Protein AF-0000000077902785 (afdb_homodimer)

Organism: NCBI:txid853

Foldseek 3Di:
DQLVVLLLLQLQLQLLLLLLLLLLQQLLCLQLVARQLLLLLLLLVLLVQLQCCCPVVVDALVVSLVRSLVSLLVVLLVCCVPQPVVCSVPPNVSRHVSSVVNNVVSLVVCCVVVNQDKRFGDANDDWDWDDDDPHTDIPLSVCSNVVSVVLLVVVCCPLPPDPLNVLSNVSSVPVVVSVVVVRDNSVSSSVSSSSSSSSSSVSSSSVCNVVRIRGSCSSNLSSVLSNLLCQQLFRNDSVSSSVSSSVLSSQLSVCVVVPNNVCSSVVSVVSSVVCCVVPRRHDPHDDPPPPD/DQLLVLLLLQLQLQLLLLLLLLLLQQLLCLQLVARQLLLLLLLLVLLVQLQCCCPVVVDALVVSLVRSLVSLLVVLLVCCVPQPVVCSVPPNVSRHVSSVVNNVVSLVVCCVVVNQDKRFGDANDDWDWDDDDPHTDIPLSVCSNVVSVVLLVVVCCPLPPDPLNVLSNVSSVPVVVSVVVVRDNSVSSSVSSSSSSSSSSVSSSSVCNVVRIRGSCSSNLSSVLSNLLCQQLFRNDSVSSSVSSSVLSSQLSVCVVVPNNVCSSVVSVVSSVVCCVVPRRHDPHDDPPPPD

Secondary structure (DSSP, 8-state):
-HHHHHHHH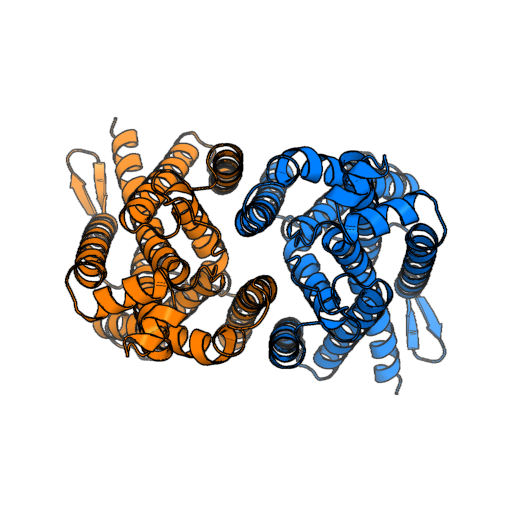HHHHHHHHHHHHHHHHHHHHHHH----TTHHHHHHHHHHHHHIIIIIS---HHHHHHHHHHHHHHHHHHHIIIIIGGGTTS-HHHHHHHHHHHHHHHHHHHHHHH-SSPEEPPPSS---EEEETTEEEEHHHHHHHHHHHHHHHHHHHHHHHSHHHHHHHHHHH-HHHHHHTT--HHHHHHHHHHHHHHHHHHHHHHHHHHS-EE-TTHHHHHHHHHHHHHHHH-TT-HHHHHHHHHHHHHHHHHHHHTT-GGGHHHHHHHHHHHHHHH-TT-SS--------/-HHHHHHHHHHHHHHHHHHHHHHHHHHHHHHH----TTHHHHHHHHHHHHHIIIIIS---HHHHHHHHHHHHHHHHHHHIIIIIGGGTTS-HHHHHHHHHHHHHHHHHHHHHHH-SSPEEPPPSS---EEEETTEEEEHHHHHHHHHHHHHHHHHHHHHHHSHHHHHHHHHHH-HHHHHHTT--HHHHHHHHHHHHHHHHHHHHHHHHHHS-EE-TTHHHHHHHHHHHHHHHH-TT-HHHHHHHHHHHHHHHHHHHHTT-GGGHHHHHHHHHHHHHHH-TT-SS--------

pLDDT: mean 89.16, std 9.9, range [31.78, 98.69]

InterPro domains:
  IPR001851 ABC transporter, permease [PF02653] (8-276)
  IPR052157 Branched-chain amino acid transport system permease [PTHR11795] (1-291)
  IPR052157 Branched-chain amino acid transport system permease [cd06582] (11-284)

Radius of gyration: 24.33 Å; Cα contacts (8 Å, |Δi|>4): 1088; chains: 2; bounding box: 56×64×69 Å

Solvent-accessible surface area (backbone atoms only — not comparable to full-atom values): 27434 Å² total; per-residue (Å²): 108,52,67,56,52,34,40,50,50,51,5,45,28,50,1,23,47,26,10,33,38,7,36,19,52,14,46,39,21,42,46,70,71,44,69,60,59,28,52,14,38,39,18,32,52,12,35,49,41,29,30,44,35,37,70,74,67,61,46,54,48,68,60,18,53,52,50,11,24,50,50,13,18,50,48,32,32,48,46,41,61,67,63,44,54,79,37,67,86,44,60,68,65,57,48,42,52,40,19,47,28,50,21,48,32,50,28,40,48,39,26,66,74,67,34,76,58,72,42,73,33,77,76,70,63,86,88,47,73,42,64,60,82,83,24,71,39,44,49,67,41,52,52,36,39,52,52,33,52,49,48,52,51,51,48,51,44,41,47,72,70,34,72,64,13,48,49,41,53,39,35,39,74,33,52,68,61,26,41,75,72,69,45,59,59,69,60,45,51,42,48,37,31,26,54,19,20,28,34,21,10,52,31,20,53,51,48,33,70,76,43,42,53,33,36,44,62,54,11,56,60,53,32,50,52,10,46,41,11,10,41,51,8,1,57,42,24,65,70,15,3,44,52,14,5,33,51,50,20,36,50,37,35,51,37,33,71,75,70,37,54,81,42,27,65,32,49,55,27,48,49,42,44,52,40,49,75,76,38,71,43,24,76,51,28,67,82,76,68,76,87,125,109,51,65,56,50,33,40,50,50,51,4,43,26,50,1,24,47,26,12,33,36,6,37,17,54,15,48,41,23,42,46,69,72,44,67,61,59,28,52,15,38,39,18,32,51,12,35,48,41,30,28,44,34,37,68,73,66,62,45,54,48,68,58,18,53,53,49,12,24,50,51,13,18,52,48,32,33,48,47,40,60,67,64,45,54,81,38,67,87,45,60,69,64,57,47,44,52,40,20,48,27,50,22,49,29,51,28,40,47,38,26,68,74,68,34,76,59,71,43,74,34,76,75,70,62,85,87,48,76,41,64,60,83,84,23,71,39,44,49,66,40,52,50,38,39,52,52,33,53,50,48,52,51,52,48,49,45,41,47,73,71,35,72,65,14,48,49,40,54,40,35,38,72,34,51,68,60,26,42,74,72,68,45,60,60,68,59,46,51,43,48,39,30,26,53,20,22,29,35,21,10,52,32,20,55,53,48,34,71,77,42,43,54,34,35,43,62,57,11,56,60,53,31,48,52,10,46,42,11,10,41,51,8,0,56,44,23,65,69,14,4,43,52,14,5,33,51,49,20,35,49,35,37,51,37,32,70,74,70,36,54,81,41,28,65,31,50,55,27,48,49,43,43,51,38,50,75,75,38,70,44,25,76,50,28,69,81,76,68,73,87,126

Nearest PDB structures (foldseek):
  4dbl-assembly2_F  TM=6.004E-01  e=5.206E-04  Escherichia coli K-12
  1l7v-assembly1_B  TM=5.397E-01  e=1.555E-03  Escherichia coli
  5b57-assembly1_A  TM=4.405E-01  e=1.271E-02  Burkholderia cenocepacia J2315
  8sc6-assembly1_A  TM=1.820E-01  e=7.447E-01  Homo sapiens
  7p5c-assembly1_B  TM=1.277E-01  e=1.637E+00  Homo sapiens

Sequence (584 aa):
MTVFFSQLINGLSLGSIYALIALGYSMVYGIILLLNFAHGDVIMVGAYMSWFVMNQLGLGPVTAVCATILTCTLLGVVIEKIAYTPLRSAPRISLLITAIGVSFFLEYTAELVMGSGAKVIPSYYDNKTFYLGKAPLGLTSIITLVVTVLSMLVLTFLVQKTKLGKAMRAVSEDMDAARLMGINVNSTISFTFAVGSALAGIGSVLYCCSYPQATPTMGSMLGLKAFVAAVLGGIGSIPGAMVGGIVIGLCECFVSAIGLSAWKDAVTFAILIIVLLFKPTGFLGRKVQEKVMTVFFSQLINGLSLGSIYALIALGYSMVYGIILLLNFAHGDVIMVGAYMSWFVMNQLGLGPVTAVCATILTCTLLGVVIEKIAYTPLRSAPRISLLITAIGVSFFLEYTAELVMGSGAKVIPSYYDNKTFYLGKAPLGLTSIITLVVTVLSMLVLTFLVQKTKLGKAMRAVSEDMDAARLMGINVNSTISFTFAVGSALAGIGSVLYCCSYPQATPTMGSMLGLKAFVAAVLGGIGSIPGAMVGGIVIGLCECFVSAIGLSAWKDAVTFAILIIVLLFKPTGFLGRKVQEKV

Structure (mmCIF, N/CA/C/O backbone):
data_AF-0000000077902785-model_v1
#
loop_
_entity.id
_entity.type
_entity.pdbx_description
1 polymer 'High-affinity branched-chain amino acid transport system permease protein LivH'
#
loop_
_atom_site.group_PDB
_atom_site.id
_atom_site.type_symbol
_atom_site.label_atom_id
_atom_site.label_alt_id
_atom_site.label_comp_id
_atom_site.label_asym_id
_atom_site.label_entity_id
_atom_site.label_seq_id
_atom_site.pdbx_PDB_ins_code
_atom_site.Cartn_x
_atom_site.Cartn_y
_atom_site.Cartn_z
_atom_site.occupancy
_atom_site.B_iso_or_equiv
_atom_site.auth_seq_id
_atom_site.auth_comp_id
_atom_site.auth_asym_id
_atom_site.auth_atom_id
_atom_site.pdbx_PDB_model_num
ATOM 1 N N . MET A 1 1 ? 12.195 -7.285 -37.062 1 59.69 1 MET A N 1
ATOM 2 C CA . MET A 1 1 ? 11.32 -8.422 -36.812 1 59.69 1 MET A CA 1
ATOM 3 C C . MET A 1 1 ? 11.828 -9.25 -35.625 1 59.69 1 MET A C 1
ATOM 5 O O . MET A 1 1 ? 11.062 -9.625 -34.75 1 59.69 1 MET A O 1
ATOM 9 N N . THR A 1 2 ? 13.18 -9.367 -35.594 1 70.56 2 THR A N 1
ATOM 10 C CA . THR A 1 2 ? 13.797 -10.172 -34.562 1 70.56 2 THR A CA 1
ATOM 11 C C . THR A 1 2 ? 13.656 -9.5 -33.188 1 70.56 2 THR A C 1
ATOM 13 O O . THR A 1 2 ? 13.383 -10.164 -32.188 1 70.56 2 THR A O 1
ATOM 16 N N . VAL A 1 3 ? 13.734 -8.242 -33.312 1 77.25 3 VAL A N 1
ATOM 17 C CA . VAL A 1 3 ? 13.641 -7.496 -32.062 1 77.25 3 VAL A CA 1
ATOM 18 C C . VAL A 1 3 ? 12.227 -7.598 -31.484 1 77.25 3 VAL A C 1
ATOM 20 O O . VAL A 1 3 ? 12.047 -7.77 -30.281 1 77.25 3 VAL A O 1
ATOM 23 N N . PHE A 1 4 ? 11.297 -7.582 -32.438 1 82.44 4 PHE A N 1
ATOM 24 C CA . PHE A 1 4 ? 9.898 -7.668 -32.031 1 82.44 4 PHE A CA 1
ATOM 25 C C . PHE A 1 4 ? 9.602 -9.016 -31.391 1 82.44 4 PHE A C 1
ATOM 27 O O . PHE A 1 4 ? 8.969 -9.078 -30.328 1 82.44 4 PHE A O 1
ATOM 34 N N . PHE A 1 5 ? 10.023 -10.086 -31.984 1 81.94 5 PHE A N 1
ATOM 35 C CA . PHE A 1 5 ? 9.75 -11.422 -31.484 1 81.94 5 PHE A CA 1
ATOM 36 C C . PHE A 1 5 ? 10.453 -11.648 -30.141 1 81.94 5 PHE A C 1
ATOM 38 O O . PHE A 1 5 ? 9.914 -12.305 -29.25 1 81.94 5 PHE A O 1
ATOM 45 N N . SER A 1 6 ? 11.641 -11.148 -30.078 1 82 6 SER A N 1
ATOM 46 C CA . SER A 1 6 ? 12.367 -11.258 -28.828 1 82 6 SER A CA 1
ATOM 47 C C . SER A 1 6 ? 11.633 -10.539 -27.703 1 82 6 SER A C 1
ATOM 49 O O . SER A 1 6 ? 11.562 -11.039 -26.578 1 82 6 SER A O 1
ATOM 51 N N . GLN A 1 7 ? 11.07 -9.445 -28.047 1 85.12 7 GLN A N 1
ATOM 52 C CA . GLN A 1 7 ? 10.328 -8.672 -27.062 1 85.12 7 GLN A CA 1
ATOM 53 C C . GLN A 1 7 ? 9.023 -9.367 -26.688 1 85.12 7 GLN A C 1
ATOM 55 O O . GLN A 1 7 ? 8.57 -9.281 -25.547 1 85.12 7 GLN A O 1
ATOM 60 N N . LEU A 1 8 ? 8.461 -9.984 -27.609 1 87.94 8 LEU A N 1
ATOM 61 C CA . LEU A 1 8 ? 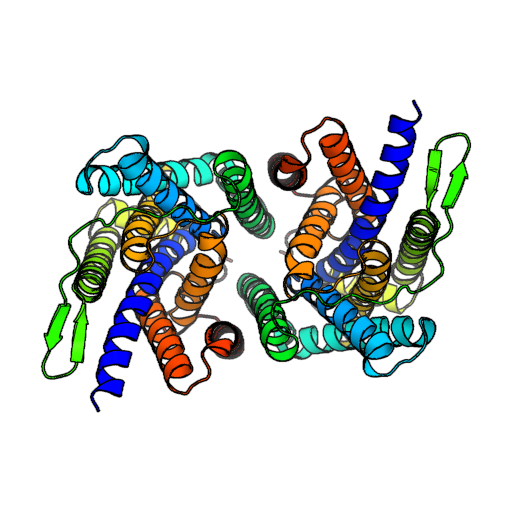7.242 -10.742 -27.359 1 87.94 8 LEU A CA 1
ATOM 62 C C . LEU A 1 8 ? 7.504 -11.891 -26.391 1 87.94 8 LEU A C 1
ATOM 64 O O . LEU A 1 8 ? 6.715 -12.117 -25.469 1 87.94 8 LEU A O 1
ATOM 68 N N . ILE A 1 9 ? 8.578 -12.531 -26.578 1 86.94 9 ILE A N 1
ATOM 69 C CA . ILE A 1 9 ? 8.922 -13.664 -25.734 1 86.94 9 ILE A CA 1
ATOM 70 C C . ILE A 1 9 ? 9.242 -13.172 -24.328 1 86.94 9 ILE A C 1
ATOM 72 O O . ILE A 1 9 ? 8.812 -13.766 -23.328 1 86.94 9 ILE A O 1
ATOM 76 N N . ASN A 1 10 ? 9.961 -12.125 -24.312 1 86.88 10 ASN A N 1
ATOM 77 C CA . ASN A 1 10 ? 10.281 -11.539 -23.016 1 86.88 10 ASN A CA 1
ATOM 78 C C . ASN A 1 10 ? 9.031 -11.062 -22.281 1 86.88 10 ASN A C 1
ATOM 80 O O . ASN A 1 10 ? 8.922 -11.211 -21.062 1 86.88 10 ASN A O 1
ATOM 84 N N . GLY A 1 11 ? 8.188 -10.469 -23.016 1 91.69 11 GLY A N 1
ATOM 85 C CA . GLY A 1 11 ? 6.93 -10.016 -22.453 1 91.69 11 GLY A CA 1
ATOM 86 C C . GLY A 1 11 ? 6.066 -11.156 -21.938 1 91.69 11 GLY A C 1
ATOM 87 O O . GLY A 1 11 ? 5.434 -11.047 -20.891 1 91.69 11 GLY A O 1
ATOM 88 N N . LEU A 1 12 ? 6.098 -12.227 -22.688 1 92.81 12 LEU A N 1
ATOM 89 C CA . LEU A 1 12 ? 5.336 -13.398 -22.281 1 92.81 12 LEU A CA 1
ATOM 90 C C . LEU A 1 12 ? 5.922 -14.023 -21.016 1 92.81 12 LEU A C 1
ATOM 92 O O . LEU A 1 12 ? 5.184 -14.5 -20.156 1 92.81 12 LEU A O 1
ATOM 96 N N . SER A 1 13 ? 7.219 -14.016 -20.969 1 92.44 13 SER A N 1
ATOM 97 C CA . SER A 1 13 ? 7.887 -14.562 -19.797 1 92.44 13 SER A CA 1
ATOM 98 C C . SER A 1 13 ? 7.594 -13.734 -18.562 1 92.44 13 SER A C 1
ATOM 100 O O . SER A 1 13 ? 7.18 -14.266 -17.531 1 92.44 13 SER A O 1
ATOM 102 N N . LEU A 1 14 ? 7.746 -12.469 -18.688 1 91.88 14 LEU A N 1
ATOM 103 C CA . LEU A 1 14 ? 7.449 -11.562 -17.578 1 91.88 14 LEU A CA 1
ATOM 104 C C . LEU A 1 14 ? 5.969 -11.617 -17.219 1 91.88 14 LEU A C 1
ATOM 106 O O . LEU A 1 14 ? 5.617 -11.656 -16.031 1 91.88 14 LEU A O 1
ATOM 110 N N . GLY A 1 15 ? 5.195 -11.602 -18.203 1 96.12 15 GLY A N 1
ATOM 111 C CA . GLY A 1 15 ? 3.758 -11.695 -18 1 96.12 15 GLY A CA 1
ATOM 112 C C . GLY A 1 15 ? 3.338 -12.969 -17.297 1 96.12 15 GLY A C 1
ATOM 113 O O . GLY A 1 15 ? 2.393 -12.969 -16.5 1 96.12 15 GLY A O 1
ATOM 114 N N . SER A 1 16 ? 4.02 -14.023 -17.594 1 96.19 16 SER A N 1
ATOM 115 C CA . SER A 1 16 ? 3.721 -15.297 -16.953 1 96.19 16 SER A CA 1
ATOM 116 C C . SER A 1 16 ? 3.99 -15.234 -15.453 1 96.19 16 SER A C 1
ATOM 118 O O . SER A 1 16 ? 3.236 -15.797 -14.656 1 96.19 16 SER A O 1
ATOM 120 N N . ILE A 1 17 ? 5.02 -14.602 -15.102 1 95.06 17 ILE A N 1
ATOM 121 C CA . ILE A 1 17 ? 5.328 -14.438 -13.688 1 95.06 17 ILE A CA 1
ATOM 122 C C . ILE A 1 17 ? 4.23 -13.617 -13.008 1 95.06 17 ILE A C 1
ATOM 124 O O . ILE A 1 17 ? 3.727 -14 -11.953 1 95.06 17 ILE A O 1
ATOM 128 N N . TYR A 1 18 ? 3.863 -12.547 -13.664 1 96 18 TYR A N 1
ATOM 129 C CA . TYR A 1 18 ? 2.783 -11.727 -13.125 1 96 18 TYR A CA 1
ATOM 130 C C . TYR A 1 18 ? 1.49 -12.523 -13.023 1 96 18 TYR A C 1
ATOM 132 O O . TYR A 1 18 ? 0.751 -12.391 -12.047 1 96 18 TYR A O 1
ATOM 140 N N . ALA A 1 19 ? 1.29 -13.312 -14.023 1 96.81 19 ALA A N 1
ATOM 141 C CA . ALA A 1 19 ? 0.077 -14.125 -14.039 1 96.81 19 ALA A CA 1
ATOM 142 C C . ALA A 1 19 ? 0.053 -15.102 -12.867 1 96.81 19 ALA A C 1
ATOM 144 O O . ALA A 1 19 ? -0.982 -15.281 -12.219 1 96.81 19 ALA A O 1
ATOM 145 N N . LEU A 1 20 ? 1.112 -15.68 -12.68 1 95.94 20 LEU A N 1
ATOM 146 C CA . LEU A 1 20 ? 1.212 -16.656 -11.594 1 95.94 20 LEU A CA 1
ATOM 147 C C . LEU A 1 20 ? 0.93 -16 -10.25 1 95.94 20 LEU A C 1
ATOM 149 O O . LEU A 1 20 ? 0.201 -16.562 -9.422 1 95.94 20 LEU A O 1
ATOM 153 N N . ILE A 1 21 ? 1.487 -14.906 -10.008 1 95.56 21 ILE A N 1
ATOM 154 C CA . ILE A 1 21 ? 1.29 -14.18 -8.758 1 95.56 21 ILE A CA 1
ATOM 155 C C . ILE A 1 21 ? -0.146 -13.664 -8.688 1 95.56 21 ILE A C 1
ATOM 157 O O . ILE A 1 21 ? -0.775 -13.719 -7.625 1 95.56 21 ILE A O 1
ATOM 161 N N . ALA A 1 22 ? -0.589 -13.18 -9.812 1 96.12 22 ALA A N 1
ATOM 162 C CA . ALA A 1 22 ? -1.969 -12.703 -9.891 1 96.12 22 ALA A CA 1
ATOM 163 C C . ALA A 1 22 ? -2.953 -13.828 -9.57 1 96.12 22 ALA A C 1
ATOM 165 O O . ALA A 1 22 ? -4.016 -13.586 -8.992 1 96.12 22 ALA A O 1
ATOM 166 N N . LEU A 1 23 ? -2.643 -15.031 -9.977 1 95.94 23 LEU A N 1
ATOM 167 C CA . LEU A 1 23 ? -3.467 -16.188 -9.648 1 95.94 23 LEU A CA 1
ATOM 168 C C . LEU A 1 23 ? -3.598 -16.344 -8.141 1 95.94 23 LEU A C 1
ATOM 170 O O . LEU A 1 23 ? -4.684 -16.641 -7.633 1 95.94 23 LEU A O 1
ATOM 174 N N . GLY A 1 24 ? -2.494 -16.172 -7.516 1 94.44 24 GLY A N 1
ATOM 175 C CA . GLY A 1 24 ? -2.541 -16.234 -6.062 1 94.44 24 GLY A CA 1
ATOM 176 C C . GLY A 1 24 ? -3.43 -15.172 -5.449 1 94.44 24 GLY A C 1
ATOM 177 O O . GLY A 1 24 ? -4.242 -15.469 -4.57 1 94.44 24 GLY A O 1
ATOM 178 N N . TYR A 1 25 ? -3.281 -13.938 -5.875 1 93.31 25 TYR A N 1
ATOM 179 C CA . TYR A 1 25 ? -4.145 -12.852 -5.43 1 93.31 25 TYR A CA 1
ATOM 180 C C . TYR A 1 25 ? -5.613 -13.195 -5.652 1 93.31 25 TYR A C 1
ATOM 182 O O . TYR A 1 25 ? -6.449 -12.977 -4.773 1 93.31 25 TYR A O 1
ATOM 190 N N . SER A 1 26 ? -5.906 -13.75 -6.832 1 92.31 26 SER A N 1
ATOM 191 C CA . SER A 1 26 ? -7.277 -14.031 -7.238 1 92.31 26 SER A CA 1
ATOM 192 C C . SER A 1 26 ? -7.898 -15.125 -6.375 1 92.31 26 SER A C 1
ATOM 194 O O . SER A 1 26 ? -9.086 -15.07 -6.059 1 92.31 26 SER A O 1
ATOM 196 N N . MET A 1 27 ? -7.105 -16.047 -6.023 1 92.12 27 MET A N 1
ATOM 197 C CA . MET A 1 27 ? -7.613 -17.125 -5.18 1 92.12 27 MET A CA 1
ATOM 198 C C . MET A 1 27 ? -8.031 -16.594 -3.814 1 92.12 27 MET A C 1
ATOM 200 O O . MET A 1 27 ? -9.125 -16.906 -3.33 1 92.12 27 MET A O 1
ATOM 204 N N . VAL A 1 28 ? -7.242 -15.805 -3.229 1 90.12 28 VAL A N 1
ATOM 205 C CA . VAL A 1 28 ? -7.52 -15.297 -1.889 1 90.12 28 VAL A CA 1
ATOM 206 C C . VAL A 1 28 ? -8.664 -14.281 -1.946 1 90.12 28 VAL A C 1
ATOM 208 O O . VAL A 1 28 ? -9.578 -14.32 -1.117 1 90.12 28 VAL A O 1
ATOM 211 N N . TYR A 1 29 ? -8.633 -13.43 -2.877 1 89.94 29 TYR A N 1
ATOM 212 C CA . TYR A 1 29 ? -9.695 -12.453 -3.033 1 89.94 29 TYR A CA 1
ATOM 213 C C . TYR A 1 29 ? -11.023 -13.141 -3.357 1 89.94 29 TYR A C 1
ATOM 215 O O . TYR A 1 29 ? -12.078 -12.727 -2.869 1 89.94 29 TYR A O 1
ATOM 223 N N . GLY A 1 30 ? -11.016 -14.102 -4.16 1 86.88 30 GLY A N 1
ATOM 224 C CA . GLY A 1 30 ? -12.219 -14.797 -4.594 1 86.88 30 GLY A CA 1
ATOM 225 C C . GLY A 1 30 ? -12.992 -15.422 -3.447 1 86.88 30 GLY A C 1
ATOM 226 O O . GLY A 1 30 ? -14.211 -15.555 -3.516 1 86.88 30 GLY A O 1
ATOM 227 N N . ILE A 1 31 ? -12.312 -15.672 -2.416 1 87.25 31 ILE A N 1
ATOM 228 C CA . ILE A 1 31 ? -12.992 -16.406 -1.354 1 87.25 31 ILE A CA 1
ATOM 229 C C . ILE A 1 31 ? -13.414 -15.445 -0.247 1 87.25 31 ILE A C 1
ATOM 231 O O . ILE A 1 31 ? -14.523 -15.547 0.283 1 87.25 31 ILE A O 1
ATOM 235 N N . ILE A 1 32 ? -12.539 -14.453 0.121 1 82.19 32 ILE A N 1
ATOM 236 C CA . ILE A 1 32 ? -12.922 -13.641 1.27 1 82.19 32 ILE A CA 1
ATOM 237 C C . ILE A 1 32 ? -12.961 -12.164 0.864 1 82.19 32 ILE A C 1
ATOM 239 O O . ILE A 1 32 ? -13.141 -11.289 1.71 1 82.19 32 ILE A O 1
ATOM 243 N N . LEU A 1 33 ? -12.703 -11.844 -0.409 1 81.31 33 LEU A N 1
ATOM 244 C CA . LEU A 1 33 ? -12.773 -10.484 -0.937 1 81.31 33 LEU A CA 1
ATOM 245 C C . LEU A 1 33 ? -11.82 -9.562 -0.191 1 81.31 33 LEU A C 1
ATOM 247 O O . LEU A 1 33 ? -12.203 -8.461 0.219 1 81.31 33 LEU A O 1
ATOM 251 N N . LEU A 1 34 ? -10.688 -10.125 0.081 1 79.69 34 LEU A N 1
ATOM 252 C CA . LEU A 1 34 ? -9.625 -9.383 0.755 1 79.69 34 LEU A CA 1
ATOM 253 C C . LEU A 1 34 ? -8.422 -9.219 -0.158 1 79.69 34 LEU A C 1
ATOM 255 O O . LEU A 1 34 ? -8.008 -10.172 -0.829 1 79.69 34 LEU A O 1
ATOM 259 N N . LEU A 1 35 ? -8.008 -7.992 -0.176 1 81.69 35 LEU A N 1
ATOM 260 C CA . LEU A 1 35 ? -6.75 -7.746 -0.876 1 81.69 35 LEU A CA 1
ATOM 261 C C . LEU A 1 35 ? -5.559 -8.031 0.029 1 81.69 35 LEU A C 1
ATOM 263 O O . LEU A 1 35 ? -5.262 -7.254 0.939 1 81.69 35 LEU A O 1
ATOM 267 N N . ASN A 1 36 ? -4.883 -9.07 -0.244 1 87.25 36 ASN A N 1
ATOM 268 C CA . ASN A 1 36 ? -3.727 -9.477 0.553 1 87.25 36 ASN A CA 1
ATOM 269 C C . ASN A 1 36 ? -2.439 -8.844 0.032 1 87.25 36 ASN A C 1
ATOM 271 O O . ASN A 1 36 ? -1.66 -9.492 -0.666 1 87.25 36 ASN A O 1
ATOM 275 N N . PHE A 1 37 ? -2.113 -7.688 0.488 1 85.81 37 PHE A N 1
ATOM 276 C CA . PHE A 1 37 ? -0.941 -6.965 0.01 1 85.81 37 PHE A CA 1
ATOM 277 C C . PHE A 1 37 ? 0.34 -7.633 0.497 1 85.81 37 PHE A C 1
ATOM 279 O O . PHE A 1 37 ? 1.421 -7.375 -0.038 1 85.81 37 PHE A O 1
ATOM 286 N N . ALA A 1 38 ? 0.192 -8.492 1.425 1 91.12 38 ALA A N 1
ATOM 287 C CA . ALA A 1 38 ? 1.357 -9.195 1.949 1 91.12 38 ALA A CA 1
ATOM 288 C C . ALA A 1 38 ? 1.806 -10.305 0.995 1 91.12 38 ALA A C 1
ATOM 290 O O . ALA A 1 38 ? 2.879 -10.883 1.171 1 91.12 38 ALA A O 1
ATOM 291 N N . HIS A 1 39 ? 1.018 -10.547 0.025 1 93.69 39 HIS A N 1
ATOM 292 C CA . HIS A 1 39 ? 1.302 -11.609 -0.938 1 93.69 39 HIS A CA 1
ATOM 293 C C . HIS A 1 39 ? 2.67 -11.414 -1.582 1 93.69 39 HIS A C 1
ATOM 295 O O . HIS A 1 39 ? 3.424 -12.375 -1.752 1 93.69 39 HIS A O 1
ATOM 301 N N . GLY A 1 40 ? 3.012 -10.219 -1.922 1 93.94 40 GLY A N 1
ATOM 302 C CA . GLY A 1 40 ? 4.316 -9.922 -2.49 1 93.94 40 GLY A CA 1
ATOM 303 C C . GLY A 1 40 ? 5.465 -10.211 -1.54 1 93.94 40 GLY A C 1
ATOM 304 O O . GLY A 1 40 ? 6.516 -10.695 -1.959 1 93.94 40 GLY A O 1
ATOM 305 N N . ASP A 1 41 ? 5.227 -9.961 -0.323 1 95.19 41 ASP A N 1
ATOM 306 C CA . ASP A 1 41 ? 6.285 -10.148 0.666 1 95.19 41 ASP A CA 1
ATOM 307 C C . ASP A 1 41 ? 6.477 -11.633 0.984 1 95.19 41 ASP A C 1
ATOM 309 O O . ASP A 1 41 ? 7.547 -12.047 1.438 1 95.19 41 ASP A O 1
ATOM 313 N N . VAL A 1 42 ? 5.434 -12.414 0.734 1 97 42 VAL A N 1
ATOM 314 C CA . VAL A 1 42 ? 5.59 -13.859 0.833 1 97 42 VAL A CA 1
ATOM 315 C C . VAL A 1 42 ? 6.562 -14.352 -0.233 1 97 42 VAL A C 1
ATOM 317 O O . VAL A 1 42 ? 7.379 -15.242 0.025 1 97 42 VAL A O 1
ATOM 320 N N . ILE A 1 43 ? 6.469 -13.742 -1.331 1 97.19 43 ILE A N 1
ATOM 321 C CA . ILE A 1 43 ? 7.395 -14.055 -2.412 1 97.19 43 ILE A CA 1
ATOM 322 C C . ILE A 1 43 ? 8.82 -13.703 -1.993 1 97.19 43 ILE A C 1
ATOM 324 O O . ILE A 1 43 ? 9.758 -14.469 -2.246 1 97.19 43 ILE A O 1
ATOM 328 N N . MET A 1 44 ? 8.961 -12.531 -1.389 1 97.25 44 MET A N 1
ATOM 329 C CA . MET A 1 44 ? 10.258 -12.094 -0.892 1 97.25 44 MET A CA 1
ATOM 330 C C . MET A 1 44 ? 10.844 -13.109 0.082 1 97.25 44 MET A C 1
ATOM 332 O O . MET A 1 44 ? 12.016 -13.461 -0.007 1 97.25 44 MET A O 1
ATOM 336 N N . VAL A 1 45 ? 10.031 -13.617 0.97 1 97.75 45 VAL A N 1
ATOM 337 C CA . VAL A 1 45 ? 10.484 -14.617 1.937 1 97.75 45 VAL A CA 1
ATOM 338 C C . VAL A 1 45 ? 10.914 -15.883 1.208 1 97.75 45 VAL A C 1
ATOM 340 O O . VAL A 1 45 ? 11.891 -16.531 1.594 1 97.75 45 VAL A O 1
ATOM 343 N N . GLY A 1 46 ? 10.172 -16.234 0.188 1 98.12 46 GLY A N 1
ATOM 344 C CA . GLY A 1 46 ? 10.562 -17.375 -0.63 1 98.12 46 GLY A CA 1
ATOM 345 C C . GLY A 1 46 ? 11.938 -17.203 -1.259 1 98.12 46 GLY A C 1
ATOM 346 O O . GLY A 1 46 ? 12.727 -18.156 -1.281 1 98.12 46 GLY A O 1
ATOM 347 N N . ALA A 1 47 ? 12.203 -16.047 -1.74 1 97.75 47 ALA A N 1
ATOM 348 C CA . ALA A 1 47 ? 13.5 -15.773 -2.352 1 97.75 47 ALA A CA 1
ATOM 349 C C . ALA A 1 47 ? 14.633 -15.922 -1.333 1 97.75 47 ALA A C 1
ATOM 351 O O . ALA A 1 47 ? 15.664 -16.516 -1.629 1 97.75 47 ALA A O 1
ATOM 352 N N . TYR A 1 48 ? 14.406 -15.414 -0.166 1 97.75 48 TYR A N 1
ATOM 353 C CA . TYR A 1 48 ? 15.414 -15.523 0.882 1 97.75 48 TYR A CA 1
ATOM 354 C C . TYR A 1 48 ? 15.594 -16.984 1.305 1 97.75 48 TYR A C 1
ATOM 356 O O . TYR A 1 48 ? 16.703 -17.391 1.657 1 97.75 48 TYR A O 1
ATOM 364 N N . MET A 1 49 ? 14.5 -17.703 1.279 1 97.81 49 MET A N 1
ATOM 365 C CA . MET A 1 49 ? 14.609 -19.125 1.61 1 97.81 49 MET A CA 1
ATOM 366 C C . MET A 1 49 ? 15.461 -19.859 0.576 1 97.81 49 MET A C 1
ATOM 368 O O . MET A 1 49 ? 16.297 -20.703 0.931 1 97.81 49 MET A O 1
ATOM 372 N N . SER A 1 50 ? 15.234 -19.547 -0.68 1 97.62 50 SER A N 1
ATOM 373 C CA . SER A 1 50 ? 16.062 -20.125 -1.731 1 97.62 50 SER A CA 1
ATOM 374 C C . SER A 1 50 ? 17.531 -19.781 -1.53 1 97.62 50 SER A C 1
ATOM 376 O O . SER A 1 50 ? 18.406 -20.641 -1.667 1 97.62 50 SER A O 1
ATOM 378 N N . TRP A 1 51 ? 17.766 -18.562 -1.251 1 97.31 51 TRP A N 1
ATOM 379 C CA . TRP A 1 51 ? 19.125 -18.109 -0.993 1 97.31 51 TRP A CA 1
ATOM 380 C C . TRP A 1 51 ? 19.734 -18.859 0.193 1 97.31 51 TRP A C 1
ATOM 382 O O . TRP A 1 51 ? 20.875 -19.312 0.131 1 97.31 51 TRP A O 1
ATOM 392 N N . PHE A 1 52 ? 18.953 -18.984 1.26 1 97 52 PHE A N 1
ATOM 393 C CA . PHE A 1 52 ? 19.422 -19.625 2.482 1 97 52 PHE A CA 1
ATOM 394 C C . PHE A 1 52 ? 19.781 -21.078 2.225 1 97 52 PHE A C 1
ATOM 396 O O . PHE A 1 52 ? 20.844 -21.547 2.643 1 97 52 PHE A O 1
ATOM 403 N N . VAL A 1 53 ? 18.984 -21.797 1.5 1 97.56 53 VAL A N 1
ATOM 404 C CA . VAL A 1 53 ? 19.156 -23.234 1.268 1 97.56 53 VAL A CA 1
ATOM 405 C C . VAL A 1 53 ? 20.344 -23.469 0.34 1 97.56 53 VAL A C 1
ATOM 407 O O . VAL A 1 53 ? 21.172 -24.344 0.594 1 97.56 53 VAL A O 1
ATOM 410 N N . MET A 1 54 ? 20.469 -22.656 -0.674 1 96.94 54 MET A N 1
ATOM 411 C CA . MET A 1 54 ? 21.5 -22.906 -1.669 1 96.94 54 MET A CA 1
ATOM 412 C C . MET A 1 54 ? 22.828 -22.266 -1.25 1 96.94 54 MET A C 1
ATOM 414 O O . MET A 1 54 ? 23.891 -22.859 -1.436 1 96.94 54 MET A O 1
ATOM 418 N N . ASN A 1 55 ? 22.812 -21.125 -0.743 1 94.56 55 ASN A N 1
ATOM 419 C CA . ASN A 1 55 ? 24.047 -20.391 -0.444 1 94.56 55 ASN A CA 1
ATOM 420 C C . ASN A 1 55 ? 24.547 -20.703 0.961 1 94.56 55 ASN A C 1
ATOM 422 O O . ASN A 1 55 ? 25.75 -20.859 1.168 1 94.56 55 ASN A O 1
ATOM 426 N N . GLN A 1 56 ? 23.703 -20.734 1.933 1 93.88 56 GLN A N 1
ATOM 427 C CA . GLN A 1 56 ? 24.141 -20.922 3.311 1 93.88 56 GLN A CA 1
ATOM 428 C C . GLN A 1 56 ? 24.25 -22.406 3.658 1 93.88 56 GLN A C 1
ATOM 430 O O . GLN A 1 56 ? 25.219 -22.828 4.312 1 93.88 56 GLN A O 1
ATOM 435 N N . LEU A 1 57 ? 23.312 -23.203 3.215 1 96.44 57 LEU A N 1
ATOM 436 C CA . LEU A 1 57 ? 23.328 -24.625 3.539 1 96.44 57 LEU A CA 1
ATOM 437 C C . LEU A 1 57 ? 24.031 -25.422 2.455 1 96.44 57 LEU A C 1
ATOM 439 O O . LEU A 1 57 ? 24.422 -26.562 2.676 1 96.44 57 LEU A O 1
ATOM 443 N N . GLY A 1 58 ? 24.141 -24.875 1.312 1 95 58 GLY A N 1
ATOM 444 C CA . GLY A 1 58 ? 24.859 -25.531 0.218 1 95 58 GLY A CA 1
ATOM 445 C C . GLY A 1 58 ? 24.078 -26.688 -0.393 1 95 58 GLY A C 1
ATOM 446 O O . GLY A 1 58 ? 24.688 -27.609 -0.951 1 95 58 GLY A O 1
ATOM 447 N N . LEU A 1 59 ? 22.75 -26.625 -0.259 1 96.25 59 LEU A N 1
ATOM 448 C CA . LEU A 1 59 ? 21.938 -27.703 -0.787 1 96.25 59 LEU A CA 1
ATOM 449 C C . LEU A 1 59 ? 21.562 -27.438 -2.238 1 96.25 59 LEU A C 1
ATOM 451 O O . LEU A 1 59 ? 21.75 -26.328 -2.744 1 96.25 59 LEU A O 1
ATOM 455 N N . GLY A 1 60 ? 21.047 -28.406 -2.922 1 95.31 60 GLY A N 1
ATOM 456 C CA . GLY A 1 60 ? 20.75 -28.344 -4.348 1 95.31 60 GLY A CA 1
ATOM 457 C C . GLY A 1 60 ? 19.516 -27.547 -4.672 1 95.31 60 GLY A C 1
ATOM 458 O O . GLY A 1 60 ? 18.766 -27.156 -3.771 1 95.31 60 GLY A O 1
ATOM 459 N N . PRO A 1 61 ? 19.312 -27.297 -5.953 1 96.19 61 PRO A N 1
ATOM 460 C CA . PRO A 1 61 ? 18.188 -26.484 -6.41 1 96.19 61 PRO A CA 1
ATOM 461 C C . PRO A 1 61 ? 16.828 -27.125 -6.133 1 96.19 61 PRO A C 1
ATOM 463 O O . PRO A 1 61 ? 15.859 -26.438 -5.844 1 96.19 61 PRO A O 1
ATOM 466 N N . VAL A 1 62 ? 16.734 -28.391 -6.207 1 97 62 VAL A N 1
ATOM 467 C CA . VAL A 1 62 ? 15.477 -29.078 -5.977 1 97 62 VAL A CA 1
ATOM 468 C C . VAL A 1 62 ? 15.023 -28.875 -4.531 1 97 62 VAL A C 1
ATOM 470 O O . VAL A 1 62 ? 13.852 -28.609 -4.273 1 97 62 VAL A O 1
ATOM 473 N N . THR A 1 63 ? 15.984 -29 -3.611 1 97.75 63 THR A N 1
ATOM 474 C CA . THR A 1 63 ? 15.68 -28.766 -2.205 1 97.75 63 THR A CA 1
ATOM 475 C C . THR A 1 63 ? 15.258 -27.312 -1.976 1 97.75 63 THR A C 1
ATOM 477 O O . THR A 1 63 ? 14.375 -27.047 -1.164 1 97.75 63 THR A O 1
ATOM 480 N N . ALA A 1 64 ? 15.922 -26.422 -2.697 1 98.06 64 ALA A N 1
ATOM 481 C CA . ALA A 1 64 ? 15.602 -25 -2.566 1 98.06 64 ALA A CA 1
ATOM 482 C C . ALA A 1 64 ? 14.18 -24.719 -3.043 1 98.06 64 ALA A C 1
ATOM 484 O O . ALA A 1 64 ? 13.438 -23.969 -2.396 1 98.06 64 ALA A O 1
ATOM 485 N N . VAL A 1 65 ? 13.82 -25.328 -4.152 1 98.12 65 VAL A N 1
ATOM 486 C CA . VAL A 1 65 ? 12.484 -25.141 -4.711 1 98.12 65 VAL A CA 1
ATOM 487 C C . VAL A 1 65 ? 11.43 -25.656 -3.736 1 98.12 65 VAL A C 1
ATOM 489 O O . VAL A 1 65 ? 10.453 -24.969 -3.436 1 98.12 65 VAL A O 1
ATOM 492 N N . CYS A 1 66 ? 11.602 -26.812 -3.201 1 98.44 66 CYS A N 1
ATOM 493 C CA . CYS A 1 66 ? 10.656 -27.438 -2.273 1 98.44 66 CYS A CA 1
ATOM 494 C C . CYS A 1 66 ? 10.555 -26.625 -0.983 1 98.44 66 CYS A C 1
ATOM 496 O O . CYS A 1 66 ? 9.461 -26.375 -0.484 1 98.44 66 CYS A O 1
ATOM 498 N N . ALA A 1 67 ? 11.703 -26.234 -0.481 1 98.5 67 ALA A N 1
ATOM 499 C CA . ALA A 1 67 ? 11.727 -25.469 0.755 1 98.5 67 ALA A CA 1
ATOM 500 C C . ALA A 1 67 ? 11.031 -24.125 0.57 1 98.5 67 ALA A C 1
ATOM 502 O O . ALA A 1 67 ? 10.328 -23.641 1.468 1 98.5 67 ALA A O 1
ATOM 503 N N . THR A 1 68 ? 11.305 -23.5 -0.587 1 98.56 68 THR A N 1
ATOM 504 C CA . THR A 1 68 ? 10.695 -22.203 -0.886 1 98.56 68 THR A CA 1
ATOM 505 C C . THR A 1 68 ? 9.18 -22.312 -0.933 1 98.56 68 THR A C 1
ATOM 507 O O . THR A 1 68 ? 8.469 -21.531 -0.291 1 98.56 68 THR A O 1
ATOM 510 N N . ILE A 1 69 ? 8.664 -23.297 -1.659 1 98.5 69 ILE A N 1
ATOM 511 C CA . ILE A 1 69 ? 7.223 -23.469 -1.802 1 98.5 69 ILE A CA 1
ATOM 512 C C . ILE A 1 69 ? 6.609 -23.812 -0.446 1 98.5 69 ILE A C 1
ATOM 514 O O . ILE A 1 69 ? 5.57 -23.266 -0.073 1 98.5 69 ILE A O 1
ATOM 518 N N . LEU A 1 70 ? 7.246 -24.641 0.33 1 98.69 70 LEU A N 1
ATOM 519 C CA . LEU A 1 70 ? 6.754 -25.047 1.643 1 98.69 70 LEU A CA 1
ATOM 520 C C . LEU A 1 70 ? 6.73 -23.859 2.602 1 98.69 70 LEU A C 1
ATOM 522 O O . LEU A 1 70 ? 5.754 -23.656 3.332 1 98.69 70 LEU A O 1
ATOM 526 N N . THR A 1 71 ? 7.816 -23.125 2.641 1 98.62 71 THR A N 1
ATOM 527 C CA . THR A 1 71 ? 7.906 -21.984 3.535 1 98.62 71 THR A CA 1
ATOM 528 C C . THR A 1 71 ? 6.848 -20.938 3.189 1 98.62 71 THR A C 1
ATOM 530 O O . THR A 1 71 ? 6.195 -20.391 4.082 1 98.62 71 THR A O 1
ATOM 533 N N . CYS A 1 72 ? 6.719 -20.641 1.903 1 98.44 72 CYS A N 1
ATOM 534 C CA . CYS A 1 72 ? 5.703 -19.672 1.481 1 98.44 72 CYS A CA 1
ATOM 535 C C . CYS A 1 72 ? 4.309 -20.156 1.841 1 98.44 72 CYS A C 1
ATOM 537 O O . CYS A 1 72 ? 3.477 -19.391 2.32 1 98.44 72 CYS A O 1
ATOM 539 N N . THR A 1 73 ? 4.059 -21.469 1.604 1 98.5 73 THR A N 1
ATOM 540 C CA . THR A 1 73 ? 2.764 -22.047 1.923 1 98.5 73 THR A CA 1
ATOM 541 C C . THR A 1 73 ? 2.459 -21.922 3.412 1 98.5 73 THR A C 1
ATOM 543 O O . THR A 1 73 ? 1.373 -21.469 3.791 1 98.5 73 THR A O 1
ATOM 546 N N . LEU A 1 74 ? 3.365 -22.25 4.23 1 98.5 74 LEU A N 1
ATOM 547 C CA . LEU A 1 74 ? 3.188 -22.172 5.68 1 98.5 74 LEU A CA 1
ATOM 548 C C . LEU A 1 74 ? 3.02 -20.734 6.137 1 98.5 74 LEU A C 1
ATOM 550 O O . LEU A 1 74 ? 2.182 -20.438 6.992 1 98.5 74 LEU A O 1
ATOM 554 N N . LEU A 1 75 ? 3.816 -19.891 5.57 1 98 75 LEU A N 1
ATOM 555 C CA . LEU A 1 75 ? 3.732 -18.484 5.938 1 98 75 LEU A CA 1
ATOM 556 C C . LEU A 1 75 ? 2.363 -17.906 5.59 1 98 75 LEU A C 1
ATOM 558 O O . LEU A 1 75 ? 1.799 -17.125 6.359 1 98 75 LEU A O 1
ATOM 562 N N . GLY A 1 76 ? 1.917 -18.266 4.391 1 97.19 76 GLY A N 1
ATOM 563 C CA . GLY A 1 76 ? 0.584 -17.828 4.008 1 97.19 76 GLY A CA 1
ATOM 564 C C . GLY A 1 76 ? -0.489 -18.234 4.992 1 97.19 76 GLY A C 1
ATOM 565 O O . GLY A 1 76 ? -1.347 -17.438 5.363 1 97.19 76 GLY A O 1
ATOM 566 N N . VAL A 1 77 ? -0.457 -19.438 5.461 1 97.44 77 VAL A N 1
ATOM 567 C CA . VAL A 1 77 ? -1.432 -19.969 6.41 1 97.44 77 VAL A CA 1
ATOM 568 C C . VAL A 1 77 ? -1.271 -19.25 7.758 1 97.44 77 VAL A C 1
ATOM 570 O O . VAL A 1 77 ? -2.26 -18.906 8.406 1 97.44 77 VAL A O 1
ATOM 573 N N . VAL A 1 78 ? -0.061 -19.047 8.148 1 97.06 78 VAL A N 1
ATOM 574 C CA . VAL A 1 78 ? 0.212 -18.391 9.422 1 97.06 78 VAL A CA 1
ATOM 575 C C . VAL A 1 78 ? -0.333 -16.953 9.383 1 97.06 78 VAL A C 1
ATOM 577 O O . VAL A 1 78 ? -0.962 -16.5 10.344 1 97.06 78 VAL A O 1
ATOM 580 N N . ILE A 1 79 ? -0.058 -16.266 8.32 1 94.69 79 ILE A N 1
ATOM 581 C CA . ILE A 1 79 ? -0.55 -14.898 8.172 1 94.69 79 ILE A CA 1
ATOM 582 C C . ILE A 1 79 ? -2.074 -14.891 8.266 1 94.69 79 ILE A C 1
ATOM 584 O O . ILE A 1 79 ? -2.656 -14.047 8.953 1 94.69 79 ILE A O 1
ATOM 588 N N . GLU A 1 80 ? -2.668 -15.812 7.551 1 94.88 80 GLU A N 1
ATOM 589 C CA . GLU A 1 80 ? -4.125 -15.883 7.566 1 94.88 80 GLU A CA 1
ATOM 590 C C . GLU A 1 80 ? -4.652 -16.141 8.977 1 94.88 80 GLU A C 1
ATOM 592 O O . GLU A 1 80 ? -5.578 -15.461 9.43 1 94.88 80 GLU A O 1
ATOM 597 N N . LYS A 1 81 ? -4.086 -17.031 9.727 1 94.81 81 LYS A N 1
ATOM 598 C CA . LYS A 1 81 ? -4.578 -17.438 11.031 1 94.81 81 LYS A CA 1
ATOM 599 C C . LYS A 1 81 ? -4.328 -16.359 12.086 1 94.81 81 LYS A C 1
ATOM 601 O O . LYS A 1 81 ? -5.16 -16.141 12.969 1 94.81 81 LYS A O 1
ATOM 606 N N . ILE A 1 82 ? -3.279 -15.727 11.945 1 91.12 82 ILE A N 1
ATOM 607 C CA . ILE A 1 82 ? -2.883 -14.805 13.008 1 91.12 82 ILE A CA 1
ATOM 608 C C . ILE A 1 82 ? -3.414 -13.406 12.695 1 91.12 82 ILE A C 1
ATOM 610 O O . ILE A 1 82 ? -3.877 -12.695 13.594 1 91.12 82 ILE A O 1
ATOM 614 N N . ALA A 1 83 ? -3.314 -13.047 11.445 1 88.44 83 ALA A N 1
ATOM 615 C CA . ALA A 1 83 ? -3.611 -11.656 11.117 1 88.44 83 ALA A CA 1
ATOM 616 C C . ALA A 1 83 ? -5.023 -11.508 10.562 1 88.44 83 ALA A C 1
ATOM 618 O O . ALA A 1 83 ? -5.727 -10.547 10.875 1 88.44 83 ALA A O 1
ATOM 619 N N . TYR A 1 84 ? -5.535 -12.398 9.797 1 87.94 84 TYR A N 1
ATOM 620 C CA . TYR A 1 84 ? -6.77 -12.164 9.055 1 87.94 84 TYR A CA 1
ATOM 621 C C . TYR A 1 84 ? -7.953 -12.836 9.734 1 87.94 84 TYR A C 1
ATOM 623 O O . TYR A 1 84 ? -9.047 -12.266 9.805 1 87.94 84 TYR A O 1
ATOM 631 N N . THR A 1 85 ? -7.77 -13.969 10.273 1 91.31 85 THR A N 1
ATOM 632 C CA . THR A 1 85 ? -8.859 -14.727 10.875 1 91.31 85 THR A CA 1
ATOM 633 C C . THR A 1 85 ? -9.516 -13.938 12 1 91.31 85 THR A C 1
ATOM 635 O O . THR A 1 85 ? -10.742 -13.82 12.062 1 91.31 85 THR A O 1
ATOM 638 N N . PRO A 1 86 ? -8.766 -13.359 12.875 1 89.81 86 PRO A N 1
ATOM 639 C CA . PRO A 1 86 ? -9.391 -12.625 13.977 1 89.81 86 PRO A CA 1
ATOM 640 C C . PRO A 1 86 ? -10.164 -11.391 13.508 1 89.81 86 PRO A C 1
ATOM 642 O O . PRO A 1 86 ? -11.016 -10.867 14.234 1 89.81 86 PRO A O 1
ATOM 645 N N . LEU A 1 87 ? -9.891 -10.953 12.336 1 86.12 87 LEU A N 1
ATOM 646 C CA . LEU A 1 87 ? -10.484 -9.711 11.875 1 86.12 87 LEU A CA 1
ATOM 647 C C . LEU A 1 87 ? -11.562 -9.977 10.828 1 86.12 87 LEU A C 1
ATOM 649 O O . LEU A 1 87 ? -12.023 -9.055 10.148 1 86.12 87 LEU A O 1
ATOM 653 N N . ARG A 1 88 ? -11.984 -11.141 10.719 1 82.56 88 ARG A N 1
ATOM 654 C CA . ARG A 1 88 ? -12.969 -11.5 9.695 1 82.56 88 ARG A CA 1
ATOM 655 C C . ARG A 1 88 ? -14.305 -10.82 9.969 1 82.56 88 ARG A C 1
ATOM 657 O O . ARG A 1 88 ? -15.086 -10.578 9.047 1 82.56 88 ARG A O 1
ATOM 664 N N . SER A 1 89 ? -14.57 -10.5 11.18 1 79.5 89 SER A N 1
ATOM 665 C CA . SER A 1 89 ? -15.82 -9.859 11.547 1 79.5 89 SER A CA 1
ATOM 666 C C . SER A 1 89 ? -15.664 -8.344 11.633 1 79.5 89 SER A C 1
ATOM 668 O O . SER A 1 89 ? -16.641 -7.621 11.844 1 79.5 89 SER A O 1
ATOM 670 N N . ALA A 1 90 ? -14.422 -7.934 11.469 1 77.06 90 ALA A N 1
ATOM 671 C CA . ALA A 1 90 ? -14.156 -6.496 11.477 1 77.06 90 ALA A CA 1
ATOM 672 C C . ALA A 1 90 ? -14.484 -5.867 10.125 1 77.06 90 ALA A C 1
ATOM 674 O O . ALA A 1 90 ? -14.688 -6.578 9.133 1 77.06 90 ALA A O 1
ATOM 675 N N . PRO A 1 91 ? -14.625 -4.582 10.141 1 73.69 91 PRO A N 1
ATOM 676 C CA . PRO A 1 91 ? -14.852 -3.92 8.852 1 73.69 91 PRO A CA 1
ATOM 677 C C . PRO A 1 91 ? -13.758 -4.23 7.832 1 73.69 91 PRO A C 1
ATOM 679 O O . PRO A 1 91 ? -12.602 -4.469 8.211 1 73.69 91 PRO A O 1
ATOM 682 N N . ARG A 1 92 ? -14.078 -4.234 6.633 1 73.69 92 ARG A N 1
ATOM 683 C CA . ARG A 1 92 ? -13.18 -4.594 5.539 1 73.69 92 ARG A CA 1
ATOM 684 C C . ARG A 1 92 ? -11.93 -3.721 5.543 1 73.69 92 ARG A C 1
ATOM 686 O O . ARG A 1 92 ? -10.844 -4.18 5.18 1 73.69 92 ARG A O 1
ATOM 693 N N . ILE A 1 93 ? -12.109 -2.572 5.988 1 70.88 93 ILE A N 1
ATOM 694 C CA . ILE A 1 93 ? -10.984 -1.642 6.027 1 70.88 93 ILE A CA 1
ATOM 695 C C . ILE A 1 93 ? -9.922 -2.154 6.992 1 70.88 93 ILE A C 1
ATOM 697 O O . ILE A 1 93 ? -8.727 -1.982 6.75 1 70.88 93 ILE A O 1
ATOM 701 N N . SER A 1 94 ? -10.344 -2.75 8.078 1 76.12 94 SER A N 1
ATOM 702 C CA . SER A 1 94 ? -9.406 -3.305 9.047 1 76.12 94 SER A CA 1
ATOM 703 C C . SER A 1 94 ? -8.562 -4.41 8.43 1 76.12 94 SER A C 1
ATOM 705 O O . SER A 1 94 ? -7.367 -4.523 8.711 1 76.12 94 SER A O 1
ATOM 707 N N . LEU A 1 95 ? -9.156 -5.145 7.555 1 81.38 95 LEU A N 1
ATOM 708 C CA . LEU A 1 95 ? -8.453 -6.227 6.879 1 81.38 95 LEU A CA 1
ATOM 709 C C . LEU A 1 95 ? -7.41 -5.68 5.914 1 81.38 95 LEU A C 1
ATOM 711 O O . LEU A 1 95 ? -6.301 -6.211 5.824 1 81.38 95 LEU A O 1
ATOM 715 N N . LEU A 1 96 ? -7.773 -4.652 5.277 1 78 96 LEU A N 1
ATOM 716 C CA . LEU A 1 96 ? -6.852 -4.031 4.336 1 78 96 LEU A CA 1
ATOM 717 C C . LEU A 1 96 ? -5.652 -3.428 5.062 1 78 96 LEU A C 1
ATOM 719 O O . LEU A 1 96 ? -4.508 -3.605 4.641 1 78 96 LEU A O 1
ATOM 723 N N . ILE A 1 97 ? -5.941 -2.756 6.09 1 78.19 97 ILE A N 1
ATOM 724 C CA . ILE A 1 97 ? -4.887 -2.123 6.871 1 78.19 97 ILE A CA 1
ATOM 725 C C . ILE A 1 97 ? -3.947 -3.191 7.43 1 78.19 97 ILE A C 1
ATOM 727 O O . ILE A 1 97 ? -2.727 -3.025 7.41 1 78.19 97 ILE A O 1
ATOM 731 N N . THR A 1 98 ? -4.543 -4.254 7.871 1 84.12 98 THR A N 1
ATOM 732 C CA . THR A 1 98 ? -3.734 -5.344 8.406 1 84.12 98 THR A CA 1
ATOM 733 C C . THR A 1 98 ? -2.854 -5.949 7.316 1 84.12 98 THR A C 1
ATOM 735 O O . THR A 1 98 ? -1.7 -6.305 7.566 1 84.12 98 THR A O 1
ATOM 738 N N . ALA A 1 99 ? -3.438 -6.094 6.172 1 87.44 99 ALA A N 1
ATOM 739 C CA . ALA A 1 99 ? -2.662 -6.629 5.055 1 87.44 99 ALA A CA 1
ATOM 740 C C . ALA A 1 99 ? -1.446 -5.754 4.762 1 87.44 99 ALA A C 1
ATOM 742 O O . ALA A 1 99 ? -0.35 -6.266 4.52 1 87.44 99 ALA A O 1
ATOM 743 N N . ILE A 1 100 ? -1.616 -4.539 4.785 1 81.25 100 ILE A N 1
ATOM 744 C CA . ILE A 1 100 ? -0.531 -3.588 4.566 1 81.25 100 ILE A CA 1
ATOM 745 C C . ILE A 1 100 ? 0.469 -3.674 5.719 1 81.25 100 ILE A C 1
ATOM 747 O O . ILE A 1 100 ? 1.682 -3.689 5.496 1 81.25 100 ILE A O 1
ATOM 751 N N . GLY A 1 101 ? -0.063 -3.697 6.941 1 84.25 101 GLY A N 1
ATOM 752 C CA . GLY A 1 101 ? 0.79 -3.844 8.109 1 84.25 101 GLY A CA 1
ATOM 753 C C . GLY A 1 101 ? 1.664 -5.082 8.062 1 84.25 101 GLY A C 1
ATOM 754 O O . GLY A 1 101 ? 2.859 -5.02 8.359 1 84.25 101 GLY A O 1
ATOM 755 N N . VAL A 1 102 ? 1.034 -6.164 7.676 1 90.5 102 VAL A N 1
ATOM 756 C CA . VAL A 1 102 ? 1.771 -7.422 7.578 1 90.5 102 VAL A CA 1
ATOM 757 C C . VAL A 1 102 ? 2.852 -7.305 6.504 1 90.5 102 VAL A C 1
ATOM 759 O O . VAL A 1 102 ? 3.965 -7.801 6.68 1 90.5 102 VAL A O 1
ATOM 762 N N . SER A 1 103 ? 2.539 -6.703 5.43 1 90.38 103 SER A N 1
ATOM 763 C CA . SER A 1 103 ? 3.498 -6.512 4.348 1 90.38 103 SER A CA 1
ATOM 764 C C . SER A 1 103 ? 4.738 -5.77 4.832 1 90.38 103 SER A C 1
ATOM 766 O O . SER A 1 103 ? 5.859 -6.254 4.676 1 90.38 103 SER A O 1
ATOM 768 N N . PHE A 1 104 ? 4.562 -4.727 5.5 1 83.69 104 PHE A N 1
ATOM 769 C CA . PHE A 1 104 ? 5.688 -3.916 5.949 1 83.69 104 PHE A CA 1
ATOM 770 C C . PHE A 1 104 ? 6.426 -4.605 7.09 1 83.69 104 PHE A C 1
ATOM 772 O O . PHE A 1 104 ? 7.648 -4.477 7.211 1 83.69 104 PHE A O 1
ATOM 779 N N . PHE A 1 105 ? 5.684 -5.234 7.91 1 87.69 105 PHE A N 1
ATOM 780 C CA . PHE A 1 105 ? 6.324 -6 8.977 1 87.69 105 PHE A CA 1
ATOM 781 C C . PHE A 1 105 ? 7.289 -7.023 8.398 1 87.69 105 PHE A C 1
ATOM 783 O O . PHE A 1 105 ? 8.422 -7.156 8.875 1 87.69 105 PHE A O 1
ATOM 790 N N . LEU A 1 106 ? 6.848 -7.715 7.402 1 92.12 106 LEU A N 1
ATOM 791 C CA . LEU A 1 106 ? 7.699 -8.719 6.773 1 92.12 106 LEU A CA 1
ATOM 792 C C . LEU A 1 106 ? 8.898 -8.07 6.09 1 92.12 106 LEU A C 1
ATOM 794 O O . LEU A 1 106 ? 10.023 -8.57 6.195 1 92.12 106 LEU A O 1
ATOM 798 N N . GLU A 1 107 ? 8.656 -6.992 5.434 1 89.38 107 GLU A N 1
ATOM 799 C CA . GLU A 1 107 ? 9.727 -6.293 4.727 1 89.38 107 GLU A CA 1
ATOM 800 C C . GLU A 1 107 ? 10.797 -5.805 5.691 1 89.38 107 GLU A C 1
ATOM 802 O O . GLU A 1 107 ? 11.992 -6.027 5.469 1 89.38 107 GLU A O 1
ATOM 807 N N . TYR A 1 108 ? 10.383 -5.203 6.734 1 84 108 TYR A N 1
ATOM 808 C CA . TYR A 1 108 ? 11.344 -4.617 7.656 1 84 108 TYR A CA 1
ATOM 809 C C . TYR A 1 108 ? 12.031 -5.691 8.492 1 84 108 TYR A C 1
ATOM 811 O O . TYR A 1 108 ? 13.203 -5.562 8.836 1 84 108 TYR A O 1
ATOM 819 N N . THR A 1 109 ? 11.336 -6.746 8.805 1 88.38 109 THR A N 1
ATOM 820 C CA . THR A 1 109 ? 11.977 -7.875 9.477 1 88.38 109 THR A CA 1
ATOM 821 C C . THR A 1 109 ? 13.047 -8.5 8.578 1 88.38 109 THR A C 1
ATOM 823 O O . THR A 1 109 ? 14.125 -8.859 9.047 1 88.38 109 THR A O 1
ATOM 826 N N . ALA A 1 110 ? 12.695 -8.625 7.312 1 91.88 110 ALA A N 1
ATOM 827 C CA . ALA A 1 110 ? 13.68 -9.156 6.375 1 91.88 110 ALA A CA 1
ATOM 828 C C . ALA A 1 110 ? 14.898 -8.242 6.281 1 91.88 110 ALA A C 1
ATOM 830 O O . ALA A 1 110 ? 16.031 -8.711 6.203 1 91.88 110 ALA A O 1
ATOM 831 N N . GLU A 1 111 ? 14.656 -7.016 6.25 1 87.38 111 GLU A N 1
ATOM 832 C CA . GLU A 1 111 ? 15.75 -6.055 6.195 1 87.38 111 GLU A CA 1
ATOM 833 C C . GLU A 1 111 ? 16.625 -6.152 7.438 1 87.38 111 GLU A C 1
ATOM 835 O O . GLU A 1 111 ? 17.859 -6.027 7.348 1 87.38 111 GLU A O 1
ATOM 840 N N . LEU A 1 112 ? 16.094 -6.402 8.57 1 84.88 112 LEU A N 1
ATOM 841 C CA . LEU A 1 112 ? 16.812 -6.488 9.836 1 84.88 112 LEU A CA 1
ATOM 842 C C . LEU A 1 112 ? 17.625 -7.77 9.906 1 84.88 112 LEU A C 1
ATOM 844 O O . LEU A 1 112 ? 18.766 -7.762 10.398 1 84.88 112 LEU A O 1
ATOM 848 N N . VAL A 1 113 ? 17.031 -8.781 9.43 1 88.62 113 VAL A N 1
ATOM 849 C CA . VAL A 1 113 ? 17.656 -10.086 9.578 1 88.62 113 VAL A CA 1
ATOM 850 C C . VAL A 1 113 ? 18.672 -10.305 8.453 1 88.62 113 VAL A C 1
ATOM 852 O O . VAL A 1 113 ? 19.766 -10.828 8.68 1 88.62 113 VAL A O 1
ATOM 855 N N . MET A 1 114 ? 18.297 -9.852 7.227 1 90.94 114 MET A N 1
ATOM 856 C CA . MET A 1 114 ? 19.125 -10.172 6.059 1 90.94 114 MET A CA 1
ATOM 857 C C . MET A 1 114 ? 19.938 -8.961 5.621 1 90.94 114 MET A C 1
ATOM 859 O O . MET A 1 114 ? 20.875 -9.094 4.824 1 90.94 114 MET A O 1
ATOM 863 N N . GLY A 1 115 ? 19.609 -7.844 6.121 1 85.5 115 GLY A N 1
ATOM 864 C CA . GLY A 1 115 ? 20.25 -6.621 5.656 1 85.5 115 GLY A CA 1
ATOM 865 C C . GLY A 1 115 ? 19.531 -5.984 4.477 1 85.5 115 GLY A C 1
ATOM 866 O O . GLY A 1 115 ? 18.641 -6.594 3.891 1 85.5 115 GLY A O 1
ATOM 867 N N . SER A 1 116 ? 19.891 -4.797 4.129 1 81.75 116 SER A N 1
ATOM 868 C CA . SER A 1 116 ? 19.25 -4.055 3.047 1 81.75 116 SER A CA 1
ATOM 869 C C . SER A 1 116 ? 19.875 -4.398 1.697 1 81.75 116 SER A C 1
ATOM 871 O O . SER A 1 116 ? 19.281 -4.113 0.648 1 81.75 116 SER A O 1
ATOM 873 N N . GLY A 1 117 ? 21.078 -5 1.72 1 85.56 117 GLY A N 1
ATOM 874 C CA . GLY A 1 117 ? 21.781 -5.309 0.487 1 85.56 117 GLY A CA 1
ATOM 875 C C . GLY A 1 117 ? 21.203 -6.5 -0.252 1 85.56 117 GLY A C 1
ATOM 876 O O . GLY A 1 117 ? 20.594 -7.379 0.36 1 85.56 117 GLY A O 1
ATOM 877 N N . ALA A 1 118 ? 21.391 -6.527 -1.515 1 92.31 118 ALA A N 1
ATOM 878 C CA . ALA A 1 118 ? 20.906 -7.629 -2.35 1 92.31 118 ALA A CA 1
ATOM 879 C C . ALA A 1 118 ? 21.719 -8.898 -2.104 1 92.31 118 ALA A C 1
ATOM 881 O O . ALA A 1 118 ? 22.938 -8.836 -1.939 1 92.31 118 ALA A O 1
ATOM 882 N N . LYS A 1 119 ? 21.031 -10.008 -1.974 1 95.88 119 LYS A N 1
ATOM 883 C CA . LYS A 1 119 ? 21.656 -11.32 -1.885 1 95.88 119 LYS A CA 1
ATOM 884 C C . LYS A 1 119 ? 21.531 -12.086 -3.197 1 95.88 119 LYS A C 1
ATOM 886 O O . LYS A 1 119 ? 20.422 -12.336 -3.666 1 95.88 119 LYS A O 1
ATOM 891 N N . VAL A 1 120 ? 22.641 -12.453 -3.713 1 95.94 120 VAL A N 1
ATOM 892 C CA . VAL A 1 120 ? 22.641 -13.148 -4.996 1 95.94 120 VAL A CA 1
ATOM 893 C C . VAL A 1 120 ? 22.219 -14.602 -4.793 1 95.94 120 VAL A C 1
ATOM 895 O O . VAL A 1 120 ? 22.75 -15.297 -3.928 1 95.94 120 VAL A O 1
ATOM 898 N N . ILE A 1 121 ? 21.312 -14.992 -5.547 1 95.62 121 ILE A N 1
ATOM 899 C CA . ILE A 1 121 ? 20.828 -16.359 -5.496 1 95.62 121 ILE A CA 1
ATOM 900 C C . ILE A 1 121 ? 21.531 -17.203 -6.559 1 95.62 121 ILE A C 1
ATOM 902 O O . ILE A 1 121 ? 21.531 -16.844 -7.738 1 95.62 121 ILE A O 1
ATOM 906 N N . PRO A 1 122 ? 22.078 -18.219 -6.098 1 93.62 122 PRO A N 1
ATOM 907 C CA . PRO A 1 122 ? 22.703 -19.109 -7.082 1 93.62 122 PRO A CA 1
ATOM 908 C C . PRO A 1 122 ? 21.703 -19.625 -8.125 1 93.62 122 PRO A C 1
ATOM 910 O O . PRO A 1 122 ? 20.516 -19.75 -7.844 1 93.62 122 PRO A O 1
ATOM 913 N N . SER A 1 123 ? 22.25 -19.906 -9.266 1 92.62 123 SER A N 1
ATOM 914 C CA . SER A 1 123 ? 21.406 -20.375 -10.352 1 92.62 123 SER A CA 1
ATOM 915 C C . SER A 1 123 ? 20.781 -21.734 -10.016 1 92.62 123 SER A C 1
ATOM 917 O O . SER A 1 123 ? 21.453 -22.609 -9.453 1 92.62 123 SER A O 1
ATOM 919 N N . TYR A 1 124 ? 19.531 -21.875 -10.375 1 92.56 124 TYR A N 1
ATOM 920 C CA . TYR A 1 124 ? 18.828 -23.125 -10.133 1 92.56 124 TYR A CA 1
ATOM 921 C C . TYR A 1 124 ? 19.266 -24.188 -11.133 1 92.56 124 TYR A C 1
ATOM 923 O O . TYR A 1 124 ? 19.172 -25.391 -10.859 1 92.56 124 TYR A O 1
ATOM 931 N N . TYR A 1 125 ? 19.547 -23.703 -12.281 1 89.69 125 TYR A N 1
ATOM 932 C CA . TYR A 1 125 ? 19.984 -24.578 -13.359 1 89.69 125 TYR A CA 1
ATOM 933 C C . TYR A 1 125 ? 20.953 -23.844 -14.281 1 89.69 125 TYR A C 1
ATOM 935 O O . TYR A 1 125 ? 21.156 -22.641 -14.148 1 89.69 125 TYR A O 1
ATOM 943 N N . ASP A 1 126 ? 21.641 -24.609 -15.133 1 83.88 126 ASP A N 1
ATOM 944 C CA . ASP A 1 126 ? 22.531 -24.031 -16.125 1 83.88 126 ASP A CA 1
ATOM 945 C C . ASP A 1 126 ? 21.734 -23.391 -17.266 1 83.88 126 ASP A C 1
ATOM 947 O O . ASP A 1 126 ? 20.938 -24.062 -17.922 1 83.88 126 ASP A O 1
ATOM 951 N N . ASN A 1 127 ? 21.891 -22.062 -17.312 1 78.25 127 ASN A N 1
ATOM 952 C CA . ASN A 1 127 ? 21.109 -21.328 -18.312 1 78.25 127 ASN A CA 1
ATOM 953 C C . ASN A 1 127 ? 21.531 -21.703 -19.734 1 78.25 127 ASN A C 1
ATOM 955 O O . ASN A 1 127 ? 22.719 -21.797 -20.016 1 78.25 127 ASN A O 1
ATOM 959 N N . LYS A 1 128 ? 20.594 -22.203 -20.484 1 79.56 128 LYS A N 1
ATOM 960 C CA . LYS A 1 128 ? 20.781 -22.516 -21.891 1 79.56 128 LYS A CA 1
ATOM 961 C C . LYS A 1 128 ? 19.875 -21.656 -22.781 1 79.56 128 LYS A C 1
ATOM 963 O O . LYS A 1 128 ? 18.781 -21.281 -22.359 1 79.56 128 LYS A O 1
ATOM 968 N N . THR A 1 129 ? 20.422 -21.109 -23.828 1 80 129 THR A N 1
ATOM 969 C CA . THR A 1 129 ? 19.625 -20.328 -24.781 1 80 129 THR A CA 1
ATOM 970 C C . THR A 1 129 ? 19.312 -21.141 -26.016 1 80 129 THR A C 1
ATOM 972 O O . THR A 1 129 ? 20.188 -21.781 -26.609 1 80 129 THR A O 1
ATOM 975 N N . PHE A 1 130 ? 18.078 -21.281 -26.156 1 79.19 130 PHE A N 1
ATOM 976 C CA . PHE A 1 130 ? 17.625 -21.906 -27.391 1 79.19 130 PHE A CA 1
ATOM 977 C C . PHE A 1 130 ? 17.25 -20.859 -28.422 1 79.19 130 PHE A C 1
ATOM 979 O O . PHE A 1 130 ? 17.078 -19.672 -28.094 1 79.19 130 PHE A O 1
ATOM 986 N N . TYR A 1 131 ? 17.375 -21.125 -29.688 1 75.75 131 TYR A N 1
ATOM 987 C CA . TYR A 1 131 ? 17.016 -20.156 -30.719 1 75.75 131 TYR A CA 1
ATOM 988 C C . TYR A 1 131 ? 15.797 -20.641 -31.516 1 75.75 131 TYR A C 1
ATOM 990 O O . TYR A 1 131 ? 15.711 -21.812 -31.891 1 75.75 131 TYR A O 1
ATOM 998 N N . LEU A 1 132 ? 14.797 -19.938 -31.391 1 69.62 132 LEU A N 1
ATOM 999 C CA . LEU A 1 132 ? 13.68 -20.125 -32.312 1 69.62 132 LEU A CA 1
ATOM 1000 C C . LEU A 1 132 ? 13.82 -19.25 -33.531 1 69.62 132 LEU A C 1
ATOM 1002 O O . LEU A 1 132 ? 13.445 -18.062 -33.5 1 69.62 132 LEU A O 1
ATOM 1006 N N . GLY A 1 133 ? 14.25 -19.781 -34.5 1 67.94 133 GLY A N 1
ATOM 1007 C CA . GLY A 1 133 ? 14.672 -18.938 -35.625 1 67.94 133 GLY A CA 1
ATOM 1008 C C . GLY A 1 133 ? 15.789 -17.984 -35.25 1 67.94 133 GLY A C 1
ATOM 1009 O O . GLY A 1 133 ? 16.859 -18.406 -34.812 1 67.94 133 GLY A O 1
ATOM 1010 N N . LYS A 1 134 ? 15.562 -16.719 -35.312 1 68.75 134 LYS A N 1
ATOM 1011 C CA . LYS A 1 134 ? 16.578 -15.711 -35 1 68.75 134 LYS A CA 1
ATOM 1012 C C . LYS A 1 134 ? 16.359 -15.102 -33.625 1 68.75 134 LYS A C 1
ATOM 1014 O O . LYS A 1 134 ? 17.188 -14.344 -33.125 1 68.75 134 LYS A O 1
ATOM 1019 N N . ALA A 1 135 ? 15.234 -15.562 -33 1 75.56 135 ALA A N 1
ATOM 1020 C CA . ALA A 1 135 ? 14.938 -14.969 -31.703 1 75.56 135 ALA A CA 1
ATOM 1021 C C . ALA A 1 135 ? 15.414 -15.859 -30.562 1 75.56 135 ALA A C 1
ATOM 1023 O O . ALA A 1 135 ? 15.086 -17.047 -30.531 1 75.56 135 ALA A O 1
ATOM 1024 N N . PRO A 1 136 ? 16.328 -15.367 -29.75 1 78.62 136 PRO A N 1
ATOM 1025 C CA . PRO A 1 136 ? 16.797 -16.172 -28.609 1 78.62 136 PRO A CA 1
ATOM 1026 C C . PRO A 1 136 ? 15.688 -16.453 -27.594 1 78.62 136 PRO A C 1
ATOM 1028 O O . PRO A 1 136 ? 14.891 -15.562 -27.281 1 78.62 136 PRO A O 1
ATOM 1031 N N . LEU A 1 137 ? 15.469 -17.75 -27.406 1 80.12 137 LEU A N 1
ATOM 1032 C CA . LEU A 1 137 ? 14.516 -18.219 -26.406 1 80.12 137 LEU A CA 1
ATOM 1033 C C . LEU A 1 137 ? 15.242 -18.828 -25.219 1 80.12 137 LEU A C 1
ATOM 1035 O O . LEU A 1 137 ? 15.797 -19.922 -25.312 1 80.12 137 LEU A O 1
ATOM 1039 N N . GLY A 1 138 ? 15.242 -18.109 -24.125 1 85.06 138 GLY A N 1
ATOM 1040 C CA . GLY A 1 138 ? 15.906 -18.609 -22.938 1 85.06 138 GLY A CA 1
ATOM 1041 C C . GLY A 1 138 ? 15.148 -19.734 -22.25 1 85.06 138 GLY A C 1
ATOM 1042 O O . GLY A 1 138 ? 13.922 -19.734 -22.25 1 85.06 138 GLY A O 1
ATOM 1043 N N . LEU A 1 139 ? 15.836 -20.719 -21.781 1 88.19 139 LEU A N 1
ATOM 1044 C CA . LEU A 1 139 ? 15.25 -21.828 -21.047 1 88.19 139 LEU A CA 1
ATOM 1045 C C . LEU A 1 139 ? 14.344 -21.328 -19.922 1 88.19 139 LEU A C 1
ATOM 1047 O O . LEU A 1 139 ? 13.297 -21.922 -19.656 1 88.19 139 LEU A O 1
ATOM 1051 N N . THR A 1 140 ? 14.75 -20.25 -19.297 1 89.88 140 THR A N 1
ATOM 1052 C CA . THR A 1 140 ? 13.977 -19.688 -18.203 1 89.88 140 THR A CA 1
ATOM 1053 C C . THR A 1 140 ? 12.594 -19.25 -18.672 1 89.88 140 THR A C 1
ATOM 1055 O O . THR A 1 140 ? 11.602 -19.438 -17.969 1 89.88 140 THR A O 1
ATOM 1058 N N . SER A 1 141 ? 12.539 -18.641 -19.844 1 91.31 141 SER A N 1
ATOM 1059 C CA . SER A 1 141 ? 11.266 -18.188 -20.391 1 91.31 141 SER A CA 1
ATOM 1060 C C . SER A 1 141 ? 10.336 -19.344 -20.672 1 91.31 141 SER A C 1
ATOM 1062 O O . SER A 1 141 ? 9.133 -19.266 -20.422 1 91.31 141 SER A O 1
ATOM 1064 N N . ILE A 1 142 ? 10.875 -20.391 -21.172 1 90.69 142 ILE A N 1
ATOM 1065 C CA . ILE A 1 142 ? 10.078 -21.578 -21.5 1 90.69 142 ILE A CA 1
ATOM 1066 C C . ILE A 1 142 ? 9.555 -22.219 -20.219 1 90.69 142 ILE A C 1
ATOM 1068 O O . ILE A 1 142 ? 8.367 -22.547 -20.125 1 90.69 142 ILE A O 1
ATOM 1072 N N . ILE A 1 143 ? 10.406 -22.391 -19.266 1 93.81 143 ILE A N 1
ATOM 1073 C CA . ILE A 1 143 ? 10.016 -23.016 -18 1 93.81 143 ILE A CA 1
ATOM 1074 C C . ILE A 1 143 ? 8.93 -22.172 -17.328 1 93.81 143 ILE A C 1
ATOM 1076 O O . ILE A 1 143 ? 7.945 -22.719 -16.828 1 93.81 143 ILE A O 1
ATOM 1080 N N . THR A 1 144 ? 9.156 -20.875 -17.344 1 94.88 144 THR A N 1
ATOM 1081 C CA . THR A 1 144 ? 8.203 -19.984 -16.688 1 94.88 144 THR A CA 1
ATOM 1082 C C . THR A 1 144 ? 6.828 -20.094 -17.344 1 94.88 144 THR A C 1
ATOM 1084 O O . THR A 1 144 ? 5.809 -20.141 -16.656 1 94.88 144 THR A O 1
ATOM 1087 N N . LEU A 1 145 ? 6.805 -20.109 -18.641 1 94.38 145 LEU A N 1
ATOM 1088 C CA . LEU A 1 145 ? 5.543 -20.203 -19.359 1 94.38 145 LEU A CA 1
ATOM 1089 C C . LEU A 1 145 ? 4.859 -21.531 -19.094 1 94.38 145 LEU A C 1
ATOM 1091 O O . LEU A 1 145 ? 3.658 -21.578 -18.812 1 94.38 145 LEU A O 1
ATOM 1095 N N . VAL A 1 146 ? 5.586 -22.609 -19.156 1 96 146 VAL A N 1
ATOM 1096 C CA . VAL A 1 146 ? 5.039 -23.953 -18.984 1 96 146 VAL A CA 1
ATOM 1097 C C . VAL A 1 146 ? 4.52 -24.109 -17.562 1 96 146 VAL A C 1
ATOM 1099 O O . VAL A 1 146 ? 3.406 -24.609 -17.359 1 96 146 VAL A O 1
ATOM 1102 N N . VAL A 1 147 ? 5.316 -23.703 -16.594 1 96.75 147 VAL A N 1
ATOM 1103 C CA . VAL A 1 147 ? 4.93 -23.859 -15.195 1 96.75 147 VAL A CA 1
ATOM 1104 C C . VAL A 1 147 ? 3.693 -23 -14.906 1 96.75 147 VAL A C 1
ATOM 1106 O O . VAL A 1 147 ? 2.809 -23.422 -14.156 1 96.75 147 VAL A O 1
ATOM 1109 N N . THR A 1 148 ? 3.67 -21.812 -15.453 1 96.69 148 THR A N 1
ATOM 1110 C CA . THR A 1 148 ? 2.527 -20.938 -15.227 1 96.69 148 THR A CA 1
ATOM 1111 C C . THR A 1 148 ? 1.254 -21.531 -15.812 1 96.69 148 THR A C 1
ATOM 1113 O O . THR A 1 148 ? 0.211 -21.562 -15.148 1 96.69 148 THR A O 1
ATOM 1116 N N . VAL A 1 149 ? 1.328 -22.047 -17.047 1 96.38 149 VAL A N 1
ATOM 1117 C CA . VAL A 1 149 ? 0.17 -22.656 -17.672 1 96.38 149 VAL A CA 1
ATOM 1118 C C . VAL A 1 149 ? -0.252 -23.891 -16.891 1 96.38 149 VAL A C 1
ATOM 1120 O O . VAL A 1 149 ? -1.444 -24.125 -16.656 1 96.38 149 VAL A O 1
ATOM 1123 N N . LEU A 1 150 ? 0.697 -24.672 -16.5 1 97.38 150 LEU A N 1
ATOM 1124 C CA . LEU A 1 150 ? 0.4 -25.859 -15.703 1 97.38 150 LEU A CA 1
ATOM 1125 C C . LEU A 1 150 ? -0.26 -25.484 -14.383 1 97.38 150 LEU A C 1
ATOM 1127 O O . LEU A 1 150 ? -1.193 -26.156 -13.938 1 97.38 150 LEU A O 1
ATOM 1131 N N . SER A 1 151 ? 0.272 -24.453 -13.734 1 97 151 SER A N 1
ATOM 1132 C CA . SER A 1 151 ? -0.308 -23.984 -12.477 1 97 151 SER A CA 1
ATOM 1133 C C . SER A 1 151 ? -1.754 -23.547 -12.664 1 97 151 SER A C 1
ATOM 1135 O O . SER A 1 151 ? -2.609 -23.828 -11.82 1 97 151 SER A O 1
ATOM 1137 N N . MET A 1 152 ? -1.991 -22.844 -13.742 1 96 152 MET A N 1
ATOM 1138 C CA . MET A 1 152 ? -3.35 -22.406 -14.047 1 96 152 MET A CA 1
ATOM 1139 C C . MET A 1 152 ? -4.281 -23.594 -14.234 1 96 152 MET A C 1
ATOM 1141 O O . MET A 1 152 ? -5.398 -23.609 -13.719 1 96 152 MET A O 1
ATOM 1145 N N . LEU A 1 153 ? -3.816 -24.594 -14.969 1 96.75 153 LEU A N 1
ATOM 1146 C CA . LEU A 1 153 ? -4.621 -25.781 -15.234 1 96.75 153 LEU A CA 1
ATOM 1147 C C . LEU A 1 153 ? -4.883 -26.562 -13.945 1 96.75 153 LEU A C 1
ATOM 1149 O O . LEU A 1 153 ? -6.004 -27 -13.703 1 96.75 153 LEU A O 1
ATOM 1153 N N . VAL A 1 154 ? -3.875 -26.688 -13.148 1 96.75 154 VAL A N 1
ATOM 1154 C CA . VAL A 1 154 ? -4.016 -27.406 -11.883 1 96.75 154 VAL A CA 1
ATOM 1155 C C . VAL A 1 154 ? -4.984 -26.656 -10.969 1 96.75 154 VAL A C 1
ATOM 1157 O O . VAL A 1 154 ? -5.832 -27.266 -10.32 1 96.75 154 VAL A O 1
ATOM 1160 N N . LEU A 1 155 ? -4.859 -25.375 -10.922 1 96.38 155 LEU A N 1
ATOM 1161 C CA . LEU A 1 155 ? -5.738 -24.578 -10.078 1 96.38 155 LEU A CA 1
ATOM 1162 C C . LEU A 1 155 ? -7.184 -24.656 -10.562 1 96.38 155 LEU A C 1
ATOM 1164 O O . LEU A 1 155 ? -8.102 -24.781 -9.75 1 96.38 155 LEU A O 1
ATOM 1168 N N . THR A 1 156 ? -7.344 -24.547 -11.875 1 95.44 156 THR A N 1
ATOM 1169 C CA . THR A 1 156 ? -8.688 -24.641 -12.438 1 95.44 156 THR A CA 1
ATOM 1170 C C . THR A 1 156 ? -9.312 -26 -12.125 1 95.44 156 THR A C 1
ATOM 1172 O O . THR A 1 156 ? -10.492 -26.078 -11.781 1 95.44 156 THR A O 1
ATOM 1175 N N . PHE A 1 157 ? -8.523 -27 -12.25 1 96.69 157 PHE A N 1
ATOM 1176 C CA . PHE A 1 157 ? -8.992 -28.344 -11.922 1 96.69 157 PHE A CA 1
ATOM 1177 C C . PHE A 1 157 ? -9.352 -28.453 -10.445 1 96.69 157 PHE A C 1
ATOM 1179 O O . PHE A 1 157 ? -10.398 -29 -10.086 1 96.69 157 PHE A O 1
ATOM 1186 N N . LEU A 1 158 ? -8.531 -27.891 -9.586 1 96.31 158 LEU A N 1
ATOM 1187 C CA . LEU A 1 158 ? -8.742 -27.922 -8.148 1 96.31 158 LEU A CA 1
ATOM 1188 C C . LEU A 1 158 ? -10.047 -27.219 -7.77 1 96.31 158 LEU A C 1
ATOM 1190 O O . LEU A 1 158 ? -10.859 -27.766 -7.023 1 96.31 158 LEU A O 1
ATOM 1194 N N . VAL A 1 159 ? -10.305 -26.078 -8.312 1 94.75 159 VAL A N 1
ATOM 1195 C CA . VAL A 1 159 ? -11.43 -25.219 -7.926 1 94.75 159 VAL A CA 1
ATOM 1196 C C . VAL A 1 159 ? -12.719 -25.75 -8.547 1 94.75 159 VAL A C 1
ATOM 1198 O O . VAL A 1 159 ? -13.781 -25.703 -7.922 1 94.75 159 VAL A O 1
ATOM 1201 N N . GLN A 1 160 ? -12.617 -26.422 -9.75 1 94.75 160 GLN A N 1
ATOM 1202 C CA . GLN A 1 160 ? -13.836 -26.75 -10.484 1 94.75 160 GLN A CA 1
ATOM 1203 C C . GLN A 1 160 ? -14.18 -28.234 -10.32 1 94.75 160 GLN A C 1
ATOM 1205 O O . GLN A 1 160 ? -15.352 -28.609 -10.422 1 94.75 160 GLN A O 1
ATOM 1210 N N . LYS A 1 161 ? -13.211 -29.016 -10.008 1 96.56 161 LYS A N 1
ATOM 1211 C CA . LYS A 1 161 ? -13.5 -30.438 -10.148 1 96.56 161 LYS A CA 1
ATOM 1212 C C . LYS A 1 161 ? -13.273 -31.188 -8.836 1 96.56 161 LYS A C 1
ATOM 1214 O O . LYS A 1 161 ? -13.602 -32.375 -8.727 1 96.56 161 LYS A O 1
ATOM 1219 N N . THR A 1 162 ? -12.805 -30.609 -7.84 1 96.5 162 THR A N 1
ATOM 1220 C CA . THR A 1 162 ? -12.523 -31.328 -6.598 1 96.5 162 THR A CA 1
ATOM 1221 C C . THR A 1 162 ? -13.523 -30.938 -5.512 1 96.5 162 THR A C 1
ATOM 1223 O O . THR A 1 162 ? -14.242 -29.938 -5.652 1 96.5 162 THR A O 1
ATOM 1226 N N . LYS A 1 163 ? -13.602 -31.734 -4.457 1 95.44 163 LYS A N 1
ATOM 1227 C CA . LYS A 1 163 ? -14.469 -31.469 -3.312 1 95.44 163 LYS A CA 1
ATOM 1228 C C . LYS A 1 163 ? -14.039 -30.188 -2.594 1 95.44 163 LYS A C 1
ATOM 1230 O O . LYS A 1 163 ? -14.891 -29.406 -2.152 1 95.44 163 LYS A O 1
ATOM 1235 N N . LEU A 1 164 ? -12.766 -30.031 -2.535 1 95.19 164 LEU A N 1
ATOM 1236 C CA . LEU A 1 164 ? -12.258 -28.812 -1.913 1 95.19 164 LEU A CA 1
ATOM 1237 C C . LEU A 1 164 ? -12.648 -27.594 -2.725 1 95.19 164 LEU A C 1
ATOM 1239 O O . LEU A 1 164 ? -12.961 -26.531 -2.158 1 95.19 164 LEU A O 1
ATOM 1243 N N . GLY A 1 165 ? -12.562 -27.766 -3.982 1 95.44 165 GLY A N 1
ATOM 1244 C CA . GLY A 1 165 ? -12.984 -26.688 -4.855 1 95.44 165 GLY A CA 1
ATOM 1245 C C . GLY A 1 165 ? -14.453 -26.328 -4.695 1 95.44 165 GLY A C 1
ATOM 1246 O O . GLY A 1 165 ? -14.812 -25.156 -4.707 1 95.44 165 GLY A O 1
ATOM 1247 N N . LYS A 1 166 ? -15.234 -27.328 -4.52 1 95.88 166 LYS A N 1
ATOM 1248 C CA . LYS A 1 166 ? -16.656 -27.094 -4.281 1 95.88 166 LYS A CA 1
ATOM 1249 C C . LYS A 1 166 ? -16.875 -26.328 -2.979 1 95.88 166 LYS A C 1
ATOM 1251 O O . LYS A 1 166 ? -17.719 -25.438 -2.916 1 95.88 166 LYS A O 1
ATOM 1256 N N . ALA A 1 167 ? -16.141 -26.703 -2.074 1 96.44 167 ALA A N 1
ATOM 1257 C CA . ALA A 1 167 ? -16.219 -26 -0.795 1 96.44 167 ALA A CA 1
ATOM 1258 C C . ALA A 1 167 ? -15.789 -24.547 -0.936 1 96.44 167 ALA A C 1
ATOM 1260 O O . ALA A 1 167 ? -16.406 -23.656 -0.361 1 96.44 167 ALA A O 1
ATOM 1261 N N . MET A 1 168 ? -14.727 -24.359 -1.702 1 95.31 168 MET A N 1
ATOM 1262 C CA . MET A 1 168 ? -14.219 -23.016 -1.926 1 95.31 168 MET A CA 1
ATOM 1263 C C . MET A 1 168 ? -15.273 -22.141 -2.615 1 95.31 168 MET A C 1
ATOM 1265 O O . MET A 1 168 ? -15.5 -21 -2.211 1 95.31 168 MET A O 1
ATOM 1269 N N . ARG A 1 169 ? -15.898 -22.703 -3.582 1 94.56 169 ARG A N 1
ATOM 1270 C CA . ARG A 1 169 ? -16.906 -21.953 -4.324 1 94.56 169 ARG A CA 1
ATOM 1271 C C . ARG A 1 169 ? -18.125 -21.672 -3.453 1 94.56 169 ARG A C 1
ATOM 1273 O O . ARG A 1 169 ? -18.719 -20.594 -3.514 1 94.56 169 ARG A O 1
ATOM 1280 N N . ALA A 1 170 ? -18.531 -22.578 -2.627 1 94.94 170 ALA A N 1
ATOM 1281 C CA . ALA A 1 170 ? -19.656 -22.391 -1.722 1 94.94 170 ALA A CA 1
ATOM 1282 C C . ALA A 1 170 ? -19.391 -21.297 -0.709 1 94.94 170 ALA A C 1
ATOM 1284 O O . ALA A 1 170 ? -20.25 -20.438 -0.46 1 94.94 170 ALA A O 1
ATOM 1285 N N . VAL A 1 171 ? -18.172 -21.328 -0.189 1 94.38 171 VAL A N 1
ATOM 1286 C CA . VAL A 1 171 ? -17.797 -20.328 0.811 1 94.38 171 VAL A CA 1
ATOM 1287 C C . VAL A 1 171 ? -17.75 -18.953 0.167 1 94.38 171 VAL A C 1
ATOM 1289 O O . VAL A 1 171 ? -18.141 -17.953 0.782 1 94.38 171 VAL A O 1
ATOM 1292 N N . SER A 1 172 ? -17.281 -18.891 -1.065 1 91.56 172 SER A N 1
ATOM 1293 C CA . SER A 1 172 ? -17.156 -17.625 -1.771 1 91.56 172 SER A CA 1
ATOM 1294 C C . SER A 1 172 ? -18.516 -17.016 -2.068 1 91.56 172 SER A C 1
ATOM 1296 O O . SER A 1 172 ? -18.656 -15.789 -2.162 1 91.56 172 SER A O 1
ATOM 1298 N N . GLU A 1 173 ? -19.484 -17.844 -2.223 1 91.12 173 GLU A N 1
ATOM 1299 C CA . GLU A 1 173 ? -20.828 -17.359 -2.508 1 91.12 173 GLU A CA 1
ATOM 1300 C C . GLU A 1 173 ? -21.531 -16.875 -1.239 1 91.12 173 GLU A C 1
ATOM 1302 O O . GLU A 1 173 ? -22.094 -15.781 -1.216 1 91.12 173 GLU A O 1
ATOM 1307 N N . ASP A 1 174 ? -21.5 -17.75 -0.215 1 92.75 174 ASP A N 1
ATOM 1308 C CA . ASP A 1 174 ? -22.125 -17.422 1.06 1 92.75 174 ASP A CA 1
ATOM 1309 C C . ASP A 1 174 ? -21.516 -18.219 2.201 1 92.75 174 ASP A C 1
ATOM 1311 O O . ASP A 1 174 ? -21.812 -19.406 2.371 1 92.75 174 ASP A O 1
ATOM 1315 N N . MET A 1 175 ? -20.828 -17.484 2.961 1 92.06 175 MET A N 1
ATOM 1316 C CA . MET A 1 175 ? -20.078 -18.141 4.031 1 92.06 175 MET A CA 1
ATOM 1317 C C . MET A 1 175 ? -21.031 -18.781 5.035 1 92.06 175 MET A C 1
ATOM 1319 O O . MET A 1 175 ? -20.812 -19.906 5.48 1 92.06 175 MET A O 1
ATOM 1323 N N . ASP A 1 176 ? -22.047 -18.047 5.402 1 92.5 176 ASP A N 1
ATOM 1324 C CA . ASP A 1 176 ? -23 -18.547 6.398 1 92.5 176 ASP A CA 1
ATOM 1325 C C . ASP A 1 176 ? -23.766 -19.75 5.871 1 92.5 176 ASP A C 1
ATOM 1327 O O . ASP A 1 176 ? -23.969 -20.734 6.59 1 92.5 176 ASP A O 1
ATOM 1331 N N . ALA A 1 177 ? -24.188 -19.625 4.645 1 94.75 177 ALA A N 1
ATOM 1332 C CA . ALA A 1 177 ? -24.891 -20.75 4.035 1 94.75 177 ALA A CA 1
ATOM 1333 C C . ALA A 1 177 ? -23.984 -21.969 3.943 1 94.75 177 ALA A C 1
ATOM 1335 O O . ALA A 1 177 ? -24.422 -23.109 4.168 1 94.75 177 ALA A O 1
ATOM 1336 N N . ALA A 1 178 ? -22.766 -21.703 3.58 1 95.62 178 ALA A N 1
ATOM 1337 C CA . ALA A 1 178 ? -21.812 -22.812 3.494 1 95.62 178 ALA A CA 1
ATOM 1338 C C . ALA A 1 178 ? -21.641 -23.5 4.848 1 95.62 178 ALA A C 1
ATOM 1340 O O . ALA A 1 178 ? -21.578 -24.719 4.922 1 95.62 178 ALA A O 1
ATOM 1341 N N . ARG A 1 179 ? -21.625 -22.672 5.863 1 94.75 179 ARG A N 1
ATOM 1342 C CA . ARG A 1 179 ? -21.5 -23.203 7.211 1 94.75 179 ARG A CA 1
ATOM 1343 C C . ARG A 1 179 ? -22.688 -24.109 7.555 1 94.75 179 ARG A C 1
ATOM 1345 O O . ARG A 1 179 ? -22.516 -25.172 8.172 1 94.75 179 ARG A O 1
ATOM 1352 N N . LEU A 1 180 ? -23.828 -23.688 7.184 1 94.88 180 LEU A N 1
ATOM 1353 C CA . LEU A 1 180 ? -25.047 -24.438 7.453 1 94.88 180 LEU A CA 1
ATOM 1354 C C . LEU A 1 180 ? -25.062 -25.75 6.691 1 94.88 180 LEU A C 1
ATOM 1356 O O . LEU A 1 180 ? -25.688 -26.719 7.121 1 94.88 180 LEU A O 1
ATOM 1360 N N . MET A 1 181 ? -24.328 -25.812 5.613 1 95.81 181 MET A N 1
ATOM 1361 C CA . MET A 1 181 ? -24.266 -27.016 4.797 1 95.81 181 MET A CA 1
ATOM 1362 C C . MET A 1 181 ? -23.172 -27.953 5.297 1 95.81 181 MET A C 1
ATOM 1364 O O . MET A 1 181 ? -22.891 -28.984 4.672 1 95.81 181 MET A O 1
ATOM 1368 N N . GLY A 1 182 ? -22.5 -27.562 6.398 1 95 182 GLY A N 1
ATOM 1369 C CA . GLY A 1 182 ? -21.516 -28.453 7.023 1 95 182 GLY A CA 1
ATOM 1370 C C . GLY A 1 182 ? -20.109 -28.203 6.547 1 95 182 GLY A C 1
ATOM 1371 O O . GLY A 1 182 ? -19.188 -28.969 6.875 1 95 182 GLY A O 1
ATOM 1372 N N . ILE A 1 183 ? -19.969 -27.25 5.777 1 96.5 183 ILE A N 1
ATOM 1373 C CA . ILE A 1 183 ? -18.625 -26.938 5.289 1 96.5 183 ILE A CA 1
ATOM 1374 C C . ILE A 1 183 ? -17.844 -26.203 6.375 1 96.5 183 ILE A C 1
ATOM 1376 O O . ILE A 1 183 ? -18.359 -25.297 7.02 1 96.5 183 ILE A O 1
ATOM 1380 N N . ASN A 1 184 ? -16.609 -26.656 6.613 1 97 184 ASN A N 1
ATOM 1381 C CA . ASN A 1 184 ? -15.734 -25.938 7.527 1 97 184 ASN A CA 1
ATOM 1382 C C . ASN A 1 184 ? -15.125 -24.703 6.859 1 97 184 ASN A C 1
ATOM 1384 O O . ASN A 1 184 ? -14.078 -24.797 6.215 1 97 184 ASN A O 1
ATOM 1388 N N . VAL A 1 185 ? -15.672 -23.641 7.125 1 95.25 185 VAL A N 1
ATOM 1389 C CA . VAL A 1 185 ? -15.312 -22.391 6.457 1 95.25 185 VAL A CA 1
ATOM 1390 C C . VAL A 1 185 ? -13.867 -22.016 6.801 1 95.25 185 VAL A C 1
ATOM 1392 O O . VAL A 1 185 ? -13.094 -21.641 5.926 1 95.25 185 VAL A O 1
ATOM 1395 N N . ASN A 1 186 ? -13.453 -22.188 8.039 1 95.19 186 ASN A N 1
ATOM 1396 C CA . ASN A 1 186 ? -12.102 -21.844 8.469 1 95.19 186 ASN A CA 1
ATOM 1397 C C . ASN A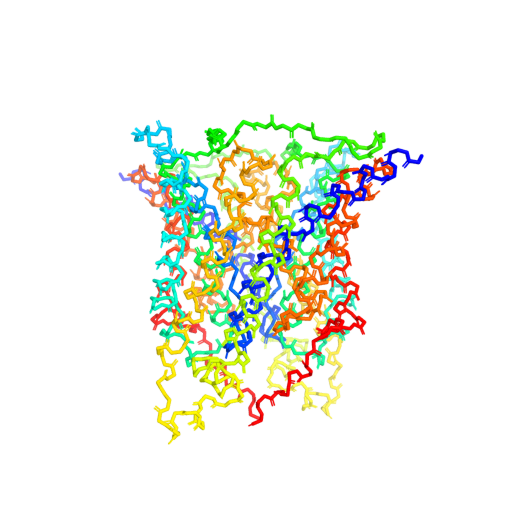 1 186 ? -11.047 -22.672 7.75 1 95.19 186 ASN A C 1
ATOM 1399 O O . ASN A 1 186 ? -10.047 -22.125 7.273 1 95.19 186 ASN A O 1
ATOM 1403 N N . SER A 1 187 ? -11.297 -23.891 7.648 1 96.31 187 SER A N 1
ATOM 1404 C CA . SER A 1 187 ? -10.336 -24.766 6.98 1 96.31 187 SER A CA 1
ATOM 1405 C C . SER A 1 187 ? -10.289 -24.484 5.48 1 96.31 187 SER A C 1
ATOM 1407 O O . SER A 1 187 ? -9.227 -24.594 4.859 1 96.31 187 SER A O 1
ATOM 1409 N N . THR A 1 188 ? -11.43 -24.219 4.926 1 96.81 188 THR A N 1
ATOM 1410 C CA . THR A 1 188 ? -11.484 -23.922 3.5 1 96.81 188 THR A CA 1
ATOM 1411 C C . THR A 1 188 ? -10.719 -22.641 3.186 1 96.81 188 THR A C 1
ATOM 1413 O O . THR A 1 188 ? -9.977 -22.578 2.203 1 96.81 188 THR A O 1
ATOM 1416 N N . ILE A 1 189 ? -10.898 -21.672 3.994 1 95.56 189 ILE A N 1
ATOM 1417 C CA . ILE A 1 189 ? -10.188 -20.422 3.812 1 95.56 189 ILE A CA 1
ATOM 1418 C C . ILE A 1 189 ? -8.688 -20.641 3.992 1 95.56 189 ILE A C 1
ATOM 1420 O O . ILE A 1 189 ? -7.883 -20.156 3.188 1 95.56 189 ILE A O 1
ATOM 1424 N N . SER A 1 190 ? -8.359 -21.359 5.02 1 96.81 190 SER A N 1
ATOM 1425 C CA . SER A 1 190 ? -6.949 -21.656 5.27 1 96.81 190 SER A CA 1
ATOM 1426 C C . SER A 1 190 ? -6.32 -22.391 4.09 1 96.81 190 SER A C 1
ATOM 1428 O O . SER A 1 190 ? -5.168 -22.125 3.73 1 96.81 190 SER A O 1
ATOM 1430 N N . PHE A 1 191 ? -7.031 -23.281 3.557 1 97 191 PHE A N 1
ATOM 1431 C CA . PHE A 1 191 ? -6.547 -24.031 2.4 1 97 191 PHE A CA 1
ATOM 1432 C C . PHE A 1 191 ? -6.344 -23.109 1.208 1 97 191 PHE A C 1
ATOM 1434 O O . PHE A 1 191 ? -5.371 -23.25 0.46 1 97 191 PHE A O 1
ATOM 1441 N N . THR A 1 192 ? -7.258 -22.219 1.02 1 96.5 192 THR A N 1
ATOM 1442 C CA . THR A 1 192 ? -7.145 -21.266 -0.077 1 96.5 192 THR A CA 1
ATOM 1443 C C . THR A 1 192 ? -5.887 -20.406 0.072 1 96.5 192 THR A C 1
ATOM 1445 O O . THR A 1 192 ? -5.184 -20.156 -0.908 1 96.5 192 THR A O 1
ATOM 1448 N N . PHE A 1 193 ? -5.625 -20 1.311 1 96.62 193 PHE A N 1
ATOM 1449 C CA . PHE A 1 193 ? -4.418 -19.234 1.574 1 96.62 193 PHE A CA 1
ATOM 1450 C C . PHE A 1 193 ? -3.17 -20.062 1.326 1 96.62 193 PHE A C 1
ATOM 1452 O O . PHE A 1 193 ? -2.156 -19.562 0.845 1 96.62 193 PHE A O 1
ATOM 1459 N N . ALA A 1 194 ? -3.266 -21.312 1.648 1 97.62 194 ALA A N 1
ATOM 1460 C CA . ALA A 1 194 ? -2.158 -22.234 1.4 1 97.62 194 ALA A CA 1
ATOM 1461 C C . ALA A 1 194 ? -1.868 -22.344 -0.093 1 97.62 194 ALA A C 1
ATOM 1463 O O . ALA A 1 194 ? -0.713 -22.25 -0.517 1 97.62 194 ALA A O 1
ATOM 1464 N N . VAL A 1 195 ? -2.91 -22.531 -0.842 1 97.06 195 VAL A N 1
ATOM 1465 C CA . VAL A 1 195 ? -2.775 -22.688 -2.287 1 97.06 195 VAL A CA 1
ATOM 1466 C C . VAL A 1 195 ? -2.234 -21.391 -2.895 1 97.06 195 VAL A C 1
ATOM 1468 O O . VAL A 1 195 ? -1.312 -21.422 -3.713 1 97.06 195 VAL A O 1
ATOM 1471 N N . GLY A 1 196 ? -2.836 -20.312 -2.504 1 96.06 196 GLY A N 1
ATOM 1472 C CA . GLY A 1 196 ? -2.369 -19.031 -2.994 1 96.06 196 GLY A CA 1
ATOM 1473 C C . GLY A 1 196 ? -0.906 -18.766 -2.686 1 96.06 196 GLY A C 1
ATOM 1474 O O . GLY A 1 196 ? -0.157 -18.297 -3.549 1 96.06 196 GLY A O 1
ATOM 1475 N N . SER A 1 197 ? -0.506 -19.047 -1.497 1 97.69 197 SER A N 1
ATOM 1476 C CA . SER A 1 197 ? 0.868 -18.781 -1.077 1 97.69 197 SER A CA 1
ATOM 1477 C C . SER A 1 197 ? 1.833 -19.781 -1.711 1 97.69 197 SER A C 1
ATOM 1479 O O . SER A 1 197 ? 3.004 -19.469 -1.933 1 97.69 197 SER A O 1
ATOM 1481 N N . ALA A 1 198 ? 1.352 -21 -1.983 1 98.06 198 ALA A N 1
ATOM 1482 C CA . ALA A 1 198 ? 2.162 -21.953 -2.742 1 98.06 198 ALA A CA 1
ATOM 1483 C C . ALA A 1 198 ? 2.5 -21.391 -4.125 1 98.06 198 ALA A C 1
ATOM 1485 O O . ALA A 1 198 ? 3.631 -21.547 -4.598 1 98.06 198 ALA A O 1
ATOM 1486 N N . LEU A 1 199 ? 1.494 -20.828 -4.723 1 97.56 199 LEU A N 1
ATOM 1487 C CA . LEU A 1 199 ? 1.716 -20.188 -6.02 1 97.56 199 LEU A CA 1
ATOM 1488 C C . LEU A 1 199 ? 2.709 -19.047 -5.902 1 97.56 199 LEU A C 1
ATOM 1490 O O . LEU A 1 199 ? 3.514 -18.812 -6.809 1 97.56 199 LEU A O 1
ATOM 1494 N N . ALA A 1 200 ? 2.637 -18.281 -4.809 1 96.75 200 ALA A N 1
ATOM 1495 C CA . ALA A 1 200 ? 3.627 -17.25 -4.547 1 96.75 200 ALA A CA 1
ATOM 1496 C C . ALA A 1 200 ? 5.031 -17.828 -4.469 1 96.75 200 ALA A C 1
ATOM 1498 O O . ALA A 1 200 ? 5.992 -17.234 -4.957 1 96.75 200 ALA A O 1
ATOM 1499 N N . GLY A 1 201 ? 5.129 -19 -3.834 1 97.88 201 GLY A N 1
ATOM 1500 C CA . GLY A 1 201 ? 6.414 -19.672 -3.766 1 97.88 201 GLY A CA 1
ATOM 1501 C C . GLY A 1 201 ? 6.953 -20.062 -5.125 1 97.88 201 GLY A C 1
ATOM 1502 O O . GLY A 1 201 ? 8.133 -19.859 -5.414 1 97.88 201 GLY A O 1
ATOM 1503 N N . ILE A 1 202 ? 6.094 -20.641 -5.945 1 97.88 202 ILE A N 1
ATOM 1504 C CA . ILE A 1 202 ? 6.48 -20.984 -7.309 1 97.88 202 ILE A CA 1
ATOM 1505 C C . ILE A 1 202 ? 6.898 -19.734 -8.062 1 97.88 202 ILE A C 1
ATOM 1507 O O . ILE A 1 202 ? 7.918 -19.719 -8.758 1 97.88 202 ILE A O 1
ATOM 1511 N N . GLY A 1 203 ? 6.098 -18.719 -7.891 1 96.69 203 GLY A N 1
ATOM 1512 C CA . GLY A 1 203 ? 6.434 -17.438 -8.508 1 96.69 203 GLY A CA 1
ATOM 1513 C C . GLY A 1 203 ? 7.773 -16.891 -8.055 1 96.69 203 GLY A C 1
ATOM 1514 O O . GLY A 1 203 ? 8.516 -16.312 -8.852 1 96.69 203 GLY A O 1
ATOM 1515 N N . SER A 1 204 ? 8.016 -17.062 -6.789 1 97.06 204 SER A N 1
ATOM 1516 C CA . SER A 1 204 ? 9.289 -16.609 -6.234 1 97.06 204 SER A CA 1
ATOM 1517 C C . SER A 1 204 ? 10.469 -17.281 -6.922 1 97.06 204 SER A C 1
ATOM 1519 O O . SER A 1 204 ? 11.422 -16.625 -7.32 1 97.06 204 SER A O 1
ATOM 1521 N N . VAL A 1 205 ? 10.398 -18.578 -7.086 1 97.12 205 VAL A N 1
ATOM 1522 C CA . VAL A 1 205 ? 11.469 -19.359 -7.703 1 97.12 205 VAL A CA 1
ATOM 1523 C C . VAL A 1 205 ? 11.664 -18.922 -9.148 1 97.12 205 VAL A C 1
ATOM 1525 O O . VAL A 1 205 ? 12.789 -18.672 -9.586 1 97.12 205 VAL A O 1
ATOM 1528 N N . LEU A 1 206 ? 10.57 -18.797 -9.859 1 95.94 206 LEU A N 1
ATOM 1529 C CA . LEU A 1 206 ? 10.664 -18.422 -11.266 1 95.94 206 LEU A CA 1
ATOM 1530 C C . LEU A 1 206 ? 11.188 -17 -11.43 1 95.94 206 LEU A C 1
ATOM 1532 O O . LEU A 1 206 ? 11.961 -16.719 -12.352 1 95.94 206 LEU A O 1
ATOM 1536 N N . TYR A 1 207 ? 10.727 -16.125 -10.555 1 95 207 TYR A N 1
ATOM 1537 C CA . TYR A 1 207 ? 11.227 -14.75 -10.594 1 95 207 TYR A CA 1
ATOM 1538 C C . TYR A 1 207 ? 12.727 -14.703 -10.352 1 95 207 TYR A C 1
ATOM 1540 O O . TYR A 1 207 ? 13.453 -13.969 -11.023 1 95 207 TYR A O 1
ATOM 1548 N N . CYS A 1 208 ? 13.18 -15.508 -9.453 1 95.19 208 CYS A N 1
ATOM 1549 C CA . CYS A 1 208 ? 14.594 -15.523 -9.094 1 95.19 208 CYS A CA 1
ATOM 1550 C C . CYS A 1 208 ? 15.43 -16.188 -10.18 1 95.19 208 CYS A C 1
ATOM 1552 O O . CYS A 1 208 ? 16.641 -15.961 -10.273 1 95.19 208 CYS A O 1
ATOM 1554 N N . CYS A 1 209 ? 14.828 -17 -10.992 1 93.69 209 CYS A N 1
ATOM 1555 C CA . CYS A 1 209 ? 15.531 -17.547 -12.141 1 93.69 209 CYS A CA 1
ATOM 1556 C C . CYS A 1 209 ? 15.867 -16.453 -13.148 1 93.69 209 CYS A C 1
ATOM 1558 O O . CYS A 1 209 ? 16.922 -16.5 -13.797 1 93.69 209 CYS A O 1
ATOM 1560 N N . SER A 1 210 ? 14.977 -15.531 -13.242 1 90.44 210 SER A N 1
ATOM 1561 C CA . SER A 1 210 ? 15.164 -14.438 -14.18 1 90.44 210 SER A CA 1
ATOM 1562 C C . SER A 1 210 ? 15.961 -13.297 -13.555 1 90.44 210 SER A C 1
ATOM 1564 O O . SER A 1 210 ? 16.734 -12.617 -14.234 1 90.44 210 SER A O 1
ATOM 1566 N N . TYR A 1 211 ? 15.68 -13.086 -12.328 1 89.62 211 TYR A N 1
ATOM 1567 C CA . TYR A 1 211 ? 16.359 -12.055 -11.555 1 89.62 211 TYR A CA 1
ATOM 1568 C C . TYR A 1 211 ? 16.953 -12.633 -10.273 1 89.62 211 TYR A C 1
ATOM 1570 O O . TYR A 1 211 ? 16.328 -12.555 -9.211 1 89.62 211 TYR A O 1
ATOM 1578 N N . PRO A 1 212 ? 18.172 -13.07 -10.367 1 93.56 212 PRO A N 1
ATOM 1579 C CA . PRO A 1 212 ? 18.734 -13.883 -9.281 1 93.56 212 PRO A CA 1
ATOM 1580 C C . PRO A 1 212 ? 19.234 -13.039 -8.109 1 93.56 212 PRO A C 1
ATOM 1582 O O . PRO A 1 212 ? 20.406 -13.109 -7.746 1 93.56 212 PRO A O 1
ATOM 1585 N N . GLN A 1 213 ? 18.438 -12.281 -7.504 1 94.06 213 GLN A N 1
ATOM 1586 C CA . GLN A 1 213 ? 18.75 -11.469 -6.332 1 94.06 213 GLN A CA 1
ATOM 1587 C C . GLN A 1 213 ? 17.531 -11.312 -5.434 1 94.06 213 GLN A C 1
ATOM 1589 O O . GLN A 1 213 ? 16.406 -11.203 -5.922 1 94.06 213 GLN A O 1
ATOM 1594 N N . ALA A 1 214 ? 17.812 -11.336 -4.176 1 95.31 214 ALA A N 1
ATOM 1595 C CA . ALA A 1 214 ? 16.766 -11.117 -3.18 1 95.31 214 ALA A CA 1
ATOM 1596 C C . ALA A 1 214 ? 16.984 -9.82 -2.412 1 95.31 214 ALA A C 1
ATOM 1598 O O . ALA A 1 214 ? 18.109 -9.555 -1.952 1 95.31 214 ALA A O 1
ATOM 1599 N N . THR A 1 215 ? 16.094 -8.992 -2.414 1 93.31 215 THR A N 1
ATOM 1600 C CA . THR A 1 215 ? 16.094 -7.781 -1.605 1 93.31 215 THR A CA 1
ATOM 1601 C C . THR A 1 215 ? 14.836 -7.715 -0.736 1 93.31 215 THR A C 1
ATOM 1603 O O . THR A 1 215 ? 13.805 -8.289 -1.085 1 93.31 215 THR A O 1
ATOM 1606 N N . PRO A 1 216 ? 14.914 -7.047 0.367 1 91 216 PRO A N 1
ATOM 1607 C CA . PRO A 1 216 ? 13.766 -6.988 1.275 1 91 216 PRO A CA 1
ATOM 1608 C C . PRO A 1 216 ? 12.562 -6.289 0.656 1 91 216 PRO A C 1
ATOM 1610 O O . PRO A 1 216 ? 11.43 -6.5 1.098 1 91 216 PRO A O 1
ATOM 1613 N N . THR A 1 217 ? 12.719 -5.5 -0.386 1 84.75 217 THR A N 1
ATOM 1614 C CA . THR A 1 217 ? 11.625 -4.73 -0.957 1 84.75 217 THR A CA 1
ATOM 1615 C C . THR A 1 217 ? 11.203 -5.305 -2.309 1 84.75 217 THR A C 1
ATOM 1617 O O . THR A 1 217 ? 10.352 -4.738 -2.992 1 84.75 217 THR A O 1
ATOM 1620 N N . MET A 1 218 ? 11.789 -6.402 -2.691 1 87.62 218 MET A N 1
ATOM 1621 C CA . MET A 1 218 ? 11.531 -6.93 -4.027 1 87.62 218 MET A CA 1
ATOM 1622 C C . MET A 1 218 ? 10.07 -7.332 -4.188 1 87.62 218 MET A C 1
ATOM 1624 O O . MET A 1 218 ? 9.531 -7.301 -5.297 1 87.62 218 MET A O 1
ATOM 1628 N N . GLY A 1 219 ? 9.453 -7.738 -3.08 1 89.12 219 GLY A N 1
ATOM 1629 C CA . GLY A 1 219 ? 8.086 -8.219 -3.129 1 89.12 219 GLY A CA 1
ATOM 1630 C C . GLY A 1 219 ? 7.066 -7.113 -3.328 1 89.12 219 GLY A C 1
ATOM 1631 O O . GLY A 1 219 ? 5.965 -7.355 -3.826 1 89.12 219 GLY A O 1
ATOM 1632 N N . SER A 1 220 ? 7.391 -5.934 -2.934 1 82.38 220 SER A N 1
ATOM 1633 C CA . SER A 1 220 ? 6.434 -4.832 -2.973 1 82.38 220 SER A CA 1
ATOM 1634 C C . SER A 1 220 ? 6.074 -4.465 -4.41 1 82.38 220 SER A C 1
ATOM 1636 O O . SER A 1 220 ? 4.902 -4.496 -4.789 1 82.38 220 SER A O 1
ATOM 1638 N N . MET A 1 221 ? 7.055 -4.215 -5.188 1 81.56 221 MET A N 1
ATOM 1639 C CA . MET A 1 221 ? 6.793 -3.816 -6.566 1 81.56 221 MET A CA 1
ATOM 1640 C C . MET A 1 221 ? 6.234 -4.984 -7.371 1 81.56 221 MET A C 1
ATOM 1642 O O . MET A 1 221 ? 5.273 -4.816 -8.125 1 81.56 221 MET A O 1
ATOM 1646 N N . LEU A 1 222 ? 6.82 -6.082 -7.145 1 88.88 222 LEU A N 1
ATOM 1647 C CA . LEU A 1 222 ? 6.363 -7.277 -7.852 1 88.88 222 LEU A CA 1
ATOM 1648 C C . LEU A 1 222 ? 4.918 -7.605 -7.484 1 88.88 222 LEU A C 1
ATOM 1650 O O . LEU A 1 222 ? 4.105 -7.91 -8.359 1 88.88 222 LEU A O 1
ATOM 1654 N N . GLY A 1 223 ? 4.672 -7.523 -6.25 1 89.69 223 GLY A N 1
ATOM 1655 C CA . GLY A 1 223 ? 3.316 -7.758 -5.773 1 89.69 223 GLY A CA 1
ATOM 1656 C C . GLY A 1 223 ? 2.311 -6.762 -6.316 1 89.69 223 GLY A C 1
ATOM 1657 O O . GLY A 1 223 ? 1.201 -7.137 -6.699 1 89.69 223 GLY A O 1
ATOM 1658 N N . LEU A 1 224 ? 2.697 -5.555 -6.383 1 86.12 224 LEU A N 1
ATOM 1659 C CA . LEU A 1 224 ? 1.795 -4.508 -6.852 1 86.12 224 LEU A CA 1
ATOM 1660 C C . LEU A 1 224 ? 1.507 -4.664 -8.344 1 86.12 224 LEU A C 1
ATOM 1662 O O . LEU A 1 224 ? 0.367 -4.492 -8.781 1 86.12 224 LEU A O 1
ATOM 1666 N N . LYS A 1 225 ? 2.5 -4.965 -9.094 1 89.25 225 LYS A N 1
ATOM 1667 C CA . LYS A 1 225 ? 2.301 -5.164 -10.523 1 89.25 225 LYS A CA 1
ATOM 1668 C C . LYS A 1 225 ? 1.399 -6.367 -10.789 1 89.25 225 LYS A C 1
ATOM 1670 O O . LYS A 1 225 ? 0.563 -6.332 -11.695 1 89.25 225 LYS A O 1
ATOM 1675 N N . ALA A 1 226 ? 1.688 -7.324 -10.031 1 94.06 226 ALA A N 1
ATOM 1676 C CA . ALA A 1 226 ? 0.833 -8.5 -10.172 1 94.06 226 ALA A CA 1
ATOM 1677 C C . ALA A 1 226 ? -0.6 -8.188 -9.75 1 94.06 226 ALA A C 1
ATOM 1679 O O . ALA A 1 226 ? -1.551 -8.742 -10.305 1 94.06 226 ALA A O 1
ATOM 1680 N N . PHE A 1 227 ? -0.72 -7.387 -8.805 1 89.56 227 PHE A N 1
ATOM 1681 C CA . PHE A 1 227 ? -2.049 -6.953 -8.383 1 89.56 227 PHE A CA 1
ATOM 1682 C C . PHE A 1 227 ? -2.752 -6.199 -9.508 1 89.56 227 PHE A C 1
ATOM 1684 O O . PHE A 1 227 ? -3.943 -6.406 -9.75 1 89.56 227 PHE A O 1
ATOM 1691 N N . VAL A 1 228 ? -2.014 -5.312 -10.133 1 89.69 228 VAL A N 1
ATOM 1692 C CA . VAL A 1 228 ? -2.555 -4.578 -11.273 1 89.69 228 VAL A CA 1
ATOM 1693 C C . VAL A 1 228 ? -3.018 -5.562 -12.344 1 89.69 228 VAL A C 1
ATOM 1695 O O . VAL A 1 228 ? -4.074 -5.375 -12.953 1 89.69 228 VAL A O 1
ATOM 1698 N N . ALA A 1 229 ? -2.201 -6.555 -12.516 1 93.88 229 ALA A N 1
ATOM 1699 C CA . ALA A 1 229 ? -2.555 -7.59 -13.484 1 93.88 229 ALA A CA 1
ATOM 1700 C C . ALA A 1 229 ? -3.857 -8.289 -13.094 1 93.88 229 ALA A C 1
ATOM 1702 O O . ALA A 1 229 ? -4.715 -8.531 -13.945 1 93.88 229 ALA A O 1
ATOM 1703 N N . ALA A 1 230 ? -3.982 -8.633 -11.836 1 93 230 ALA A N 1
ATOM 1704 C CA . ALA A 1 230 ? -5.191 -9.289 -11.352 1 93 230 ALA A CA 1
ATOM 1705 C C . ALA A 1 230 ? -6.414 -8.398 -11.539 1 93 230 ALA A C 1
ATOM 1707 O O . ALA A 1 230 ? -7.484 -8.875 -11.93 1 93 230 ALA A O 1
ATOM 1708 N N . VAL A 1 231 ? -6.254 -7.148 -11.258 1 89.81 231 VAL A N 1
ATOM 1709 C CA . VAL A 1 231 ? -7.355 -6.195 -11.359 1 89.81 231 VAL A CA 1
ATOM 1710 C C . VAL A 1 231 ? -7.73 -5.996 -12.828 1 89.81 231 VAL A C 1
ATOM 1712 O O . VAL A 1 231 ? -8.914 -5.965 -13.172 1 89.81 231 VAL A O 1
ATOM 1715 N N . LEU A 1 232 ? -6.707 -5.879 -13.656 1 91.69 232 LEU A N 1
ATOM 1716 C CA . LEU A 1 232 ? -6.934 -5.707 -15.086 1 91.69 232 LEU A CA 1
ATOM 1717 C C . LEU A 1 232 ? -7.703 -6.891 -15.656 1 91.69 232 LEU A C 1
ATOM 1719 O O . LEU A 1 232 ? -8.617 -6.711 -16.469 1 91.69 232 LEU A O 1
ATOM 1723 N N . GLY A 1 233 ? -7.277 -8 -15.312 1 92.94 233 GLY A N 1
ATOM 1724 C CA . GLY A 1 233 ? -7.922 -9.211 -15.797 1 92.94 233 GLY A CA 1
ATOM 1725 C C . GLY A 1 233 ? -9.281 -9.461 -15.172 1 92.94 233 GLY A C 1
ATOM 1726 O O . GLY A 1 233 ? -10.133 -10.125 -15.766 1 92.94 233 GLY A O 1
ATOM 1727 N N . GLY A 1 234 ? -9.539 -8.961 -14 1 89.62 234 GLY A N 1
ATOM 1728 C CA . GLY A 1 234 ? -10.68 -9.281 -13.164 1 89.62 234 GLY A CA 1
ATOM 1729 C C . GLY A 1 234 ? -10.312 -10.109 -11.945 1 89.62 234 GLY A C 1
ATOM 1730 O O . GLY A 1 234 ? -10.289 -11.336 -12.008 1 89.62 234 GLY A O 1
ATOM 1731 N N . ILE A 1 235 ? -10.125 -9.359 -10.859 1 86.75 235 ILE A N 1
ATOM 1732 C CA . ILE A 1 235 ? -9.641 -10.047 -9.664 1 86.75 235 ILE A CA 1
ATOM 1733 C C . ILE A 1 235 ? -10.672 -11.07 -9.203 1 86.75 235 ILE A C 1
ATOM 1735 O O . ILE A 1 235 ? -11.875 -10.805 -9.227 1 86.75 235 ILE A O 1
ATOM 1739 N N . GLY A 1 236 ? -10.258 -12.336 -8.906 1 88 236 GLY A N 1
ATOM 1740 C CA . GLY A 1 236 ? -11.141 -13.43 -8.539 1 88 236 GLY A CA 1
ATOM 1741 C C . GLY A 1 236 ? -11.375 -14.422 -9.656 1 88 236 GLY A C 1
ATOM 1742 O O . GLY A 1 236 ? -11.883 -15.523 -9.43 1 88 236 GLY A O 1
ATOM 1743 N N . SER A 1 237 ? -10.984 -14.023 -10.82 1 91.88 237 SER A N 1
ATOM 1744 C CA . SER A 1 237 ? -11.109 -14.898 -11.977 1 91.88 237 SER A CA 1
ATOM 1745 C C . SER A 1 237 ? -9.766 -15.523 -12.352 1 91.88 237 SER A C 1
ATOM 1747 O O . SER A 1 237 ? -8.812 -14.805 -12.648 1 91.88 237 SER A O 1
ATOM 1749 N N . ILE A 1 238 ? -9.773 -16.828 -12.398 1 92.94 238 ILE A N 1
ATOM 1750 C CA . ILE A 1 238 ? -8.547 -17.547 -12.703 1 92.94 238 ILE A CA 1
ATOM 1751 C C . ILE A 1 238 ? -8.102 -17.219 -14.133 1 92.94 238 ILE A C 1
ATOM 1753 O O . ILE A 1 238 ? -6.977 -16.766 -14.352 1 92.94 238 ILE A O 1
ATOM 1757 N N . PRO A 1 239 ? -8.969 -17.312 -15.117 1 92.94 239 PRO A N 1
ATOM 1758 C CA . PRO A 1 239 ? -8.539 -16.938 -16.469 1 92.94 239 PRO A CA 1
ATOM 1759 C C . PRO A 1 239 ? -8.234 -15.438 -16.594 1 92.94 239 PRO A C 1
ATOM 1761 O O . PRO A 1 239 ? -7.367 -15.047 -17.375 1 92.94 239 PRO A O 1
ATOM 1764 N N . GLY A 1 240 ? -8.945 -14.648 -15.875 1 93.62 240 GLY A N 1
ATOM 1765 C CA . GLY A 1 240 ? -8.664 -13.219 -15.867 1 93.62 240 GLY A CA 1
ATOM 1766 C C . GLY A 1 240 ? -7.262 -12.891 -15.406 1 93.62 240 GLY A C 1
ATOM 1767 O O . GLY A 1 240 ? -6.586 -12.055 -16 1 93.62 240 GLY A O 1
ATOM 1768 N N . ALA A 1 241 ? -6.887 -13.539 -14.352 1 94.19 241 ALA A N 1
ATOM 1769 C CA . ALA A 1 241 ? -5.547 -13.32 -13.805 1 94.19 241 ALA A CA 1
ATOM 1770 C C . ALA A 1 241 ? -4.477 -13.648 -14.844 1 94.19 241 ALA A C 1
ATOM 1772 O O . ALA A 1 241 ? -3.482 -12.93 -14.969 1 94.19 241 ALA A O 1
ATOM 1773 N N . MET A 1 242 ? -4.68 -14.727 -15.562 1 95.38 242 MET A N 1
ATOM 1774 C CA . MET A 1 242 ? -3.73 -15.141 -16.594 1 95.38 242 MET A CA 1
ATOM 1775 C C . MET A 1 242 ? -3.643 -14.094 -17.703 1 95.38 242 MET A C 1
ATOM 1777 O O . MET A 1 242 ? -2.549 -13.672 -18.078 1 95.38 242 MET A O 1
ATOM 1781 N N . VAL A 1 243 ? -4.758 -13.648 -18.156 1 95.31 243 VAL A N 1
ATOM 1782 C CA . VAL A 1 243 ? -4.809 -12.672 -19.25 1 95.31 243 VAL A CA 1
ATOM 1783 C C . VAL A 1 243 ? -4.23 -11.336 -18.781 1 95.31 243 VAL A C 1
ATOM 1785 O O . VAL A 1 243 ? -3.441 -10.711 -19.484 1 95.31 243 VAL A O 1
ATOM 1788 N N . GLY A 1 244 ? -4.621 -10.945 -17.641 1 95.5 244 GLY A N 1
ATOM 1789 C CA . GLY A 1 244 ? -4.102 -9.711 -17.078 1 95.5 244 GLY A CA 1
ATOM 1790 C C . GLY A 1 244 ? -2.592 -9.703 -16.938 1 95.5 244 GLY A C 1
ATOM 1791 O O . GLY A 1 244 ? -1.936 -8.711 -17.281 1 95.5 244 GLY A O 1
ATOM 1792 N N . GLY A 1 245 ? -2.07 -10.805 -16.406 1 96.44 245 GLY A N 1
ATOM 1793 C CA . GLY A 1 245 ? -0.628 -10.922 -16.266 1 96.44 245 GLY A CA 1
ATOM 1794 C C . GLY A 1 245 ? 0.117 -10.812 -17.578 1 96.44 245 GLY A C 1
ATOM 1795 O O . GLY A 1 245 ? 1.084 -10.055 -17.688 1 96.44 245 GLY A O 1
ATOM 1796 N N . ILE A 1 246 ? -0.377 -11.492 -18.547 1 95.69 246 ILE A N 1
ATOM 1797 C CA . ILE A 1 246 ? 0.263 -11.508 -19.859 1 95.69 246 ILE A CA 1
ATOM 1798 C C . ILE A 1 246 ? 0.176 -10.117 -20.5 1 95.69 246 ILE A C 1
ATOM 1800 O O . ILE A 1 246 ? 1.155 -9.625 -21.062 1 95.69 246 ILE A O 1
ATOM 1804 N N . VAL A 1 247 ? -0.936 -9.453 -20.359 1 95 247 VAL A N 1
ATOM 1805 C CA . VAL A 1 247 ? -1.131 -8.125 -20.953 1 95 247 VAL A CA 1
ATOM 1806 C C . VAL A 1 247 ? -0.169 -7.129 -20.297 1 95 247 VAL A C 1
ATOM 1808 O O . VAL A 1 247 ? 0.487 -6.352 -21 1 95 247 VAL A O 1
ATOM 1811 N N . ILE A 1 248 ? -0.077 -7.168 -19.031 1 94.12 248 ILE A N 1
ATOM 1812 C CA . ILE A 1 248 ? 0.799 -6.238 -18.328 1 94.12 248 ILE A CA 1
ATOM 1813 C C . ILE A 1 248 ? 2.254 -6.52 -18.688 1 94.12 248 ILE A C 1
ATOM 1815 O O . ILE A 1 248 ? 3.037 -5.594 -18.906 1 94.12 248 ILE A O 1
ATOM 1819 N N . GLY A 1 249 ? 2.639 -7.824 -18.703 1 93.94 249 GLY A N 1
ATOM 1820 C CA . GLY A 1 249 ? 3.988 -8.188 -19.109 1 93.94 249 GLY A CA 1
ATOM 1821 C C . GLY A 1 249 ? 4.344 -7.703 -20.5 1 93.94 249 GLY A C 1
ATOM 1822 O O . GLY A 1 249 ? 5.422 -7.148 -20.719 1 93.94 249 GLY A O 1
ATOM 1823 N N . LEU A 1 250 ? 3.449 -7.859 -21.406 1 93 250 LEU A N 1
ATOM 1824 C CA . LEU A 1 250 ? 3.664 -7.426 -22.781 1 93 250 LEU A CA 1
ATOM 1825 C C . LEU A 1 250 ? 3.74 -5.902 -22.859 1 93 250 LEU A C 1
ATOM 1827 O O . LEU A 1 250 ? 4.602 -5.359 -23.547 1 93 250 LEU A O 1
ATOM 1831 N N . CYS A 1 251 ? 2.885 -5.25 -22.172 1 91.25 251 CYS A N 1
ATOM 1832 C CA . CYS A 1 251 ? 2.879 -3.789 -22.172 1 91.25 251 CYS A CA 1
ATOM 1833 C C . CYS A 1 251 ? 4.199 -3.24 -21.641 1 91.25 251 CYS A C 1
ATOM 1835 O O . CYS A 1 251 ? 4.766 -2.312 -22.219 1 91.25 251 CYS A O 1
ATOM 1837 N N . GLU A 1 252 ? 4.605 -3.797 -20.594 1 89.06 252 GLU A N 1
ATOM 1838 C CA . GLU A 1 252 ? 5.855 -3.322 -20 1 89.06 252 GLU A CA 1
ATOM 1839 C C . GLU A 1 252 ? 7.027 -3.541 -20.953 1 89.06 252 GLU A C 1
ATOM 1841 O O . GLU A 1 252 ? 7.895 -2.674 -21.094 1 89.06 252 GLU A O 1
ATOM 1846 N N . CYS A 1 253 ? 7.082 -4.68 -21.562 1 87.69 253 CYS A N 1
ATOM 1847 C CA . CYS A 1 253 ? 8.188 -4.996 -22.453 1 87.69 253 CYS A CA 1
ATOM 1848 C C . CYS A 1 253 ? 8.148 -4.121 -23.703 1 87.69 253 CYS A C 1
ATOM 1850 O O . CYS A 1 253 ? 9.188 -3.682 -24.188 1 87.69 253 CYS A O 1
ATOM 1852 N N . PHE A 1 254 ? 7.016 -3.83 -24.188 1 87.31 254 PHE A N 1
ATOM 1853 C CA . PHE A 1 254 ? 6.902 -2.998 -25.375 1 87.31 254 PHE A CA 1
ATOM 1854 C C . PHE A 1 254 ? 7.215 -1.543 -25.047 1 87.31 254 PHE A C 1
ATOM 1856 O O . PHE A 1 254 ? 7.789 -0.828 -25.875 1 87.31 254 PHE A O 1
ATOM 1863 N N . VAL A 1 255 ? 6.805 -1.094 -23.922 1 85.5 255 VAL A N 1
ATOM 1864 C CA . VAL A 1 255 ? 7.148 0.258 -23.484 1 85.5 255 VAL A CA 1
ATOM 1865 C C . VAL A 1 255 ? 8.664 0.392 -23.359 1 85.5 255 VAL A C 1
ATOM 1867 O O . VAL A 1 255 ? 9.234 1.411 -23.75 1 85.5 255 VAL A O 1
ATOM 1870 N N . SER A 1 256 ? 9.234 -0.629 -22.844 1 81.88 256 SER A N 1
ATOM 1871 C CA . SER A 1 256 ? 10.695 -0.629 -22.719 1 81.88 256 SER A CA 1
ATOM 1872 C C . SER A 1 256 ? 11.367 -0.663 -24.078 1 81.88 256 SER A C 1
ATOM 1874 O O . SER A 1 256 ? 12.406 -0.029 -24.281 1 81.88 256 SER A O 1
ATOM 1876 N N . ALA A 1 257 ? 10.82 -1.354 -25 1 81.38 257 ALA A N 1
ATOM 1877 C CA . ALA A 1 257 ? 11.398 -1.521 -26.328 1 81.38 257 ALA A CA 1
ATOM 1878 C C . ALA A 1 257 ? 11.367 -0.21 -27.109 1 81.38 257 ALA A C 1
ATOM 1880 O O . ALA A 1 257 ? 12.234 0.037 -27.953 1 81.38 257 ALA A O 1
ATOM 1881 N N . ILE A 1 258 ? 10.367 0.631 -26.812 1 82.38 258 ILE A N 1
ATOM 1882 C CA . ILE A 1 258 ? 10.281 1.889 -27.547 1 82.38 258 ILE A CA 1
ATOM 1883 C C . ILE A 1 258 ? 11.133 2.947 -26.859 1 82.38 258 ILE A C 1
ATOM 1885 O O . ILE A 1 258 ? 11.062 4.133 -27.188 1 82.38 258 ILE A O 1
ATOM 1889 N N . GLY A 1 259 ? 11.953 2.592 -25.938 1 76.25 259 GLY A N 1
ATOM 1890 C CA . GLY A 1 259 ? 12.938 3.471 -25.328 1 76.25 259 GLY A CA 1
ATOM 1891 C C . GLY A 1 259 ? 12.438 4.137 -24.047 1 76.25 259 GLY A C 1
ATOM 1892 O O . GLY A 1 259 ? 13.086 5.039 -23.516 1 76.25 259 GLY A O 1
ATOM 1893 N N . LEU A 1 260 ? 11.312 3.727 -23.594 1 74.75 260 LEU A N 1
ATOM 1894 C CA . LEU A 1 260 ? 10.75 4.352 -22.406 1 74.75 260 LEU A CA 1
ATOM 1895 C C . LEU A 1 260 ? 10.828 3.412 -21.203 1 74.75 260 LEU A C 1
ATOM 1897 O O . LEU A 1 260 ? 9.836 3.213 -20.5 1 74.75 260 LEU A O 1
ATOM 1901 N N . SER A 1 261 ? 11.953 2.83 -21.047 1 75.81 261 SER A N 1
ATOM 1902 C CA . SER A 1 261 ? 12.148 1.845 -20 1 75.81 261 SER A CA 1
ATOM 1903 C C . SER A 1 261 ? 11.898 2.455 -18.625 1 75.81 261 SER A C 1
ATOM 1905 O O . SER A 1 261 ? 11.398 1.781 -17.719 1 75.81 261 SER A O 1
ATOM 1907 N N . ALA A 1 262 ? 12.156 3.732 -18.562 1 70.62 262 ALA A N 1
ATOM 1908 C CA . ALA A 1 262 ? 11.992 4.406 -17.281 1 70.62 262 ALA A CA 1
ATOM 1909 C C . ALA A 1 262 ? 10.516 4.582 -16.938 1 70.62 262 ALA A C 1
ATOM 1911 O O . ALA A 1 262 ? 10.156 4.75 -15.773 1 70.62 262 ALA A O 1
ATOM 1912 N N . TRP A 1 263 ? 9.766 4.422 -17.922 1 75.44 263 TRP A N 1
ATOM 1913 C CA . TRP A 1 263 ? 8.352 4.738 -17.734 1 75.44 263 TRP A CA 1
ATOM 1914 C C . TRP A 1 263 ? 7.531 3.467 -17.562 1 75.44 263 TRP A C 1
ATOM 1916 O O . TRP A 1 263 ? 6.312 3.527 -17.375 1 75.44 263 TRP A O 1
ATOM 1926 N N . LYS A 1 264 ? 8.156 2.334 -17.547 1 80.12 264 LYS A N 1
ATOM 1927 C CA . LYS A 1 264 ? 7.414 1.077 -17.547 1 80.12 264 LYS A CA 1
ATOM 1928 C C . LYS A 1 264 ? 6.496 0.982 -16.328 1 80.12 264 LYS A C 1
ATOM 1930 O O . LYS A 1 264 ? 5.328 0.607 -16.453 1 80.12 264 LYS A O 1
ATOM 1935 N N . ASP A 1 265 ? 6.965 1.369 -15.188 1 78.56 265 ASP A N 1
ATOM 1936 C CA . ASP A 1 265 ? 6.164 1.275 -13.969 1 78.56 265 ASP A CA 1
ATOM 1937 C C . ASP A 1 265 ? 5.043 2.311 -13.969 1 78.56 265 ASP A C 1
ATOM 1939 O O . ASP A 1 265 ? 3.906 2.004 -13.602 1 78.56 265 ASP A O 1
ATOM 1943 N N . ALA A 1 266 ? 5.363 3.459 -14.461 1 79.44 266 ALA A N 1
ATOM 1944 C CA . ALA A 1 266 ? 4.348 4.508 -14.539 1 79.44 266 ALA A CA 1
ATOM 1945 C C . ALA A 1 266 ? 3.203 4.094 -15.461 1 79.44 266 ALA A C 1
ATOM 1947 O O . ALA A 1 266 ? 2.033 4.336 -15.156 1 79.44 266 ALA A O 1
ATOM 1948 N N . VAL A 1 267 ? 3.562 3.451 -16.5 1 82.69 267 VAL A N 1
ATOM 1949 C CA . VAL A 1 267 ? 2.561 3.021 -17.469 1 82.69 267 VAL A CA 1
ATOM 1950 C C . VAL A 1 267 ? 1.673 1.942 -16.844 1 82.69 267 VAL A C 1
ATOM 1952 O O . VAL A 1 267 ? 0.455 1.948 -17.047 1 82.69 267 VAL A O 1
ATOM 1955 N N . THR A 1 268 ? 2.311 1.034 -16.156 1 84.75 268 THR A N 1
ATOM 1956 C CA . THR A 1 268 ? 1.557 -0.034 -15.508 1 84.75 268 THR A CA 1
ATOM 1957 C C . THR A 1 268 ? 0.508 0.541 -14.555 1 84.75 268 THR A C 1
ATOM 1959 O O . THR A 1 268 ? -0.65 0.12 -14.578 1 84.75 268 THR A O 1
ATOM 1962 N N . PHE A 1 269 ? 0.804 1.557 -13.844 1 83.75 269 PHE A N 1
ATOM 1963 C CA . PHE A 1 269 ? -0.125 2.105 -12.859 1 83.75 269 PHE A CA 1
ATOM 1964 C C . PHE A 1 269 ? -1.117 3.053 -13.523 1 83.75 269 PHE A C 1
ATOM 1966 O O . PHE A 1 269 ? -2.254 3.191 -13.07 1 83.75 269 PHE A O 1
ATOM 1973 N N . ALA A 1 270 ? -0.7 3.658 -14.633 1 84.62 270 ALA A N 1
ATOM 1974 C CA . ALA A 1 270 ? -1.659 4.418 -15.43 1 84.62 270 ALA A CA 1
ATOM 1975 C C . ALA A 1 270 ? -2.752 3.51 -15.984 1 84.62 270 ALA A C 1
ATOM 1977 O O . ALA A 1 270 ? -3.928 3.877 -16 1 84.62 270 ALA A O 1
ATOM 1978 N N . ILE A 1 271 ? -2.352 2.348 -16.406 1 86.69 271 ILE A N 1
ATOM 1979 C CA . ILE A 1 271 ? -3.303 1.365 -16.922 1 86.69 271 ILE A CA 1
ATOM 1980 C C . ILE A 1 271 ? -4.285 0.977 -15.82 1 86.69 271 ILE A C 1
ATOM 1982 O O . ILE A 1 271 ? -5.488 0.862 -16.062 1 86.69 271 ILE A O 1
ATOM 1986 N N . LEU A 1 272 ? -3.738 0.76 -14.617 1 84.38 272 LEU A N 1
ATOM 1987 C CA . LEU A 1 272 ? -4.59 0.41 -13.484 1 84.38 272 LEU A CA 1
ATOM 1988 C C . LEU A 1 272 ? -5.676 1.459 -13.281 1 84.38 272 LEU A C 1
ATOM 1990 O O . LEU A 1 272 ? -6.855 1.122 -13.164 1 84.38 272 LEU A O 1
ATOM 1994 N N . ILE A 1 273 ? -5.328 2.715 -13.281 1 80.88 273 ILE A N 1
ATOM 1995 C CA . ILE A 1 273 ? -6.262 3.809 -13.039 1 80.88 273 ILE A CA 1
ATOM 1996 C C . ILE A 1 273 ? -7.297 3.867 -14.156 1 80.88 273 ILE A C 1
ATOM 1998 O O . ILE A 1 273 ? -8.492 3.982 -13.898 1 80.88 273 ILE A O 1
ATOM 2002 N N . ILE A 1 274 ? -6.84 3.742 -15.367 1 85.62 274 ILE A N 1
ATOM 2003 C CA . ILE A 1 274 ? -7.719 3.822 -16.531 1 85.62 274 ILE A CA 1
ATOM 2004 C C . ILE A 1 274 ? -8.727 2.678 -16.484 1 85.62 274 ILE A C 1
ATOM 2006 O O . ILE A 1 274 ? -9.922 2.889 -16.703 1 85.62 274 ILE A O 1
ATOM 2010 N N . VAL A 1 275 ? -8.266 1.535 -16.172 1 84.38 275 VAL A N 1
ATOM 2011 C CA . VAL A 1 275 ? -9.141 0.37 -16.141 1 84.38 275 VAL A CA 1
ATOM 2012 C C . VAL A 1 275 ? -10.18 0.531 -15.031 1 84.38 275 VAL A C 1
ATOM 2014 O O . VAL A 1 275 ? -11.352 0.212 -15.219 1 84.38 275 VAL A O 1
ATOM 2017 N N . LEU A 1 276 ? -9.766 0.998 -13.906 1 79.88 276 LEU A N 1
ATOM 2018 C CA . LEU A 1 276 ? -10.688 1.154 -12.781 1 79.88 276 LEU A CA 1
ATOM 2019 C C . LEU A 1 276 ? -11.727 2.229 -13.078 1 79.88 276 LEU A C 1
ATOM 2021 O O . LEU A 1 276 ? -12.867 2.146 -12.609 1 79.88 276 LEU A O 1
ATOM 2025 N N . LEU A 1 277 ? -11.352 3.207 -13.859 1 80.19 277 LEU A N 1
ATOM 2026 C CA . LEU A 1 277 ? -12.258 4.297 -14.203 1 80.19 277 LEU A CA 1
ATOM 2027 C C . LEU A 1 277 ? -13.312 3.834 -15.203 1 80.19 277 LEU A C 1
ATOM 2029 O O . LEU A 1 277 ? -14.477 4.234 -15.117 1 80.19 277 LEU A O 1
ATOM 2033 N N . PHE A 1 278 ? -12.938 2.889 -16.078 1 84.25 278 PHE A N 1
ATOM 2034 C CA . PHE A 1 278 ? -13.836 2.535 -17.172 1 84.25 278 PHE A CA 1
ATOM 2035 C C . PHE A 1 278 ? -14.461 1.166 -16.938 1 84.25 278 PHE A C 1
ATOM 2037 O O . PHE A 1 278 ? -15.586 0.909 -17.359 1 84.25 278 PHE A O 1
ATOM 2044 N N . LYS A 1 279 ? -13.664 0.265 -16.297 1 85.12 279 LYS A N 1
ATOM 2045 C CA . LYS A 1 279 ? -14.156 -1.085 -16.031 1 85.12 279 LYS A CA 1
ATOM 2046 C C . LYS A 1 279 ? -13.633 -1.611 -14.703 1 85.12 279 LYS A C 1
ATOM 2048 O O . LYS A 1 279 ? -12.789 -2.508 -14.672 1 85.12 279 LYS A O 1
ATOM 2053 N N . PRO A 1 280 ? -14.266 -1.237 -13.656 1 77.75 280 PRO A N 1
ATOM 2054 C CA . PRO A 1 280 ? -13.773 -1.57 -12.32 1 77.75 280 PRO A CA 1
ATOM 2055 C C . PRO A 1 280 ? -13.797 -3.07 -12.039 1 77.75 280 PRO A C 1
ATOM 2057 O O . PRO A 1 280 ? -13.109 -3.543 -11.125 1 77.75 280 PRO A O 1
ATOM 2060 N N . THR A 1 281 ? -14.5 -3.883 -12.844 1 80.06 281 THR A N 1
ATOM 2061 C CA . THR A 1 281 ? -14.57 -5.324 -12.633 1 80.06 281 THR A CA 1
ATOM 2062 C C . THR A 1 281 ? -13.477 -6.039 -13.414 1 80.06 281 THR A C 1
ATOM 2064 O O . THR A 1 281 ? -13.266 -7.242 -13.25 1 80.06 281 THR A O 1
ATOM 2067 N N . GLY A 1 282 ? -12.719 -5.305 -14.188 1 82.38 282 GLY A N 1
ATOM 2068 C CA . GLY A 1 282 ? -11.711 -5.91 -15.055 1 82.38 282 GLY A CA 1
ATOM 2069 C C . GLY A 1 282 ? -12.305 -6.562 -16.281 1 82.38 282 GLY A C 1
ATOM 2070 O O . GLY A 1 282 ? -13.523 -6.543 -16.484 1 82.38 282 GLY A O 1
ATOM 2071 N N . PHE A 1 283 ? -11.57 -7.199 -17 1 85 283 PHE A N 1
ATOM 2072 C CA . PHE A 1 283 ? -11.992 -7.758 -18.281 1 85 283 PHE A CA 1
ATOM 2073 C C . PHE A 1 283 ? -12.883 -8.977 -18.078 1 85 283 PHE A C 1
ATOM 2075 O O . PHE A 1 283 ? -13.898 -9.133 -18.766 1 85 283 PHE A O 1
ATOM 2082 N N . LEU A 1 284 ? -12.492 -9.773 -17.094 1 82.94 284 LEU A N 1
ATOM 2083 C CA . LEU A 1 284 ? -13.227 -11.016 -16.906 1 82.94 284 LEU A CA 1
ATOM 2084 C C . LEU A 1 284 ? -13.727 -11.133 -15.469 1 82.94 284 LEU A C 1
ATOM 2086 O O . LEU A 1 284 ? -13.867 -12.242 -14.945 1 82.94 284 LEU A O 1
ATOM 2090 N N . GLY A 1 285 ? -13.891 -9.977 -14.82 1 75.56 285 GLY A N 1
ATOM 2091 C CA . GLY A 1 285 ? -14.359 -9.992 -13.445 1 75.56 285 GLY A CA 1
ATOM 2092 C C . GLY A 1 285 ? -15.859 -10.188 -13.336 1 75.56 285 GLY A C 1
ATOM 2093 O O . GLY A 1 285 ? -16.609 -9.922 -14.281 1 75.56 285 GLY A O 1
ATOM 2094 N N . ARG A 1 286 ? -16.344 -10.992 -12.344 1 63.53 286 ARG A N 1
ATOM 2095 C CA . ARG A 1 286 ? -17.781 -11.141 -12.086 1 63.53 286 ARG A CA 1
ATOM 2096 C C . ARG A 1 286 ? -18.297 -9.992 -11.234 1 63.53 286 ARG A C 1
ATOM 2098 O O . ARG A 1 286 ? -17.562 -9.422 -10.422 1 63.53 286 ARG A O 1
ATOM 2105 N N . LYS A 1 287 ? -19.328 -9.453 -11.633 1 55.69 287 LYS A N 1
ATOM 2106 C CA . LYS A 1 287 ? -19.984 -8.406 -10.859 1 55.69 287 LYS A CA 1
ATOM 2107 C C . LYS A 1 287 ? -20.188 -8.844 -9.414 1 55.69 287 LYS A C 1
ATOM 2109 O O . LYS A 1 287 ? -20.734 -9.922 -9.164 1 55.69 287 LYS A O 1
ATOM 2114 N N . VAL A 1 288 ? -19.172 -8.367 -8.477 1 51.25 288 VAL A N 1
ATOM 2115 C CA . VAL A 1 288 ? -19.359 -8.625 -7.051 1 51.25 288 VAL A CA 1
ATOM 2116 C C . VAL A 1 288 ? -20.781 -8.227 -6.637 1 51.25 288 VAL A C 1
ATOM 2118 O O . VAL A 1 288 ? -21.203 -7.086 -6.844 1 51.25 288 VAL A O 1
ATOM 2121 N N . GLN A 1 289 ? -21.656 -9.07 -6.668 1 45.41 289 GLN A N 1
ATOM 2122 C CA . GLN A 1 289 ? -22.938 -8.75 -6.066 1 45.41 289 GLN A CA 1
ATOM 2123 C C . GLN A 1 289 ? -22.781 -8.312 -4.613 1 45.41 289 GLN A C 1
ATOM 2125 O O . GLN A 1 289 ? -22.109 -8.984 -3.826 1 45.41 289 GLN A O 1
ATOM 2130 N N . GLU A 1 290 ? -22.625 -6.961 -4.348 1 43.22 290 GLU A N 1
ATOM 2131 C CA . GLU A 1 290 ? -22.656 -6.523 -2.953 1 43.22 290 GLU A CA 1
ATOM 2132 C C . GLU A 1 290 ? -23.469 -7.48 -2.09 1 43.22 290 GLU A C 1
ATOM 2134 O O . GLU A 1 290 ? -24.609 -7.82 -2.426 1 43.22 290 GLU A O 1
ATOM 2139 N N . LYS A 1 291 ? -22.781 -8.281 -1.35 1 38.81 291 LYS A N 1
ATOM 2140 C CA . LYS A 1 291 ? -23.547 -9.109 -0.417 1 38.81 291 LYS A CA 1
ATOM 2141 C C . LYS A 1 291 ? -24.516 -8.266 0.411 1 38.81 291 LYS A C 1
ATOM 2143 O O . LYS A 1 291 ? -24.094 -7.328 1.096 1 38.81 291 LYS A O 1
ATOM 2148 N N . VAL A 1 292 ? -25.875 -8.094 -0.028 1 31.84 292 VAL A N 1
ATOM 2149 C CA . VAL A 1 292 ? -27.016 -7.52 0.685 1 31.84 292 VAL A CA 1
ATOM 2150 C C . VAL A 1 292 ? -27.328 -8.367 1.915 1 31.84 292 VAL A C 1
ATOM 2152 O O . VAL A 1 292 ? -27.297 -9.594 1.856 1 31.84 292 VAL A O 1
ATOM 2155 N N . MET B 1 1 ? 19.547 11.492 32.281 1 59.78 1 MET B N 1
ATOM 2156 C CA . MET B 1 1 ? 18.359 12.344 32.312 1 59.78 1 MET B CA 1
ATOM 2157 C C . MET B 1 1 ? 18.281 13.234 31.078 1 59.78 1 MET B C 1
ATOM 2159 O O . MET B 1 1 ? 17.219 13.352 30.453 1 59.78 1 MET B O 1
ATOM 2163 N N . THR B 1 2 ? 19.484 13.703 30.672 1 70.69 2 THR B N 1
ATOM 2164 C CA . THR B 1 2 ? 19.562 14.609 29.531 1 70.69 2 THR B CA 1
ATOM 2165 C C . THR B 1 2 ? 19.234 13.867 28.234 1 70.69 2 THR B C 1
ATOM 2167 O O . THR B 1 2 ? 18.531 14.391 27.375 1 70.69 2 THR B O 1
ATOM 2170 N N . VAL B 1 3 ? 19.656 12.672 28.266 1 77.25 3 VAL B N 1
ATOM 2171 C CA . VAL B 1 3 ? 19.438 11.883 27.062 1 77.25 3 VAL B CA 1
ATOM 2172 C C . VAL B 1 3 ? 17.938 11.578 26.922 1 77.25 3 VAL B C 1
ATOM 2174 O O . VAL B 1 3 ? 17.391 11.641 25.812 1 77.25 3 VAL B O 1
ATOM 2177 N N . PHE B 1 4 ? 17.344 11.359 28.078 1 82.44 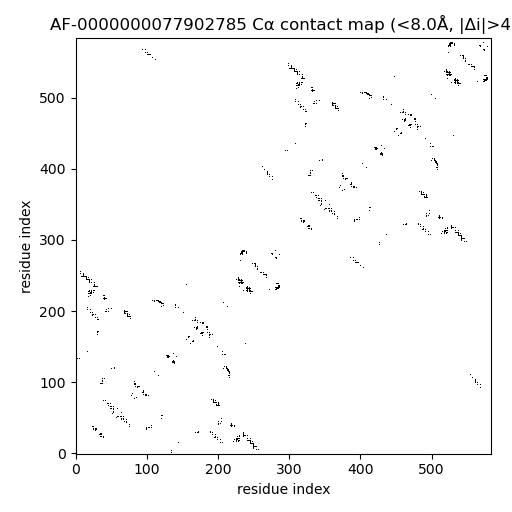4 PHE B N 1
ATOM 2178 C CA . PHE B 1 4 ? 15.922 11.055 28.078 1 82.44 4 PHE B CA 1
ATOM 2179 C C . PHE B 1 4 ? 15.109 12.25 27.594 1 82.44 4 PHE B C 1
ATOM 2181 O O . PHE B 1 4 ? 14.219 12.102 26.75 1 82.44 4 PHE B O 1
ATOM 2188 N N . PHE B 1 5 ? 15.391 13.414 28.094 1 81.81 5 PHE B N 1
ATOM 2189 C CA . PHE B 1 5 ? 14.648 14.609 27.734 1 81.81 5 PHE B CA 1
ATOM 2190 C C . PHE B 1 5 ? 14.867 14.961 26.266 1 81.81 5 PHE B C 1
ATOM 2192 O O . PHE B 1 5 ? 13.945 15.414 25.578 1 81.81 5 PHE B O 1
ATOM 2199 N N . SER B 1 6 ? 16.094 14.797 25.859 1 81.88 6 SER B N 1
ATOM 2200 C CA . SER B 1 6 ? 16.375 15.047 24.453 1 81.88 6 SER B CA 1
ATOM 2201 C C . SER B 1 6 ? 15.578 14.109 23.547 1 81.88 6 SER B C 1
ATOM 2203 O O . SER B 1 6 ? 15.07 14.531 22.5 1 81.88 6 SER B O 1
ATOM 2205 N N . GLN B 1 7 ? 15.453 12.914 24 1 85.06 7 GLN B N 1
ATOM 2206 C CA . GLN B 1 7 ? 14.703 11.938 23.219 1 85.06 7 GLN B CA 1
ATOM 2207 C C . GLN B 1 7 ? 13.203 12.242 23.25 1 85.06 7 GLN B C 1
ATOM 2209 O O . GLN B 1 7 ? 12.492 12 22.266 1 85.06 7 GLN B O 1
ATOM 2214 N N . LEU B 1 8 ? 12.773 12.742 24.328 1 87.94 8 LEU B N 1
ATOM 2215 C CA . LEU B 1 8 ? 11.375 13.133 24.438 1 87.94 8 LEU B CA 1
ATOM 2216 C C . LEU B 1 8 ? 11.039 14.266 23.484 1 87.94 8 LEU B C 1
ATOM 2218 O O . LEU B 1 8 ? 10 14.242 22.828 1 87.94 8 LEU B O 1
ATOM 2222 N N . ILE B 1 9 ? 11.922 15.18 23.391 1 86.81 9 ILE B N 1
ATOM 2223 C CA . ILE B 1 9 ? 11.703 16.328 22.516 1 86.81 9 ILE B CA 1
ATOM 2224 C C . ILE B 1 9 ? 11.75 15.883 21.062 1 86.81 9 ILE B C 1
ATOM 2226 O O . ILE B 1 9 ? 10.922 16.312 20.25 1 86.81 9 ILE B O 1
ATOM 2230 N N . ASN B 1 10 ? 12.68 15.062 20.812 1 86.69 10 ASN B N 1
ATOM 2231 C CA . ASN B 1 10 ? 12.781 14.531 19.469 1 86.69 10 ASN B CA 1
ATOM 2232 C C . ASN B 1 10 ? 11.547 13.711 19.094 1 86.69 10 ASN B C 1
ATOM 2234 O O . ASN B 1 10 ? 11.07 13.781 17.953 1 86.69 10 ASN B O 1
ATOM 2238 N N . GLY B 1 11 ? 11.125 12.945 19.984 1 91.62 11 GLY B N 1
ATOM 2239 C CA . GLY B 1 11 ? 9.922 12.156 19.781 1 91.62 11 GLY B CA 1
ATOM 2240 C C . GLY B 1 11 ? 8.688 13.008 19.578 1 91.62 11 GLY B C 1
ATOM 2241 O O . GLY B 1 11 ? 7.84 12.695 18.734 1 91.62 11 GLY B O 1
ATOM 2242 N N . LEU B 1 12 ? 8.641 14.07 20.328 1 92.81 12 LEU B N 1
ATOM 2243 C CA . LEU B 1 12 ? 7.512 14.992 20.188 1 92.81 12 LEU B CA 1
ATOM 2244 C C . LEU B 1 12 ? 7.539 15.695 18.844 1 92.81 12 LEU B C 1
ATOM 2246 O O . LEU B 1 12 ? 6.488 15.93 18.234 1 92.81 12 LEU B O 1
ATOM 2250 N N . SER B 1 13 ? 8.727 16.031 18.438 1 92.38 13 SER B N 1
ATOM 2251 C CA . SER B 1 13 ? 8.875 16.703 17.141 1 92.38 13 SER B CA 1
ATOM 2252 C C . SER B 1 13 ? 8.477 15.766 16 1 92.38 13 SER B C 1
ATOM 2254 O O . SER B 1 13 ? 7.668 16.141 15.148 1 92.38 13 SER B O 1
ATOM 2256 N N . LEU B 1 14 ? 8.992 14.586 16.031 1 91.75 14 LEU B N 1
ATOM 2257 C CA . LEU B 1 14 ? 8.648 13.594 15.016 1 91.75 14 LEU B CA 1
ATOM 2258 C C . LEU B 1 14 ? 7.168 13.234 15.078 1 91.75 14 LEU B C 1
ATOM 2260 O O . LEU B 1 14 ? 6.504 13.133 14.047 1 91.75 14 LEU B O 1
ATOM 2264 N N . GLY B 1 15 ? 6.734 13.062 16.25 1 96.06 15 GLY B N 1
ATOM 2265 C CA . GLY B 1 15 ? 5.324 12.758 16.453 1 96.06 15 GLY B CA 1
ATOM 2266 C C . GLY B 1 15 ? 4.402 13.852 15.945 1 96.06 15 GLY B C 1
ATOM 2267 O O . GLY B 1 15 ? 3.311 13.57 15.453 1 96.06 15 GLY B O 1
ATOM 2268 N N . SER B 1 16 ? 4.832 15.055 16.094 1 96.25 16 SER B N 1
ATOM 2269 C CA . SER B 1 16 ? 4.039 16.188 15.602 1 96.25 16 SER B CA 1
ATOM 2270 C C . SER B 1 16 ? 3.889 16.141 14.086 1 96.25 16 SER B C 1
ATOM 2272 O O . SER B 1 16 ? 2.818 16.453 13.555 1 96.25 16 SER B O 1
ATOM 2274 N N . ILE B 1 17 ? 4.91 15.797 13.445 1 95.06 17 ILE B N 1
ATOM 2275 C CA . ILE B 1 17 ? 4.848 15.664 11.992 1 95.06 17 ILE B CA 1
ATOM 2276 C C . ILE B 1 17 ? 3.865 14.562 11.609 1 95.06 17 ILE B C 1
ATOM 2278 O O . ILE B 1 17 ? 3.008 14.75 10.75 1 95.06 17 ILE B O 1
ATOM 2282 N N . TYR B 1 18 ? 3.99 13.445 12.297 1 95.94 18 TYR B N 1
ATOM 2283 C CA . TYR B 1 18 ? 3.064 12.352 12.047 1 95.94 18 TYR B CA 1
ATOM 2284 C C . TYR B 1 18 ? 1.628 12.773 12.336 1 95.94 18 TYR B C 1
ATOM 2286 O O . TYR B 1 18 ? 0.708 12.406 11.602 1 95.94 18 TYR B O 1
ATOM 2294 N N . ALA B 1 19 ? 1.515 13.523 13.391 1 96.81 19 ALA B N 1
ATOM 2295 C CA . ALA B 1 19 ? 0.183 13.984 13.773 1 96.81 19 ALA B CA 1
ATOM 2296 C C . ALA B 1 19 ? -0.422 14.867 12.688 1 96.81 19 ALA B C 1
ATOM 2298 O O . ALA B 1 19 ? -1.604 14.742 12.359 1 96.81 19 ALA B O 1
ATOM 2299 N N . LEU B 1 20 ? 0.349 15.703 12.234 1 95.94 20 LEU B N 1
ATOM 2300 C CA . LEU B 1 20 ? -0.116 16.625 11.203 1 95.94 20 LEU B CA 1
ATOM 2301 C C . LEU B 1 20 ? -0.577 15.867 9.961 1 95.94 20 LEU B C 1
ATOM 2303 O O . LEU B 1 20 ? -1.625 16.188 9.398 1 95.94 20 LEU B O 1
ATOM 2307 N N . ILE B 1 21 ? 0.162 14.953 9.539 1 95.56 21 ILE B N 1
ATOM 2308 C CA . ILE B 1 21 ? -0.172 14.148 8.367 1 95.56 21 ILE B CA 1
ATOM 2309 C C . ILE B 1 21 ? -1.383 13.273 8.672 1 95.56 21 ILE B C 1
ATOM 2311 O O . ILE B 1 21 ? -2.27 13.109 7.828 1 95.56 21 ILE B O 1
ATOM 2315 N N . ALA B 1 22 ? -1.344 12.734 9.852 1 96.12 22 ALA B N 1
ATOM 2316 C CA . ALA B 1 22 ? -2.473 11.914 10.289 1 96.12 22 ALA B CA 1
ATOM 2317 C C . ALA B 1 22 ? -3.766 12.719 10.305 1 96.12 22 ALA B C 1
ATOM 2319 O O . ALA B 1 22 ? -4.844 12.188 10.031 1 96.12 22 ALA B O 1
ATOM 2320 N N . LEU B 1 23 ? -3.688 13.984 10.656 1 96 23 LEU B N 1
ATOM 2321 C CA . LEU B 1 23 ? -4.848 14.867 10.617 1 96 23 LEU B CA 1
ATOM 2322 C C . LEU B 1 23 ? -5.43 14.93 9.203 1 96 23 LEU B C 1
ATOM 2324 O O . LEU B 1 23 ? -6.648 14.898 9.031 1 96 23 LEU B O 1
ATOM 2328 N N . GLY B 1 24 ? -4.539 15.031 8.289 1 94.44 24 GLY B N 1
ATOM 2329 C CA . GLY B 1 24 ? -4.996 15.023 6.914 1 94.44 24 GLY B CA 1
ATOM 2330 C C . GLY B 1 24 ? -5.707 13.734 6.527 1 94.44 24 GLY B C 1
ATOM 2331 O O . GLY B 1 24 ? -6.781 13.773 5.926 1 94.44 24 GLY B O 1
ATOM 2332 N N . TYR B 1 25 ? -5.121 12.609 6.852 1 93.25 25 TYR B N 1
ATOM 2333 C CA . TYR B 1 25 ? -5.754 11.312 6.617 1 93.25 25 TYR B CA 1
ATOM 2334 C C . TYR B 1 25 ? -7.141 11.266 7.25 1 93.25 25 TYR B C 1
ATOM 2336 O O . TYR B 1 25 ? -8.094 10.797 6.629 1 93.25 25 TYR B O 1
ATOM 2344 N N . SER B 1 26 ? -7.238 11.766 8.484 1 92.31 26 SER B N 1
ATOM 2345 C CA . SER B 1 26 ? -8.469 11.68 9.266 1 92.31 26 SER B CA 1
ATOM 2346 C C . SER B 1 26 ? -9.57 12.539 8.648 1 92.31 26 SER B C 1
ATOM 2348 O O . SER B 1 26 ? -10.742 12.156 8.672 1 92.31 26 SER B O 1
ATOM 2350 N N . MET B 1 27 ? -9.188 13.617 8.125 1 92.12 27 MET B N 1
ATOM 2351 C CA . MET B 1 27 ? -10.172 14.492 7.5 1 92.12 27 MET B CA 1
ATOM 2352 C C . MET B 1 27 ? -10.797 13.82 6.281 1 92.12 27 MET B C 1
ATOM 2354 O O . MET B 1 27 ? -12.023 13.812 6.133 1 92.12 27 MET B O 1
ATOM 2358 N N . VAL B 1 28 ? -10.016 13.258 5.465 1 90.12 28 VAL B N 1
ATOM 2359 C CA . VAL B 1 28 ? -10.508 12.648 4.234 1 90.12 28 VAL B CA 1
ATOM 2360 C C . VAL B 1 28 ? -11.273 11.367 4.559 1 90.12 28 VAL B C 1
ATOM 2362 O O . VAL B 1 28 ? -12.352 11.133 4.016 1 90.12 28 VAL B O 1
ATOM 2365 N N . TYR B 1 29 ? -10.734 10.594 5.402 1 89.69 29 TYR B N 1
ATOM 2366 C CA . TYR B 1 29 ? -11.414 9.375 5.809 1 89.69 29 TYR B CA 1
ATOM 2367 C C . TYR B 1 29 ? -12.727 9.688 6.508 1 89.69 29 TYR B C 1
ATOM 2369 O O . TYR B 1 29 ? -13.727 8.992 6.312 1 89.69 29 TYR B O 1
ATOM 2377 N N . GLY B 1 30 ? -12.781 10.641 7.324 1 87.19 30 GLY B N 1
ATOM 2378 C CA . GLY B 1 30 ? -13.961 10.992 8.102 1 87.19 30 GLY B CA 1
ATOM 2379 C C . GLY B 1 30 ? -15.156 11.344 7.242 1 87.19 30 GLY B C 1
ATOM 2380 O O . GLY B 1 30 ? -16.297 11.148 7.652 1 87.19 30 GLY B O 1
ATOM 2381 N N . ILE B 1 31 ? -14.891 11.734 6.074 1 87.19 31 ILE B N 1
ATOM 2382 C CA . ILE B 1 31 ? -16.016 12.219 5.273 1 87.19 31 ILE B CA 1
ATOM 2383 C C . ILE B 1 31 ? -16.453 11.141 4.289 1 87.19 31 ILE B C 1
ATOM 2385 O O . ILE B 1 31 ? -17.641 10.93 4.082 1 87.19 31 ILE B O 1
ATOM 2389 N N . ILE B 1 32 ? -15.484 10.406 3.67 1 81.94 32 ILE B N 1
ATOM 2390 C CA . ILE B 1 32 ? -15.93 9.477 2.639 1 81.94 32 ILE B CA 1
ATOM 2391 C C . ILE B 1 32 ? -15.461 8.062 2.979 1 81.94 32 ILE B C 1
ATOM 2393 O O . ILE B 1 32 ? -15.625 7.141 2.18 1 81.94 32 ILE B O 1
ATOM 2397 N N . LEU B 1 33 ? -14.781 7.871 4.125 1 81.19 33 LEU B N 1
ATOM 2398 C CA . LEU B 1 33 ? -14.344 6.562 4.598 1 81.19 33 LEU B CA 1
ATOM 2399 C C . LEU B 1 33 ? -13.414 5.898 3.58 1 81.19 33 LEU B C 1
ATOM 2401 O O . LEU B 1 33 ? -13.594 4.723 3.252 1 81.19 33 LEU B O 1
ATOM 2405 N N . LEU B 1 34 ? -12.602 6.734 3.027 1 79.62 34 LEU B N 1
ATOM 2406 C CA . LEU B 1 34 ? -11.609 6.285 2.057 1 79.62 34 LEU B CA 1
ATOM 2407 C C . LEU B 1 34 ? -10.195 6.488 2.592 1 79.62 34 LEU B C 1
ATOM 2409 O O . LEU B 1 34 ? -9.883 7.535 3.162 1 79.62 34 LEU B O 1
ATOM 2413 N N . LEU B 1 35 ? -9.477 5.422 2.443 1 81.62 35 LEU B N 1
ATOM 2414 C CA . LEU B 1 35 ? -8.062 5.551 2.762 1 81.62 35 LEU B CA 1
ATOM 2415 C C . LEU B 1 35 ? -7.285 6.105 1.572 1 81.62 35 LEU B C 1
ATOM 2417 O O . LEU B 1 35 ? -7.051 5.395 0.592 1 81.62 35 LEU B O 1
ATOM 2421 N N . ASN B 1 36 ? -6.867 7.301 1.681 1 87.25 36 ASN B N 1
ATOM 2422 C CA . ASN B 1 36 ? -6.125 7.957 0.61 1 87.25 36 ASN B CA 1
ATOM 2423 C C . ASN B 1 36 ? -4.625 7.711 0.735 1 87.25 36 ASN B C 1
ATOM 2425 O O . ASN B 1 36 ? -3.883 8.57 1.207 1 87.25 36 ASN B O 1
ATOM 2429 N N . PHE B 1 37 ? -4.145 6.668 0.172 1 85.69 37 PHE B N 1
ATOM 2430 C CA . PHE B 1 37 ? -2.738 6.297 0.283 1 85.69 37 PHE B CA 1
ATOM 2431 C C . PHE B 1 37 ? -1.862 7.258 -0.514 1 85.69 37 PHE B C 1
ATOM 2433 O O . PHE B 1 37 ? -0.649 7.312 -0.307 1 85.69 37 PHE B O 1
ATOM 2440 N N . ALA B 1 38 ? -2.477 8.023 -1.339 1 91.25 38 ALA B N 1
ATOM 2441 C CA . ALA B 1 38 ? -1.729 8.992 -2.139 1 91.25 38 ALA B CA 1
ATOM 2442 C C . ALA B 1 38 ? -1.345 10.211 -1.305 1 91.25 38 ALA B C 1
ATOM 2444 O O . ALA B 1 38 ? -0.557 11.047 -1.748 1 91.25 38 ALA B O 1
ATOM 2445 N N . HIS B 1 39 ? -1.881 10.273 -0.146 1 93.69 39 HIS B N 1
ATOM 2446 C CA . HIS B 1 39 ? -1.633 11.406 0.741 1 93.69 39 HIS B CA 1
ATOM 2447 C C . HIS B 1 39 ? -0.139 11.602 0.975 1 93.69 39 HIS B C 1
ATOM 2449 O O . HIS B 1 39 ? 0.349 12.734 0.965 1 93.69 39 HIS B O 1
ATOM 2455 N N . GLY B 1 40 ? 0.585 10.562 1.168 1 93.88 40 GLY B N 1
ATOM 2456 C CA . GLY B 1 40 ? 2.027 10.641 1.345 1 93.88 40 GLY B CA 1
ATOM 2457 C C . GLY B 1 40 ? 2.748 11.18 0.125 1 93.88 40 GLY B C 1
ATOM 2458 O O . GLY B 1 40 ? 3.711 11.938 0.252 1 93.88 40 GLY B O 1
ATOM 2459 N N . ASP B 1 41 ? 2.264 10.836 -0.987 1 95.19 41 ASP B N 1
ATOM 2460 C CA . ASP B 1 41 ? 2.914 11.258 -2.225 1 95.19 41 ASP B CA 1
ATOM 2461 C C . ASP B 1 41 ? 2.611 12.727 -2.527 1 95.19 41 ASP B C 1
ATOM 2463 O O . ASP B 1 41 ? 3.369 13.383 -3.24 1 95.19 41 ASP B O 1
ATOM 2467 N N . VAL B 1 42 ? 1.506 13.211 -1.969 1 97 42 VAL B N 1
ATOM 2468 C CA . VAL B 1 42 ? 1.235 14.641 -2.053 1 97 42 VAL B CA 1
ATOM 2469 C C . VAL B 1 42 ? 2.301 15.414 -1.279 1 97 42 VAL B C 1
ATOM 2471 O O . VAL B 1 42 ? 2.748 16.484 -1.719 1 97 42 VAL B O 1
ATOM 2474 N N . ILE B 1 43 ? 2.682 14.836 -0.224 1 97.12 43 ILE B N 1
ATOM 2475 C CA . ILE B 1 43 ? 3.75 15.43 0.573 1 97.12 43 ILE B CA 1
ATOM 2476 C C . ILE B 1 43 ? 5.047 15.453 -0.236 1 97.12 43 ILE B C 1
ATOM 2478 O O . ILE B 1 43 ? 5.777 16.438 -0.223 1 97.12 43 ILE B O 1
ATOM 2482 N N . MET B 1 44 ? 5.32 14.344 -0.896 1 97.25 44 MET B N 1
ATOM 2483 C CA . MET B 1 44 ? 6.5 14.25 -1.749 1 97.25 44 MET B CA 1
ATOM 2484 C C . MET B 1 44 ? 6.496 15.352 -2.805 1 97.25 44 MET B C 1
ATOM 2486 O O . MET B 1 44 ? 7.52 16 -3.031 1 97.25 44 MET B O 1
ATOM 2490 N N . VAL B 1 45 ? 5.375 15.586 -3.414 1 97.75 45 VAL B N 1
ATOM 2491 C CA . VAL B 1 45 ? 5.254 16.625 -4.43 1 97.75 45 VAL B CA 1
ATOM 2492 C C . VAL B 1 45 ? 5.52 18 -3.801 1 97.75 45 VAL B C 1
ATOM 2494 O O . VAL B 1 45 ? 6.141 18.859 -4.418 1 97.75 45 VAL B O 1
ATOM 2497 N N . GLY B 1 46 ? 5.02 18.156 -2.604 1 98.12 46 GLY B N 1
ATOM 2498 C CA . GLY B 1 46 ? 5.305 19.391 -1.884 1 98.12 46 GLY B CA 1
ATOM 2499 C C . GLY B 1 46 ? 6.785 19.625 -1.663 1 98.12 46 GLY B C 1
ATOM 2500 O O . GLY B 1 46 ? 7.277 20.75 -1.826 1 98.12 46 GLY B O 1
ATOM 2501 N N . ALA B 1 47 ? 7.473 18.594 -1.312 1 97.75 47 ALA B N 1
ATOM 2502 C CA . ALA B 1 47 ? 8.914 18.703 -1.094 1 97.75 47 ALA B CA 1
ATOM 2503 C C . ALA B 1 47 ? 9.633 19.109 -2.375 1 97.75 47 ALA B C 1
ATOM 2505 O O . ALA B 1 47 ? 10.508 19.984 -2.352 1 97.75 47 ALA B O 1
ATOM 2506 N N . TYR B 1 48 ? 9.242 18.531 -3.461 1 97.75 48 TYR B N 1
ATOM 2507 C CA . TYR B 1 48 ? 9.852 18.859 -4.742 1 97.75 48 TYR B CA 1
ATOM 2508 C C . TYR B 1 48 ? 9.523 20.297 -5.141 1 97.75 48 TYR B C 1
ATOM 2510 O O . TYR B 1 48 ? 10.336 20.969 -5.77 1 97.75 48 TYR B O 1
ATOM 2518 N N . MET B 1 49 ? 8.32 20.719 -4.781 1 97.81 49 MET B N 1
ATOM 2519 C CA . MET B 1 49 ? 7.953 22.094 -5.074 1 97.81 49 MET B CA 1
ATOM 2520 C C . MET B 1 49 ? 8.828 23.062 -4.285 1 97.81 49 MET B C 1
ATOM 2522 O O . MET B 1 49 ? 9.273 24.078 -4.824 1 97.81 49 MET B O 1
ATOM 2526 N N . SER B 1 50 ? 9.047 22.75 -3.029 1 97.62 50 SER B N 1
ATOM 2527 C CA . SER B 1 50 ? 9.953 23.562 -2.225 1 97.62 50 SER B CA 1
ATOM 2528 C C . SER B 1 50 ? 11.344 23.625 -2.84 1 97.62 50 SER B C 1
ATOM 2530 O O . SER B 1 50 ? 11.961 24.688 -2.914 1 97.62 50 SER B O 1
ATOM 2532 N N . TRP B 1 51 ? 11.812 22.5 -3.219 1 97.31 51 TRP B N 1
ATOM 2533 C CA . TRP B 1 51 ? 13.117 22.422 -3.861 1 97.31 51 TRP B CA 1
ATOM 2534 C C . TRP B 1 51 ? 13.148 23.25 -5.137 1 97.31 51 TRP B C 1
ATOM 2536 O O . TRP B 1 51 ? 14.102 24 -5.375 1 97.31 51 TRP B O 1
ATOM 2546 N N . PHE B 1 52 ? 12.109 23.125 -5.941 1 97.06 52 PHE B N 1
ATOM 2547 C CA . PHE B 1 52 ? 12.031 23.812 -7.219 1 97.06 52 PHE B CA 1
ATOM 2548 C C . PHE B 1 52 ? 12.047 25.328 -7.008 1 97.06 52 PHE B C 1
ATOM 2550 O O . PHE B 1 52 ? 12.789 26.047 -7.68 1 97.06 52 PHE B O 1
ATOM 2557 N N . VAL B 1 53 ? 11.32 25.828 -6.062 1 97.56 53 VAL B N 1
ATOM 2558 C CA . VAL B 1 53 ? 11.156 27.266 -5.832 1 97.56 53 VAL B CA 1
ATOM 2559 C C . VAL B 1 53 ? 12.453 27.844 -5.258 1 97.56 53 VAL B C 1
ATOM 2561 O O . VAL B 1 53 ? 12.914 28.891 -5.695 1 97.56 53 VAL B O 1
ATOM 2564 N N . MET B 1 54 ? 13.062 27.125 -4.352 1 96.94 54 MET B N 1
ATOM 2565 C CA . MET B 1 54 ? 14.227 27.688 -3.674 1 96.94 54 MET B CA 1
ATOM 2566 C C . MET B 1 54 ? 15.5 27.406 -4.469 1 96.94 54 MET B C 1
ATOM 2568 O O . MET B 1 54 ? 16.375 28.266 -4.559 1 96.94 54 MET B O 1
ATOM 2572 N N . ASN B 1 55 ? 15.648 26.297 -5 1 94.56 55 ASN B N 1
ATOM 2573 C CA . ASN B 1 55 ? 16.891 25.906 -5.656 1 94.56 55 ASN B CA 1
ATOM 2574 C C . ASN B 1 55 ? 16.891 26.281 -7.133 1 94.56 55 ASN B C 1
ATOM 2576 O O . ASN B 1 55 ? 17.906 26.75 -7.656 1 94.56 55 ASN B O 1
ATOM 2580 N N . GLN B 1 56 ? 15.836 26.062 -7.828 1 93.88 56 GLN B N 1
ATOM 2581 C CA . GLN B 1 56 ? 15.82 26.312 -9.266 1 93.88 56 GLN B CA 1
ATOM 2582 C C . GLN B 1 56 ? 15.43 27.75 -9.57 1 93.88 56 GLN B C 1
ATOM 2584 O O . GLN B 1 56 ? 16.016 28.391 -10.438 1 93.88 56 GLN B O 1
ATOM 2589 N N . LEU B 1 57 ? 14.453 28.281 -8.852 1 96.44 57 LEU B N 1
ATOM 2590 C CA . LEU B 1 57 ? 14 29.641 -9.109 1 96.44 57 LEU B CA 1
ATOM 2591 C C . LEU B 1 57 ? 14.742 30.641 -8.234 1 96.44 57 LEU B C 1
ATOM 2593 O O . LEU B 1 57 ? 14.727 31.844 -8.508 1 96.44 57 LEU B O 1
ATOM 2597 N N . GLY B 1 58 ? 15.305 30.188 -7.176 1 95 58 GLY B N 1
ATOM 2598 C CA . GLY B 1 58 ? 16.094 31.047 -6.297 1 95 58 GLY B CA 1
ATOM 2599 C C . GLY B 1 58 ? 15.242 31.969 -5.453 1 95 58 GLY B C 1
ATOM 2600 O O . GLY B 1 58 ? 15.695 33.031 -5.051 1 95 58 GLY B O 1
ATOM 2601 N N . LEU B 1 59 ? 13.992 31.547 -5.219 1 96.25 59 LEU B N 1
ATOM 2602 C CA . LEU B 1 59 ? 13.094 32.406 -4.445 1 96.25 59 LEU B CA 1
ATOM 2603 C C . LEU B 1 59 ? 13.211 32.094 -2.955 1 96.25 59 LEU B C 1
ATOM 2605 O O . LEU B 1 59 ? 13.812 31.094 -2.566 1 96.25 59 LEU B O 1
ATOM 2609 N N . GLY B 1 60 ? 12.68 32.906 -2.121 1 95.19 60 GLY B N 1
ATOM 2610 C CA . GLY B 1 60 ? 12.812 32.844 -0.675 1 95.19 60 GLY B CA 1
ATOM 2611 C C . GLY B 1 60 ? 11.969 31.734 -0.051 1 95.19 60 GLY B C 1
ATOM 2612 O O . GLY B 1 60 ? 11.141 31.125 -0.726 1 95.19 60 GLY B O 1
ATOM 2613 N N . PRO B 1 61 ? 12.211 31.484 1.216 1 96.12 61 PRO B N 1
ATOM 2614 C CA . PRO B 1 61 ? 11.516 30.406 1.935 1 96.12 61 PRO B CA 1
ATOM 2615 C C . PRO B 1 61 ? 10.016 30.672 2.068 1 96.12 61 PRO B C 1
ATOM 2617 O O . PRO B 1 61 ? 9.227 29.719 2.035 1 96.12 61 PRO B O 1
ATOM 2620 N N . VAL B 1 62 ? 9.617 31.859 2.213 1 97 62 VAL B N 1
ATOM 2621 C CA . VAL B 1 62 ? 8.203 32.188 2.369 1 97 62 VAL B CA 1
ATOM 2622 C C . VAL B 1 62 ? 7.441 31.812 1.099 1 97 62 VAL B C 1
ATOM 2624 O O . VAL B 1 62 ? 6.355 31.234 1.165 1 97 62 VAL B O 1
ATOM 2627 N N . THR B 1 63 ? 8.031 32.156 -0.038 1 97.75 63 THR B N 1
ATOM 2628 C CA . THR B 1 63 ? 7.418 31.797 -1.312 1 97.75 63 THR B CA 1
ATOM 2629 C C . THR B 1 63 ? 7.359 30.281 -1.478 1 97.75 63 THR B C 1
ATOM 2631 O O . THR B 1 63 ? 6.391 29.75 -2.023 1 97.75 63 THR B O 1
ATOM 2634 N N . ALA B 1 64 ? 8.406 29.625 -1.01 1 98.06 64 ALA B N 1
ATOM 2635 C CA . ALA B 1 64 ? 8.461 28.156 -1.104 1 98.06 64 ALA B CA 1
ATOM 2636 C C . ALA B 1 64 ? 7.352 27.516 -0.267 1 98.06 64 ALA B C 1
ATOM 2638 O O . ALA B 1 64 ? 6.695 26.578 -0.712 1 98.06 64 ALA B O 1
ATOM 2639 N N . VAL B 1 65 ? 7.168 28.062 0.917 1 98.19 65 VAL B N 1
ATOM 2640 C CA . VAL B 1 65 ? 6.141 27.531 1.812 1 98.19 65 VAL B CA 1
ATOM 2641 C C . VAL B 1 65 ? 4.762 27.719 1.187 1 98.19 65 VAL B C 1
ATOM 2643 O O . VAL B 1 65 ? 3.961 26.781 1.138 1 98.19 65 VAL B O 1
ATOM 2646 N N . CYS B 1 66 ? 4.453 28.875 0.682 1 98.5 66 CYS B N 1
ATOM 2647 C CA . CYS B 1 66 ? 3.164 29.172 0.073 1 98.5 66 CYS B CA 1
ATOM 2648 C C . CYS B 1 66 ? 2.934 28.328 -1.172 1 98.5 66 CYS B C 1
ATOM 2650 O O . CYS B 1 66 ? 1.85 27.766 -1.359 1 98.5 66 CYS B O 1
ATOM 2652 N N . ALA B 1 67 ? 3.953 28.25 -1.986 1 98.5 67 ALA B N 1
ATOM 2653 C CA . ALA B 1 67 ? 3.842 27.453 -3.211 1 98.5 67 ALA B CA 1
ATOM 2654 C C . ALA B 1 67 ? 3.607 25.984 -2.895 1 98.5 67 ALA B C 1
ATOM 2656 O O . ALA B 1 67 ? 2.838 25.312 -3.584 1 98.5 67 ALA B O 1
ATOM 2657 N N . THR B 1 68 ? 4.344 25.5 -1.886 1 98.56 68 THR B N 1
ATOM 2658 C CA . THR B 1 68 ? 4.215 24.109 -1.485 1 98.56 68 THR B CA 1
ATOM 2659 C C . THR B 1 68 ? 2.791 23.812 -1.018 1 98.56 68 THR B C 1
ATOM 2661 O O . THR B 1 68 ? 2.172 22.844 -1.473 1 98.56 68 THR B O 1
ATOM 2664 N N . ILE B 1 69 ? 2.262 24.641 -0.138 1 98.5 69 ILE B N 1
ATOM 2665 C CA . ILE B 1 69 ? 0.922 24.422 0.402 1 98.5 69 ILE B CA 1
ATOM 2666 C C . ILE B 1 69 ? -0.108 24.531 -0.719 1 98.5 69 ILE B C 1
ATOM 2668 O O . ILE B 1 69 ? -1.022 23.719 -0.814 1 98.5 69 ILE B O 1
ATOM 2672 N N . LEU B 1 70 ? 0.045 25.484 -1.601 1 98.69 70 LEU B N 1
ATOM 2673 C CA . LEU B 1 70 ? -0.876 25.688 -2.711 1 98.69 70 LEU B CA 1
ATOM 2674 C C . LEU B 1 70 ? -0.845 24.5 -3.674 1 98.69 70 LEU B C 1
ATOM 2676 O O . LEU B 1 70 ? -1.894 24.031 -4.113 1 98.69 70 LEU B O 1
ATOM 2680 N N . THR B 1 71 ? 0.342 24.109 -4.035 1 98.62 71 THR B N 1
ATOM 2681 C CA . THR B 1 71 ? 0.487 22.984 -4.965 1 98.62 71 THR B CA 1
ATOM 2682 C C . THR B 1 71 ? -0.124 21.719 -4.383 1 98.62 71 THR B C 1
ATOM 2684 O O . THR B 1 71 ? -0.827 20.984 -5.082 1 98.62 71 THR B O 1
ATOM 2687 N N . CYS B 1 72 ? 0.187 21.422 -3.123 1 98.44 72 CYS B N 1
ATOM 2688 C CA . CYS B 1 72 ? -0.38 20.25 -2.479 1 98.44 72 CYS B CA 1
ATOM 2689 C C . CYS B 1 72 ? -1.9 20.328 -2.422 1 98.44 72 CYS B C 1
ATOM 2691 O O . CYS B 1 72 ? -2.594 19.344 -2.682 1 98.44 72 CYS B O 1
ATOM 2693 N N . THR B 1 73 ? -2.412 21.516 -2.078 1 98.5 73 THR B N 1
ATOM 2694 C CA . THR B 1 73 ? -3.854 21.734 -2.004 1 98.5 73 THR B CA 1
ATOM 2695 C C . THR B 1 73 ? -4.508 21.469 -3.357 1 98.5 73 THR B C 1
ATOM 2697 O O . THR B 1 73 ? -5.5 20.734 -3.439 1 98.5 73 THR B O 1
ATOM 2700 N N . LEU B 1 74 ? -3.979 22 -4.383 1 98.5 74 LEU B N 1
ATOM 2701 C CA . LEU B 1 74 ? -4.523 21.828 -5.727 1 98.5 74 LEU B CA 1
ATOM 2702 C C . LEU B 1 74 ? -4.418 20.375 -6.176 1 98.5 74 LEU B C 1
ATOM 2704 O O . LEU B 1 74 ? -5.352 19.844 -6.781 1 98.5 74 LEU B O 1
ATOM 2708 N N . LEU B 1 75 ? -3.299 19.797 -5.879 1 98 75 LEU B N 1
ATOM 2709 C CA . LEU B 1 75 ? -3.104 18.406 -6.266 1 98 75 LEU B CA 1
ATOM 2710 C C . LEU B 1 75 ? -4.121 17.5 -5.574 1 98 75 LEU B C 1
ATOM 2712 O O . LEU B 1 75 ? -4.645 16.578 -6.188 1 98 75 LEU B O 1
ATOM 2716 N N . GLY B 1 76 ? -4.301 17.766 -4.281 1 97.19 76 GLY B N 1
ATOM 2717 C CA . GLY B 1 76 ? -5.305 17 -3.562 1 97.19 76 GLY B CA 1
ATOM 2718 C C . GLY B 1 76 ? -6.684 17.094 -4.199 1 97.19 76 GLY B C 1
ATOM 2719 O O . GLY B 1 76 ? -7.359 16.062 -4.348 1 97.19 76 GLY B O 1
ATOM 2720 N N . VAL B 1 77 ? -7.105 18.234 -4.617 1 97.38 77 VAL B N 1
ATOM 2721 C CA . VAL B 1 77 ? -8.406 18.438 -5.242 1 97.38 77 VAL B CA 1
ATOM 2722 C C . VAL B 1 77 ? -8.438 17.75 -6.605 1 97.38 77 VAL B C 1
ATOM 2724 O O . VAL B 1 77 ? -9.445 17.141 -6.969 1 97.38 77 VAL B O 1
ATOM 2727 N N . VAL B 1 78 ? -7.383 17.859 -7.324 1 97 78 VAL B N 1
ATOM 2728 C CA . VAL B 1 78 ? -7.301 17.25 -8.641 1 97 78 VAL B CA 1
ATOM 2729 C C . VAL B 1 78 ? -7.418 15.727 -8.516 1 97 78 VAL B C 1
ATOM 2731 O O . VAL B 1 78 ? -8.141 15.086 -9.281 1 97 78 VAL B O 1
ATOM 2734 N N . ILE B 1 79 ? -6.684 15.172 -7.605 1 94.62 79 ILE B N 1
ATOM 2735 C CA . ILE B 1 79 ? -6.734 13.734 -7.379 1 94.62 79 ILE B CA 1
ATOM 2736 C C . ILE B 1 79 ? -8.164 13.312 -7.043 1 94.62 79 ILE B C 1
ATOM 2738 O O . ILE B 1 79 ? -8.672 12.32 -7.578 1 94.62 79 ILE B O 1
ATOM 2742 N N . GLU B 1 80 ? -8.758 14.07 -6.152 1 94.75 80 GLU B N 1
ATOM 2743 C CA . GLU B 1 80 ? -10.133 13.758 -5.758 1 94.75 80 GLU B CA 1
ATOM 2744 C C . GLU B 1 80 ? -11.07 13.805 -6.961 1 94.75 80 GLU B C 1
ATOM 2746 O O . GLU B 1 80 ? -11.867 12.891 -7.168 1 94.75 80 GLU B O 1
ATOM 2751 N N . LYS B 1 81 ? -10.992 14.781 -7.805 1 94.75 81 LYS B N 1
ATOM 2752 C CA . LYS B 1 81 ? -11.914 15.008 -8.914 1 94.75 81 LYS B CA 1
ATOM 2753 C C . LYS B 1 81 ? -11.695 13.992 -10.031 1 94.75 81 LYS B C 1
ATOM 2755 O O . LYS B 1 81 ? -12.648 13.531 -10.664 1 94.75 81 LYS B O 1
ATOM 2760 N N . ILE B 1 82 ? -10.516 13.656 -10.203 1 91 82 ILE B N 1
ATOM 2761 C CA . ILE B 1 82 ? -10.195 12.828 -11.367 1 91 82 ILE B CA 1
ATOM 2762 C C . ILE B 1 82 ? -10.234 11.352 -10.977 1 91 82 ILE B C 1
ATOM 2764 O O . ILE B 1 82 ? -10.719 10.516 -11.742 1 91 82 ILE B O 1
ATOM 2768 N N . ALA B 1 83 ? -9.695 11.094 -9.82 1 88.31 83 ALA B N 1
ATOM 2769 C CA . ALA B 1 83 ? -9.5 9.68 -9.484 1 88.31 83 ALA B CA 1
ATOM 2770 C C . ALA B 1 83 ? -10.609 9.18 -8.562 1 88.31 83 ALA B C 1
ATOM 2772 O O . ALA B 1 83 ? -11.094 8.055 -8.711 1 88.31 83 ALA B O 1
ATOM 2773 N N . TYR B 1 84 ? -11.117 9.938 -7.641 1 87.62 84 TYR B N 1
ATOM 2774 C CA . TYR B 1 84 ? -11.984 9.406 -6.594 1 87.62 84 TYR B CA 1
ATOM 2775 C C . TYR B 1 84 ? -13.445 9.711 -6.891 1 87.62 84 TYR B C 1
ATOM 2777 O O . TYR B 1 84 ? -14.312 8.859 -6.684 1 87.62 84 TYR B O 1
ATOM 2785 N N . THR B 1 85 ? -13.719 10.82 -7.426 1 91.25 85 THR B N 1
ATOM 2786 C CA . THR B 1 85 ? -15.094 11.234 -7.664 1 91.25 85 THR B CA 1
ATOM 2787 C C . THR B 1 85 ? -15.805 10.266 -8.602 1 91.25 85 THR B C 1
ATOM 2789 O O . THR B 1 85 ? -16.922 9.82 -8.32 1 91.25 85 THR B O 1
ATOM 2792 N N . PRO B 1 86 ? -15.203 9.875 -9.664 1 89.62 86 PRO B N 1
ATOM 2793 C CA . PRO B 1 86 ? -15.891 8.961 -10.578 1 89.62 86 PRO B CA 1
ATOM 2794 C C . PRO B 1 86 ? -16.141 7.59 -9.961 1 89.62 86 PRO B C 1
ATOM 2796 O O . PRO B 1 86 ? -17 6.836 -10.453 1 89.62 86 PRO B O 1
ATOM 2799 N N . LEU B 1 87 ? -15.453 7.285 -8.93 1 85.94 87 LEU B N 1
ATOM 2800 C CA . LEU B 1 87 ? -15.547 5.945 -8.367 1 85.94 87 LEU B CA 1
ATOM 2801 C C . LEU B 1 87 ? -16.328 5.957 -7.062 1 85.94 87 LEU B C 1
ATOM 2803 O O . LEU B 1 87 ? -16.312 4.973 -6.32 1 85.94 87 LEU B O 1
ATOM 2807 N N . ARG B 1 88 ? -17 6.969 -6.797 1 82.44 88 ARG B N 1
ATOM 2808 C CA . ARG B 1 88 ? -17.719 7.09 -5.535 1 82.44 88 ARG B CA 1
ATOM 2809 C C . ARG B 1 88 ? -18.859 6.07 -5.457 1 82.44 88 ARG B C 1
ATOM 2811 O O . ARG B 1 88 ? -19.25 5.664 -4.363 1 82.44 88 ARG B O 1
ATOM 2818 N N . SER B 1 89 ? -19.344 5.637 -6.551 1 79.38 89 SER B N 1
ATOM 2819 C CA . SER B 1 89 ? -20.438 4.668 -6.59 1 79.38 89 SER B CA 1
ATOM 2820 C C . SER B 1 89 ? -19.906 3.248 -6.773 1 79.38 89 SER B C 1
ATOM 2822 O O . SER B 1 89 ? -20.672 2.285 -6.738 1 79.38 89 SER B O 1
ATOM 2824 N N . ALA B 1 90 ? -18.609 3.201 -6.965 1 76.88 90 ALA B N 1
ATOM 2825 C CA . ALA B 1 90 ? -17.984 1.889 -7.105 1 76.88 90 ALA B CA 1
ATOM 2826 C C . ALA B 1 90 ? -17.734 1.246 -5.742 1 76.88 90 ALA B C 1
ATOM 2828 O O . ALA B 1 90 ? -17.844 1.91 -4.711 1 76.88 90 ALA B O 1
ATOM 2829 N N . PRO B 1 91 ? -17.547 -0.034 -5.766 1 73.62 91 PRO B N 1
ATOM 2830 C CA . PRO B 1 91 ? -17.203 -0.685 -4.496 1 73.62 91 PRO B CA 1
ATOM 2831 C C . PRO B 1 91 ? -16 -0.056 -3.809 1 73.62 91 PRO B C 1
ATOM 2833 O O . PRO B 1 91 ? -15.109 0.467 -4.48 1 73.62 91 PRO B O 1
ATOM 2836 N N . ARG B 1 92 ? -15.969 -0.088 -2.568 1 73.69 92 ARG B N 1
ATOM 2837 C CA . ARG B 1 92 ? -14.938 0.537 -1.749 1 73.69 92 ARG B CA 1
ATOM 2838 C C . ARG B 1 92 ? -13.547 0.027 -2.131 1 73.69 92 ARG B C 1
ATOM 2840 O O . ARG B 1 92 ? -12.57 0.771 -2.064 1 73.69 92 ARG B O 1
ATOM 2847 N N . ILE B 1 93 ? -13.531 -1.135 -2.564 1 70.75 93 ILE B N 1
ATOM 2848 C CA . ILE B 1 93 ? -12.258 -1.734 -2.943 1 70.75 93 ILE B CA 1
ATOM 2849 C C . ILE B 1 93 ? -11.68 -0.992 -4.145 1 70.75 93 ILE B C 1
ATOM 2851 O O . ILE B 1 93 ? -10.461 -0.833 -4.254 1 70.75 93 ILE B O 1
ATOM 2855 N N . SER B 1 94 ? -12.523 -0.571 -5.047 1 75.94 94 SER B N 1
ATOM 2856 C CA . SER B 1 94 ? -12.07 0.177 -6.215 1 75.94 94 SER B CA 1
ATOM 2857 C C . SER B 1 94 ? -11.406 1.491 -5.809 1 75.94 94 SER B C 1
ATOM 2859 O O . SER B 1 94 ? -10.414 1.903 -6.406 1 75.94 94 SER B O 1
ATOM 2861 N N . LEU B 1 95 ? -11.914 2.07 -4.777 1 81.19 95 LEU B N 1
ATOM 2862 C CA . LEU B 1 95 ? -11.367 3.328 -4.277 1 81.19 95 LEU B CA 1
ATOM 2863 C C . LEU B 1 95 ? -9.992 3.111 -3.658 1 81.19 95 LEU B C 1
ATOM 2865 O O . LEU B 1 95 ? -9.078 3.918 -3.857 1 81.19 95 LEU B O 1
ATOM 2869 N N . LEU B 1 96 ? -9.883 2.045 -2.992 1 78 96 LEU B N 1
ATOM 2870 C CA . LEU B 1 96 ? -8.602 1.725 -2.365 1 78 96 LEU B CA 1
ATOM 2871 C C . LEU B 1 96 ? -7.539 1.436 -3.418 1 78 96 LEU B C 1
ATOM 2873 O O . LEU B 1 96 ? -6.41 1.927 -3.316 1 78 96 LEU B O 1
ATOM 2877 N N . ILE B 1 97 ? -7.91 0.686 -4.348 1 78.19 97 ILE B N 1
ATOM 2878 C CA . ILE B 1 97 ? -6.984 0.329 -5.418 1 78.19 97 ILE B CA 1
ATOM 2879 C C . ILE B 1 97 ? -6.555 1.587 -6.172 1 78.19 97 ILE B C 1
ATOM 2881 O O . ILE B 1 97 ? -5.379 1.753 -6.496 1 78.19 97 ILE B O 1
ATOM 2885 N N . THR B 1 98 ? -7.508 2.432 -6.391 1 84.06 98 THR B N 1
ATOM 2886 C CA . THR B 1 98 ? -7.199 3.676 -7.086 1 84.06 98 THR B CA 1
ATOM 2887 C C . THR B 1 98 ? -6.246 4.535 -6.254 1 84.06 98 THR B C 1
ATOM 2889 O O . THR B 1 98 ? -5.348 5.18 -6.801 1 84.06 98 THR B O 1
ATOM 2892 N N . ALA B 1 99 ? -6.504 4.555 -4.988 1 87.38 99 ALA B N 1
ATOM 2893 C CA . ALA B 1 99 ? -5.625 5.32 -4.109 1 87.38 99 ALA B CA 1
ATOM 2894 C C . ALA B 1 99 ? -4.188 4.812 -4.195 1 87.38 99 ALA B C 1
ATOM 2896 O O . ALA B 1 99 ? -3.244 5.605 -4.246 1 87.38 99 ALA B O 1
ATOM 2897 N N . ILE B 1 100 ? -4.031 3.602 -4.219 1 81 100 ILE B N 1
ATOM 2898 C CA . ILE B 1 100 ? -2.715 2.984 -4.348 1 81 100 ILE B CA 1
ATOM 2899 C C . ILE B 1 100 ? -2.131 3.291 -5.723 1 81 100 ILE B C 1
ATOM 2901 O O . ILE B 1 100 ? -0.952 3.633 -5.844 1 81 100 ILE B O 1
ATOM 2905 N N . GLY B 1 101 ? -2.963 3.125 -6.754 1 84.19 101 GLY B N 1
ATOM 2906 C CA . GLY B 1 101 ? -2.539 3.449 -8.109 1 84.19 101 GLY B 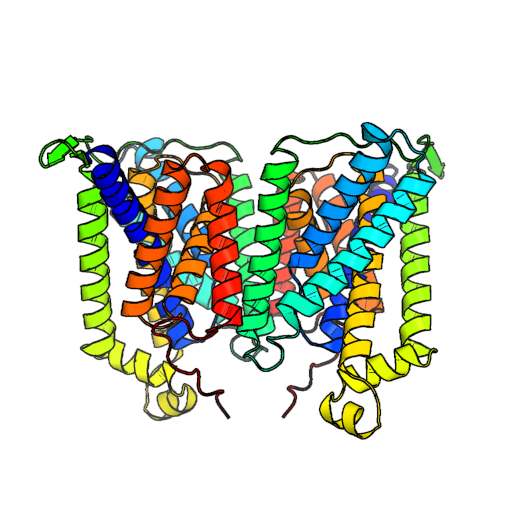CA 1
ATOM 2907 C C . GLY B 1 101 ? -2.045 4.875 -8.25 1 84.19 101 GLY B C 1
ATOM 2908 O O . GLY B 1 101 ? -1.004 5.117 -8.867 1 84.19 101 GLY B O 1
ATOM 2909 N N . VAL B 1 102 ? -2.807 5.773 -7.664 1 90.38 102 VAL B N 1
ATOM 2910 C CA . VAL B 1 102 ? -2.43 7.18 -7.727 1 90.38 102 VAL B CA 1
ATOM 2911 C C . VAL B 1 102 ? -1.106 7.395 -6.996 1 90.38 102 VAL B C 1
ATOM 2913 O O . VAL B 1 102 ? -0.258 8.164 -7.453 1 90.38 102 VAL B O 1
ATOM 2916 N N . SER B 1 103 ? -0.938 6.762 -5.902 1 90.38 103 SER B N 1
ATOM 2917 C CA . SER B 1 103 ? 0.299 6.871 -5.137 1 90.38 103 SER B CA 1
ATOM 2918 C C . SER B 1 103 ? 1.508 6.469 -5.977 1 90.38 103 SER B C 1
ATOM 2920 O O . SER B 1 103 ? 2.459 7.238 -6.113 1 90.38 103 SER B O 1
ATOM 2922 N N . PHE B 1 104 ? 1.438 5.398 -6.605 1 83.62 104 PHE B N 1
ATOM 2923 C CA . PHE B 1 104 ? 2.566 4.902 -7.383 1 83.62 104 PHE B CA 1
ATOM 2924 C C . PHE B 1 104 ? 2.752 5.723 -8.656 1 83.62 104 PHE B C 1
ATOM 2926 O O . PHE B 1 104 ? 3.879 5.922 -9.109 1 83.62 104 PHE B O 1
ATOM 2933 N N . PHE B 1 105 ? 1.669 6.102 -9.219 1 87.62 105 PHE B N 1
ATOM 2934 C CA . PHE B 1 105 ? 1.762 6.969 -10.391 1 87.62 105 PHE B CA 1
ATOM 2935 C C . PHE B 1 105 ? 2.543 8.234 -10.062 1 87.62 105 PHE B C 1
ATOM 2937 O O . PHE B 1 105 ? 3.418 8.648 -10.828 1 87.62 105 PHE B O 1
ATOM 2944 N N . LEU B 1 106 ? 2.225 8.82 -8.945 1 92.19 106 LEU B N 1
ATOM 2945 C CA . LEU B 1 106 ? 2.914 10.039 -8.539 1 92.19 106 LEU B CA 1
ATOM 2946 C C . LEU B 1 106 ? 4.383 9.758 -8.234 1 92.19 106 LEU B C 1
ATOM 2948 O O . LEU B 1 106 ? 5.262 10.531 -8.625 1 92.19 106 LEU B O 1
ATOM 2952 N N . GLU B 1 107 ? 4.637 8.68 -7.582 1 89.38 107 GLU B N 1
ATOM 2953 C CA . GLU B 1 107 ? 6.004 8.32 -7.227 1 89.38 107 GLU B CA 1
ATOM 2954 C C . GLU B 1 107 ? 6.859 8.094 -8.469 1 89.38 107 GLU B C 1
ATOM 2956 O O . GLU B 1 107 ? 7.961 8.641 -8.578 1 89.38 107 GLU B O 1
ATOM 2961 N N . TYR B 1 108 ? 6.344 7.359 -9.375 1 83.94 108 TYR B N 1
ATOM 2962 C CA . TYR B 1 108 ? 7.137 7.016 -10.547 1 83.94 108 TYR B CA 1
ATOM 2963 C C . TYR B 1 108 ? 7.25 8.203 -11.5 1 83.94 108 TYR B C 1
ATOM 2965 O O . TYR B 1 108 ? 8.273 8.375 -12.164 1 83.94 108 TYR B O 1
ATOM 2973 N N . THR B 1 109 ? 6.25 9.031 -11.57 1 88.38 109 THR B N 1
ATOM 2974 C CA . THR B 1 109 ? 6.355 10.258 -12.344 1 88.38 109 THR B CA 1
ATOM 2975 C C . THR B 1 109 ? 7.422 11.18 -11.758 1 88.38 109 THR B C 1
ATOM 2977 O O . THR B 1 109 ? 8.195 11.797 -12.5 1 88.38 109 THR B O 1
ATOM 2980 N N . ALA B 1 110 ? 7.41 11.25 -10.438 1 91.88 110 ALA B N 1
ATOM 2981 C CA . ALA B 1 110 ? 8.438 12.055 -9.797 1 91.88 110 ALA B CA 1
ATOM 2982 C C . ALA B 1 110 ? 9.828 11.5 -10.078 1 91.88 110 ALA B C 1
ATOM 2984 O O . ALA B 1 110 ? 10.773 12.266 -10.297 1 91.88 110 ALA B O 1
ATOM 2985 N N . GLU B 1 111 ? 9.938 10.266 -10.031 1 87.38 111 GLU B N 1
ATOM 2986 C CA . GLU B 1 111 ? 11.227 9.633 -10.312 1 87.38 111 GLU B CA 1
ATOM 2987 C C . GLU B 1 111 ? 11.672 9.914 -11.742 1 87.38 111 GLU B C 1
ATOM 2989 O O . GLU B 1 111 ? 12.859 10.117 -12 1 87.38 111 GLU B O 1
ATOM 2994 N N . LEU B 1 112 ? 10.789 9.969 -12.68 1 85.06 112 LEU B N 1
ATOM 2995 C CA . LEU B 1 112 ? 11.086 10.195 -14.086 1 85.06 112 LEU B CA 1
ATOM 2996 C C . LEU B 1 112 ? 11.484 11.648 -14.336 1 85.06 112 LEU B C 1
ATOM 2998 O O . LEU B 1 112 ? 12.398 11.922 -15.109 1 85.06 112 LEU B O 1
ATOM 3002 N N . VAL B 1 113 ? 10.781 12.477 -13.664 1 88.62 113 VAL B N 1
ATOM 3003 C CA . VAL B 1 113 ? 10.977 13.898 -13.93 1 88.62 113 VAL B CA 1
ATOM 3004 C C . VAL B 1 113 ? 12.164 14.414 -13.117 1 88.62 113 VAL B C 1
ATOM 3006 O O . VAL B 1 113 ? 12.969 15.203 -13.617 1 88.62 113 VAL B O 1
ATOM 3009 N N . MET B 1 114 ? 12.273 13.93 -11.859 1 91 114 MET B N 1
ATOM 3010 C CA . MET B 1 114 ? 13.266 14.5 -10.945 1 91 114 MET B CA 1
ATOM 3011 C C . MET B 1 114 ? 14.461 13.57 -10.797 1 91 114 MET B C 1
ATOM 3013 O O . MET B 1 114 ? 15.508 13.977 -10.281 1 91 114 MET B O 1
ATOM 3017 N N . GLY B 1 115 ? 14.32 12.398 -11.234 1 85.75 115 GLY B N 1
ATOM 3018 C CA . GLY B 1 115 ? 15.367 11.406 -11.016 1 85.75 115 GLY B CA 1
ATOM 3019 C C . GLY B 1 115 ? 15.211 10.648 -9.711 1 85.75 115 GLY B C 1
ATOM 3020 O O . GLY B 1 115 ? 14.391 11.016 -8.867 1 85.75 115 GLY B O 1
ATOM 3021 N N . SER B 1 116 ? 15.945 9.609 -9.516 1 81.88 116 SER B N 1
ATOM 3022 C CA . SER B 1 116 ? 15.859 8.766 -8.336 1 81.88 116 SER B CA 1
ATOM 3023 C C . SER B 1 116 ? 16.719 9.312 -7.199 1 81.88 116 SER B C 1
ATOM 3025 O O . SER B 1 116 ? 16.547 8.914 -6.043 1 81.88 116 SER B O 1
ATOM 3027 N N . GLY B 1 117 ? 17.656 10.211 -7.527 1 85.69 117 GLY B N 1
ATOM 3028 C CA . GLY B 1 117 ? 18.562 10.742 -6.527 1 85.69 117 GLY B CA 1
ATOM 3029 C C . GLY B 1 117 ? 17.922 11.758 -5.609 1 85.69 117 GLY B C 1
ATOM 3030 O O . GLY B 1 117 ? 16.953 12.414 -5.988 1 85.69 117 GLY B O 1
ATOM 3031 N N . ALA B 1 118 ? 18.422 11.883 -4.441 1 92.38 118 ALA B N 1
ATOM 3032 C CA . ALA B 1 118 ? 17.922 12.844 -3.465 1 92.38 118 ALA B CA 1
ATOM 3033 C C . ALA B 1 118 ? 18.266 14.273 -3.873 1 92.38 118 ALA B C 1
ATOM 3035 O O . ALA B 1 118 ? 19.359 14.539 -4.367 1 92.38 118 ALA B O 1
ATOM 3036 N N . LYS B 1 119 ? 17.297 15.148 -3.768 1 95.88 119 LYS B N 1
ATOM 3037 C CA . LYS B 1 119 ? 17.5 16.578 -3.977 1 95.88 119 LYS B CA 1
ATOM 3038 C C . LYS B 1 119 ? 17.547 17.328 -2.646 1 95.88 119 LYS B C 1
ATOM 3040 O O . LYS B 1 119 ? 16.578 17.297 -1.878 1 95.88 119 LYS B O 1
ATOM 3045 N N . VAL B 1 120 ? 18.625 18 -2.449 1 95.94 120 VAL B N 1
ATOM 3046 C CA . VAL B 1 120 ? 18.781 18.719 -1.189 1 95.94 120 VAL B CA 1
ATOM 3047 C C . VAL B 1 120 ? 17.953 20 -1.21 1 95.94 120 VAL B C 1
ATOM 3049 O O . VAL B 1 120 ? 18.016 20.766 -2.164 1 95.94 120 VAL B O 1
ATOM 3052 N N . ILE B 1 121 ? 17.219 20.156 -0.221 1 95.62 121 ILE B N 1
ATOM 3053 C CA . ILE B 1 121 ? 16.391 21.359 -0.081 1 95.62 121 ILE B CA 1
ATOM 3054 C C . ILE B 1 121 ? 17.109 22.391 0.778 1 95.62 121 ILE B C 1
ATOM 3056 O O . ILE B 1 121 ? 17.531 22.094 1.896 1 95.62 121 ILE B O 1
ATOM 3060 N N . PRO B 1 122 ? 17.219 23.5 0.221 1 93.56 122 PRO B N 1
ATOM 3061 C CA . PRO B 1 122 ? 17.828 24.562 1.031 1 93.56 122 PRO B CA 1
ATOM 3062 C C . PRO B 1 122 ? 17.062 24.828 2.328 1 93.56 122 PRO B C 1
ATOM 3064 O O . PRO B 1 122 ? 15.852 24.609 2.389 1 93.56 122 PRO B O 1
ATOM 3067 N N . SER B 1 123 ? 17.797 25.281 3.285 1 92.62 123 SER B N 1
ATOM 3068 C CA . SER B 1 123 ? 17.188 25.547 4.582 1 92.62 123 SER B CA 1
ATOM 3069 C C . SER B 1 123 ? 16.156 26.672 4.488 1 92.62 123 SER B C 1
ATOM 3071 O O . SER B 1 123 ? 16.391 27.672 3.797 1 92.62 123 SER B O 1
ATOM 3073 N N . TYR B 1 124 ? 15.078 26.484 5.184 1 92.56 124 TYR B N 1
ATOM 3074 C CA . TYR B 1 124 ? 14.031 27.5 5.203 1 92.56 124 TYR B CA 1
ATOM 3075 C C . TYR B 1 124 ? 14.422 28.672 6.09 1 92.56 124 TYR B C 1
ATOM 3077 O O . TYR B 1 124 ? 13.945 29.797 5.895 1 92.56 124 TYR B O 1
ATOM 3085 N N . TYR B 1 125 ? 15.133 28.328 7.082 1 89.69 125 TYR B N 1
ATOM 3086 C CA . TYR B 1 125 ? 15.617 29.312 8.039 1 89.69 125 TYR B CA 1
ATOM 3087 C C . TYR B 1 125 ? 16.953 28.891 8.633 1 89.69 125 TYR B C 1
ATOM 3089 O O . TYR B 1 125 ? 17.422 27.781 8.398 1 89.69 125 TYR B O 1
ATOM 3097 N N . ASP B 1 126 ? 17.609 29.828 9.281 1 83.81 126 ASP B N 1
ATOM 3098 C CA . ASP B 1 126 ? 18.859 29.531 9.969 1 83.81 126 ASP B CA 1
ATOM 3099 C C . ASP B 1 126 ? 18.609 28.75 11.258 1 83.81 126 ASP B C 1
ATOM 3101 O O . ASP B 1 126 ? 17.859 29.219 12.133 1 83.81 126 ASP B O 1
ATOM 3105 N N . ASN B 1 127 ? 19.109 27.516 11.219 1 78.31 127 ASN B N 1
ATOM 3106 C CA . ASN B 1 127 ? 18.859 26.641 12.367 1 78.31 127 ASN B CA 1
ATOM 3107 C C . ASN B 1 127 ? 19.531 27.172 13.625 1 78.31 127 ASN B C 1
ATOM 3109 O O . ASN B 1 127 ? 20.688 27.609 13.586 1 78.31 127 ASN B O 1
ATOM 3113 N N . LYS B 1 128 ? 18.734 27.438 14.648 1 79.75 128 LYS B N 1
ATOM 3114 C CA . LYS B 1 128 ? 19.234 27.844 15.961 1 79.75 128 LYS B CA 1
ATOM 3115 C C . LYS B 1 128 ? 18.859 26.812 17.031 1 79.75 128 LYS B C 1
ATOM 3117 O O . LYS B 1 128 ? 17.844 26.125 16.906 1 79.75 128 LYS B O 1
ATOM 3122 N N . THR B 1 129 ? 19.797 26.469 17.844 1 80.25 129 THR B N 1
ATOM 3123 C CA . THR B 1 129 ? 19.531 25.531 18.938 1 80.25 129 THR B CA 1
ATOM 3124 C C . THR B 1 129 ? 19.359 26.297 20.25 1 80.25 129 THR B C 1
ATOM 3126 O O . THR B 1 129 ? 20.172 27.156 20.594 1 80.25 129 THR B O 1
ATOM 3129 N N . PHE B 1 130 ? 18.25 26.094 20.734 1 79.31 130 PHE B N 1
ATOM 3130 C CA . PHE B 1 130 ? 17.984 26.625 22.062 1 79.31 130 PHE B CA 1
ATOM 3131 C C . PHE B 1 130 ? 18.219 25.531 23.125 1 79.31 130 PHE B C 1
ATOM 3133 O O . PHE B 1 130 ? 18.281 24.344 22.797 1 79.31 130 PHE B O 1
ATOM 3140 N N . TYR B 1 131 ? 18.594 25.875 24.312 1 75.75 131 TYR B N 1
ATOM 3141 C CA . TYR B 1 131 ? 18.812 24.891 25.375 1 75.75 131 TYR B CA 1
ATOM 3142 C C . TYR B 1 131 ? 17.766 25.047 26.469 1 75.75 131 TYR B C 1
ATOM 3144 O O . TYR B 1 131 ? 17.484 26.172 26.906 1 75.75 131 TYR B O 1
ATOM 3152 N N . LEU B 1 132 ? 17.016 24.109 26.594 1 69.94 132 LEU B N 1
ATOM 3153 C CA . LEU B 1 132 ? 16.188 24.016 27.797 1 69.94 132 LEU B CA 1
ATOM 3154 C C . LEU B 1 132 ? 16.906 23.234 28.891 1 69.94 132 LEU B C 1
ATOM 3156 O O . LEU B 1 132 ? 16.859 22.016 28.922 1 69.94 132 LEU B O 1
ATOM 3160 N N . GLY B 1 133 ? 17.391 23.922 29.75 1 71.19 133 GLY B N 1
ATOM 3161 C CA . GLY B 1 133 ? 18.312 23.281 30.672 1 71.19 133 GLY B CA 1
ATOM 3162 C C . GLY B 1 133 ? 19.516 22.641 29.969 1 71.19 133 GLY B C 1
ATOM 3163 O O . GLY B 1 133 ? 20.25 23.312 29.266 1 71.19 133 GLY B O 1
ATOM 3164 N N . LYS B 1 134 ? 19.688 21.359 30.016 1 69.5 134 LYS B N 1
ATOM 3165 C CA . LYS B 1 134 ? 20.797 20.656 29.391 1 69.5 134 LYS B CA 1
ATOM 3166 C C . LYS B 1 134 ? 20.375 19.969 28.109 1 69.5 134 LYS B C 1
ATOM 3168 O O . LYS B 1 134 ? 21.203 19.438 27.359 1 69.5 134 LYS B O 1
ATOM 3173 N N . ALA B 1 135 ? 19.047 20.078 27.844 1 75.5 135 ALA B N 1
ATOM 3174 C CA . ALA B 1 135 ? 18.578 19.359 26.656 1 75.5 135 ALA B CA 1
ATOM 3175 C C . ALA B 1 135 ? 18.453 20.312 25.469 1 75.5 135 ALA B C 1
ATOM 3177 O O . ALA B 1 135 ? 17.844 21.375 25.562 1 75.5 135 ALA B O 1
ATOM 3178 N N . PRO B 1 136 ? 19.188 20.047 24.422 1 78.5 136 PRO B N 1
ATOM 3179 C CA . PRO B 1 136 ? 19.094 20.906 23.234 1 78.5 136 PRO B CA 1
ATOM 3180 C C . PRO B 1 136 ? 17.719 20.844 22.562 1 78.5 136 PRO B C 1
ATOM 3182 O O . PRO B 1 136 ? 17.125 19.766 22.453 1 78.5 136 PRO B O 1
ATOM 3185 N N . LEU B 1 137 ? 17.125 22.031 22.5 1 80.19 137 LEU B N 1
ATOM 3186 C CA . LEU B 1 137 ? 15.852 22.188 21.812 1 80.19 137 LEU B CA 1
ATOM 3187 C C . LEU B 1 137 ? 16.031 22.938 20.5 1 80.19 137 LEU B C 1
ATOM 3189 O O . LEU B 1 137 ? 16.281 24.141 20.484 1 80.19 137 LEU B O 1
ATOM 3193 N N . GLY B 1 138 ? 15.914 22.219 19.438 1 85 138 GLY B N 1
ATOM 3194 C CA . GLY B 1 138 ? 16.062 22.828 18.125 1 85 138 GLY B CA 1
ATOM 3195 C C . GLY B 1 138 ? 14.883 23.688 17.734 1 85 138 GLY B C 1
ATOM 3196 O O . GLY B 1 138 ? 13.742 23.375 18.062 1 85 138 GLY B O 1
ATOM 3197 N N . LEU B 1 139 ? 15.125 24.797 17.109 1 88.31 139 LEU B N 1
ATOM 3198 C CA . LEU B 1 139 ? 14.086 25.688 16.625 1 88.31 139 LEU B CA 1
ATOM 3199 C C . LEU B 1 139 ? 13.07 24.938 15.766 1 88.31 139 LEU B C 1
ATOM 3201 O O . LEU B 1 139 ? 11.875 25.219 15.828 1 88.31 139 LEU B O 1
ATOM 3205 N N . THR B 1 140 ? 13.555 23.984 15.008 1 89.81 140 THR B N 1
ATOM 3206 C CA . THR B 1 140 ? 12.688 23.188 14.148 1 89.81 140 THR B CA 1
ATOM 3207 C C . THR B 1 140 ? 11.664 22.422 14.969 1 89.81 140 THR B C 1
ATOM 3209 O O . THR B 1 140 ? 10.5 22.312 14.578 1 89.81 140 THR B O 1
ATOM 3212 N N . SER B 1 141 ? 12.102 21.859 16.062 1 91.38 141 SER B N 1
ATOM 3213 C CA . SER B 1 141 ? 11.211 21.094 16.938 1 91.38 141 SER B CA 1
ATOM 3214 C C . SER B 1 141 ? 10.109 21.984 17.516 1 91.38 141 SER B C 1
ATOM 3216 O O . SER B 1 141 ? 8.953 21.562 17.594 1 91.38 141 SER B O 1
ATOM 3218 N N . ILE B 1 142 ? 10.461 23.156 17.875 1 90.75 142 ILE B N 1
ATOM 3219 C CA . ILE B 1 142 ? 9.508 24.094 18.469 1 90.75 142 ILE B CA 1
ATOM 3220 C C . ILE B 1 142 ? 8.492 24.516 17.406 1 90.75 142 ILE B C 1
ATOM 3222 O O . ILE B 1 142 ? 7.289 24.516 17.656 1 90.75 142 ILE B O 1
ATOM 3226 N N . ILE B 1 143 ? 8.977 24.891 16.25 1 93.88 143 ILE B N 1
ATOM 3227 C CA . ILE B 1 143 ? 8.102 25.328 15.172 1 93.88 143 ILE B CA 1
ATOM 3228 C C . ILE B 1 143 ? 7.133 24.219 14.797 1 93.88 143 ILE B C 1
ATOM 3230 O O . ILE B 1 143 ? 5.941 24.453 14.602 1 93.88 143 ILE B O 1
ATOM 3234 N N . THR B 1 144 ? 7.691 23.016 14.688 1 94.81 144 THR B N 1
ATOM 3235 C CA . THR B 1 144 ? 6.871 21.875 14.297 1 94.81 144 THR B CA 1
ATOM 3236 C C . THR B 1 144 ? 5.754 21.641 15.305 1 94.81 144 THR B C 1
ATOM 3238 O O . THR B 1 144 ? 4.605 21.406 14.93 1 94.81 144 THR B O 1
ATOM 3241 N N . LEU B 1 145 ? 6.086 21.703 16.547 1 94.38 145 LEU B N 1
ATOM 3242 C CA . LEU B 1 145 ? 5.098 21.484 17.594 1 94.38 145 LEU B CA 1
ATOM 3243 C C . LEU B 1 145 ? 4.031 22.578 17.578 1 94.38 145 LEU B C 1
ATOM 3245 O O . LEU B 1 145 ? 2.836 22.297 17.641 1 94.38 145 LEU B O 1
ATOM 3249 N N . VAL B 1 146 ? 4.441 23.797 17.484 1 96 146 VAL B N 1
ATOM 3250 C CA . VAL B 1 146 ? 3.535 24.938 17.531 1 96 146 VAL B CA 1
ATOM 3251 C C . VAL B 1 146 ? 2.615 24.906 16.312 1 96 146 VAL B C 1
ATOM 3253 O O . VAL B 1 146 ? 1.399 25.078 16.438 1 96 146 VAL B O 1
ATOM 3256 N N . VAL B 1 147 ? 3.189 24.688 15.148 1 96.81 147 VAL B N 1
ATOM 3257 C CA . VAL B 1 147 ? 2.402 24.688 13.914 1 96.81 147 VAL B CA 1
ATOM 3258 C C . VAL B 1 147 ? 1.408 23.531 13.945 1 96.81 147 VAL B C 1
ATOM 3260 O O . VAL B 1 147 ? 0.274 23.656 13.477 1 96.81 147 VAL B O 1
ATOM 3263 N N . THR B 1 148 ? 1.854 22.391 14.414 1 96.69 148 THR B N 1
ATOM 3264 C CA . THR B 1 148 ? 0.971 21.234 14.477 1 96.69 148 THR B CA 1
ATOM 3265 C C . THR B 1 148 ? -0.204 21.5 15.414 1 96.69 148 THR B C 1
ATOM 3267 O O . THR B 1 148 ? -1.354 21.219 15.078 1 96.69 148 THR B O 1
ATOM 3270 N N . VAL B 1 149 ? 0.07 22.031 16.594 1 96.38 149 VAL B N 1
ATOM 3271 C CA . VAL B 1 149 ? -0.988 22.344 17.562 1 96.38 149 VAL B CA 1
ATOM 3272 C C . VAL B 1 149 ? -1.925 23.391 16.969 1 96.38 149 VAL B C 1
ATOM 3274 O O . VAL B 1 149 ? -3.146 23.281 17.078 1 96.38 149 VAL B O 1
ATOM 3277 N N . LEU B 1 150 ? -1.365 24.391 16.344 1 97.38 150 LEU B N 1
ATOM 3278 C CA . LEU B 1 150 ? -2.174 25.422 15.719 1 97.38 150 LEU B CA 1
ATOM 3279 C C . LEU B 1 150 ? -3.047 24.844 14.617 1 97.38 150 LEU B C 1
ATOM 3281 O O . LEU B 1 150 ? -4.211 25.219 14.469 1 97.38 150 LEU B O 1
ATOM 3285 N N . SER B 1 151 ? -2.463 23.969 13.812 1 97 151 SER B N 1
ATOM 3286 C CA . SER B 1 151 ? -3.223 23.328 12.742 1 97 151 SER B CA 1
ATOM 3287 C C . SER B 1 151 ? -4.387 22.516 13.305 1 97 151 SER B C 1
ATOM 3289 O O . SER B 1 151 ? -5.484 22.516 12.734 1 97 151 SER B O 1
ATOM 3291 N N . MET B 1 152 ? -4.117 21.812 14.375 1 96 152 MET B N 1
ATOM 3292 C CA . MET B 1 152 ? -5.172 21.047 15.023 1 96 152 MET B CA 1
ATOM 3293 C C . MET B 1 152 ? -6.297 21.953 15.5 1 96 152 MET B C 1
ATOM 3295 O O . MET B 1 152 ? -7.477 21.641 15.32 1 96 152 MET B O 1
ATOM 3299 N N . LEU B 1 153 ? -5.93 23.062 16.125 1 96.75 153 LEU B N 1
ATOM 3300 C CA . LEU B 1 153 ? -6.914 24 16.641 1 96.75 153 LEU B CA 1
ATOM 3301 C C . LEU B 1 153 ? -7.719 24.625 15.508 1 96.75 153 LEU B C 1
ATOM 3303 O O . LEU B 1 153 ? -8.945 24.75 15.609 1 96.75 153 LEU B O 1
ATOM 3307 N N . VAL B 1 154 ? -7.051 24.984 14.477 1 96.75 154 VAL B N 1
ATOM 3308 C CA . VAL B 1 154 ? -7.723 25.594 13.328 1 96.75 154 VAL B CA 1
ATOM 3309 C C . VAL B 1 154 ? -8.664 24.578 12.688 1 96.75 154 VAL B C 1
ATOM 3311 O O . VAL B 1 154 ? -9.789 24.922 12.32 1 96.75 154 VAL B O 1
ATOM 3314 N N . LEU B 1 155 ? -8.219 23.391 12.562 1 96.38 155 LEU B N 1
ATOM 3315 C CA . LEU B 1 155 ? -9.047 22.344 11.969 1 96.38 155 LEU B CA 1
ATOM 3316 C C . LEU B 1 155 ? -10.273 22.062 12.828 1 96.38 155 LEU B C 1
ATOM 3318 O O . LEU B 1 155 ? -11.383 21.906 12.305 1 96.38 155 LEU B O 1
ATOM 3322 N N . THR B 1 156 ? -10.039 21.969 14.125 1 95.5 156 THR B N 1
ATOM 3323 C CA . THR B 1 156 ? -11.141 21.719 15.039 1 95.5 156 THR B CA 1
ATOM 3324 C C . THR B 1 156 ? -12.164 22.844 14.961 1 95.5 156 THR B C 1
ATOM 3326 O O . THR B 1 156 ? -13.375 22.594 14.961 1 95.5 156 THR B O 1
ATOM 3329 N N . PHE B 1 157 ? -11.672 24.031 14.914 1 96.62 157 PHE B N 1
ATOM 3330 C CA . PHE B 1 157 ? -12.547 25.188 14.781 1 96.62 157 PHE B CA 1
ATOM 3331 C C . PHE B 1 157 ? -13.32 25.141 13.461 1 96.62 157 PHE B C 1
ATOM 3333 O O . PHE B 1 157 ? -14.531 25.375 13.438 1 96.62 157 PHE B O 1
ATOM 3340 N N . LEU B 1 158 ? -12.648 24.781 12.391 1 96.31 158 LEU B N 1
ATOM 3341 C CA . LEU B 1 158 ? -13.258 24.703 11.07 1 96.31 158 LEU B CA 1
ATOM 3342 C C . LEU B 1 158 ? -14.375 23.656 11.039 1 96.31 158 LEU B C 1
ATOM 3344 O O . LEU B 1 158 ? -15.477 23.938 10.57 1 96.31 158 LEU B O 1
ATOM 3348 N N . VAL B 1 159 ? -14.156 22.516 11.586 1 94.75 159 VAL B N 1
ATOM 3349 C CA . VAL B 1 159 ? -15.078 21.375 11.492 1 94.75 159 VAL B CA 1
ATOM 3350 C C . VAL B 1 159 ? -16.234 21.578 12.461 1 94.75 159 VAL B C 1
ATOM 3352 O O . VAL B 1 159 ? -17.375 21.234 12.148 1 94.75 159 VAL B O 1
ATOM 3355 N N . GLN B 1 160 ? -15.984 22.281 13.609 1 94.75 160 GLN B N 1
ATOM 3356 C CA . GLN B 1 160 ? -17 22.297 14.656 1 94.75 160 GLN B CA 1
ATOM 3357 C C . GLN B 1 160 ? -17.766 23.625 14.656 1 94.75 160 GLN B C 1
ATOM 3359 O O . GLN B 1 160 ? -18.906 23.688 15.094 1 94.75 160 GLN B O 1
ATOM 3364 N N . LYS B 1 161 ? -17.156 24.641 14.133 1 96.56 161 LYS B N 1
ATOM 3365 C CA . LYS B 1 161 ? -17.766 25.938 14.406 1 96.56 161 LYS B CA 1
ATOM 3366 C C . LYS B 1 161 ? -18.109 26.672 13.109 1 96.56 161 LYS B C 1
ATOM 3368 O O . LYS B 1 161 ? -18.766 27.719 13.141 1 96.56 161 LYS B O 1
ATOM 3373 N N . THR B 1 162 ? -17.797 26.203 12 1 96.56 162 THR B N 1
ATOM 3374 C CA . THR B 1 162 ? -18.062 26.922 10.758 1 96.56 162 THR B CA 1
ATOM 3375 C C . THR B 1 162 ? -19.172 26.234 9.977 1 96.56 162 THR B C 1
ATOM 3377 O O . THR B 1 162 ? -19.547 25.094 10.273 1 96.56 162 THR B O 1
ATOM 3380 N N . LYS B 1 163 ? -19.75 26.953 9.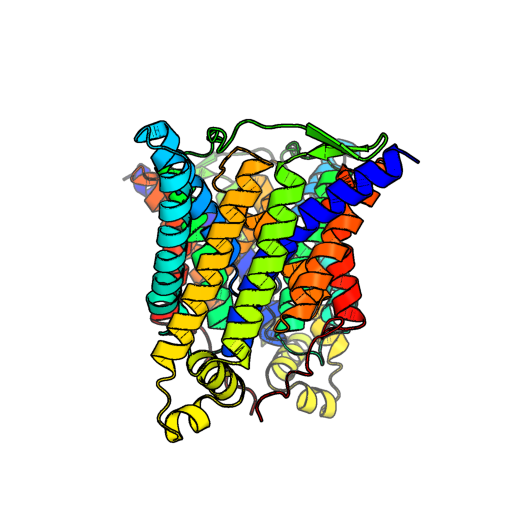016 1 95.38 163 LYS B N 1
ATOM 3381 C CA . LYS B 1 163 ? -20.797 26.422 8.148 1 95.38 163 LYS B CA 1
ATOM 3382 C C . LYS B 1 163 ? -20.266 25.281 7.289 1 95.38 163 LYS B C 1
ATOM 3384 O O . LYS B 1 163 ? -20.969 24.281 7.066 1 95.38 163 LYS B O 1
ATOM 3389 N N . LEU B 1 164 ? -19.062 25.469 6.863 1 95.19 164 LEU B N 1
ATOM 3390 C CA . LEU B 1 164 ? -18.453 24.406 6.078 1 95.19 164 LEU B CA 1
ATOM 3391 C C . LEU B 1 164 ? -18.266 23.141 6.914 1 95.19 164 LEU B C 1
ATOM 3393 O O . LEU B 1 164 ? -18.422 22.031 6.414 1 95.19 16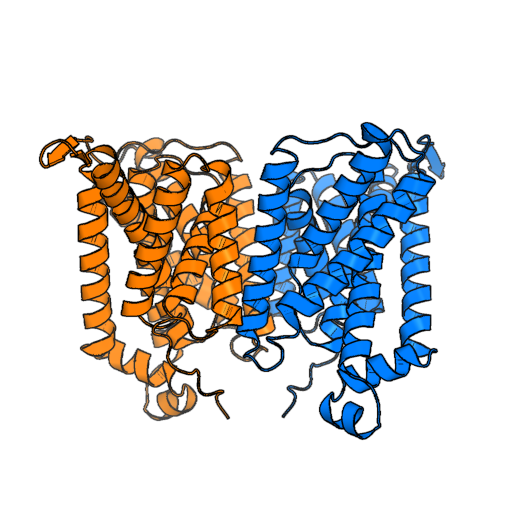4 LEU B O 1
ATOM 3397 N N . GLY B 1 165 ? -17.875 23.375 8.102 1 95.44 165 GLY B N 1
ATOM 3398 C CA . GLY B 1 165 ? -17.734 22.266 9.016 1 95.44 165 GLY B CA 1
ATOM 3399 C C . GLY B 1 165 ? -19.031 21.516 9.258 1 95.44 165 GLY B C 1
ATOM 3400 O O . GLY B 1 165 ? -19.062 20.297 9.32 1 95.44 165 GLY B O 1
ATOM 3401 N N . LYS B 1 166 ? -20.078 22.281 9.352 1 95.88 166 LYS B N 1
ATOM 3402 C CA . LYS B 1 166 ? -21.391 21.672 9.508 1 95.88 166 LYS B CA 1
ATOM 3403 C C . LYS B 1 166 ? -21.75 20.828 8.289 1 95.88 166 LYS B C 1
ATOM 3405 O O . LYS B 1 166 ? -22.328 19.734 8.43 1 95.88 166 LYS B O 1
ATOM 3410 N N . ALA B 1 167 ? -21.422 21.359 7.23 1 96.44 167 ALA B N 1
ATOM 3411 C CA . ALA B 1 167 ? -21.672 20.609 5.996 1 96.44 167 ALA B CA 1
ATOM 3412 C C . ALA B 1 167 ? -20.844 19.328 5.957 1 96.44 167 ALA B C 1
ATOM 3414 O O . ALA B 1 167 ? -21.344 18.281 5.543 1 96.44 167 ALA B O 1
ATOM 3415 N N . MET B 1 168 ? -19.609 19.438 6.387 1 95.31 168 MET B N 1
ATOM 3416 C CA . MET B 1 168 ? -18.719 18.281 6.41 1 95.31 168 MET B CA 1
ATOM 3417 C C . MET B 1 168 ? -19.266 17.188 7.328 1 95.31 168 MET B C 1
ATOM 3419 O O . MET B 1 168 ? -19.297 16.016 6.961 1 95.31 168 MET B O 1
ATOM 3423 N N . ARG B 1 169 ? -19.719 17.609 8.445 1 94.44 169 ARG B N 1
ATOM 3424 C CA . ARG B 1 169 ? -20.266 16.656 9.414 1 94.44 169 ARG B CA 1
ATOM 3425 C C . ARG B 1 169 ? -21.562 16.031 8.906 1 94.44 169 ARG B C 1
ATOM 3427 O O . ARG B 1 169 ? -21.797 14.828 9.086 1 94.44 169 ARG B O 1
ATOM 3434 N N . ALA B 1 170 ? -22.391 16.75 8.266 1 94.94 170 ALA B N 1
ATOM 3435 C CA . ALA B 1 170 ? -23.641 16.25 7.703 1 94.94 170 ALA B CA 1
ATOM 3436 C C . ALA B 1 170 ? -23.391 15.219 6.609 1 94.94 170 ALA B C 1
ATOM 3438 O O . ALA B 1 170 ? -24.031 14.164 6.578 1 94.94 170 ALA B O 1
ATOM 3439 N N . VAL B 1 171 ? -22.422 15.555 5.773 1 94.38 171 VAL B N 1
ATOM 3440 C CA . VAL B 1 171 ? -22.094 14.656 4.672 1 94.38 171 VAL B CA 1
ATOM 3441 C C . VAL B 1 171 ? -21.5 13.359 5.223 1 94.38 171 VAL B C 1
ATOM 3443 O O . VAL B 1 171 ? -21.766 12.273 4.699 1 94.38 171 VAL B O 1
ATOM 3446 N N . SER B 1 172 ? -20.703 13.469 6.266 1 91.56 172 SER B N 1
ATOM 3447 C CA . SER B 1 172 ? -20.047 12.305 6.859 1 91.56 172 SER B CA 1
ATOM 3448 C C . SER B 1 172 ? -21.062 11.375 7.504 1 91.56 172 SER B C 1
ATOM 3450 O O . SER B 1 172 ? -20.844 10.164 7.586 1 91.56 172 SER B O 1
ATOM 3452 N N . GLU B 1 173 ? -22.141 11.93 7.953 1 91 173 GLU B N 1
ATOM 3453 C CA . GLU B 1 173 ? -23.172 11.117 8.586 1 91 173 GLU B CA 1
ATOM 3454 C C . GLU B 1 173 ? -24.047 10.422 7.543 1 91 173 GLU B C 1
ATOM 3456 O O . GLU B 1 173 ? -24.281 9.219 7.637 1 91 173 GLU B O 1
ATOM 3461 N N . ASP B 1 174 ? -24.531 11.227 6.59 1 92.69 174 ASP B N 1
ATOM 3462 C CA . ASP B 1 174 ? -25.391 10.695 5.523 1 92.69 174 ASP B CA 1
ATOM 3463 C C . ASP B 1 174 ? -25.344 11.594 4.289 1 92.69 174 ASP B C 1
ATOM 3465 O O . ASP B 1 174 ? -25.984 12.648 4.258 1 92.69 174 ASP B O 1
ATOM 3469 N N . MET B 1 175 ? -24.719 11.023 3.34 1 91.94 175 MET B N 1
ATOM 3470 C CA . MET B 1 175 ? -24.5 11.82 2.135 1 91.94 175 MET B CA 1
ATOM 3471 C C . MET B 1 175 ? -25.828 12.148 1.461 1 91.94 175 MET B C 1
ATOM 3473 O O . MET B 1 175 ? -26.047 13.281 1.018 1 91.94 175 MET B O 1
ATOM 3477 N N . ASP B 1 176 ? -26.672 11.18 1.356 1 92.5 176 ASP B N 1
ATOM 3478 C CA . ASP B 1 176 ? -27.953 11.367 0.679 1 92.5 176 ASP B CA 1
ATOM 3479 C C . ASP B 1 176 ? -28.844 12.344 1.445 1 92.5 176 ASP B C 1
ATOM 3481 O O . ASP B 1 176 ? -29.484 13.211 0.845 1 92.5 176 ASP B O 1
ATOM 3485 N N . ALA B 1 177 ? -28.844 12.141 2.727 1 94.75 177 ALA B N 1
ATOM 3486 C CA . ALA B 1 177 ? -29.625 13.062 3.549 1 94.75 177 ALA B CA 1
ATOM 3487 C C . ALA B 1 177 ? -29.094 14.484 3.436 1 94.75 177 ALA B C 1
ATOM 3489 O O . ALA B 1 177 ? -29.859 15.445 3.383 1 94.75 177 ALA B O 1
ATOM 3490 N N . ALA B 1 178 ? -27.812 14.57 3.449 1 95.56 178 ALA B N 1
ATOM 3491 C CA . ALA B 1 178 ? -27.188 15.891 3.309 1 95.56 178 ALA B CA 1
ATOM 3492 C C . ALA B 1 178 ? -27.578 16.547 1.988 1 95.56 178 ALA B C 1
ATOM 3494 O O . ALA B 1 178 ? -27.859 17.75 1.943 1 95.56 178 ALA B O 1
ATOM 3495 N N . ARG B 1 179 ? -27.625 15.711 0.974 1 94.75 179 ARG B N 1
ATOM 3496 C CA . ARG B 1 179 ? -28.031 16.219 -0.338 1 94.75 179 ARG B CA 1
ATOM 3497 C C . ARG B 1 179 ? -29.453 16.75 -0.309 1 94.75 179 ARG B C 1
ATOM 3499 O O . ARG B 1 179 ? -29.734 17.797 -0.905 1 94.75 179 ARG B O 1
ATOM 3506 N N . LEU B 1 180 ? -30.281 16.062 0.339 1 94.81 180 LEU B N 1
ATOM 3507 C CA . LEU B 1 180 ? -31.672 16.453 0.438 1 94.81 180 LEU B CA 1
ATOM 3508 C C . LEU B 1 180 ? -31.828 17.75 1.225 1 94.81 180 LEU B C 1
ATOM 3510 O O . LEU B 1 180 ? -32.781 18.5 1.018 1 94.81 180 LEU B O 1
ATOM 3514 N N . MET B 1 181 ? -30.891 18.031 2.07 1 95.81 181 MET B N 1
ATOM 3515 C CA . MET B 1 181 ? -30.922 19.234 2.883 1 95.81 181 MET B CA 1
ATOM 3516 C C . MET B 1 181 ? -30.312 20.422 2.135 1 95.81 181 MET B C 1
ATOM 3518 O O . MET B 1 181 ? -30.156 21.5 2.697 1 95.81 181 MET B O 1
ATOM 3522 N N . GLY B 1 182 ? -29.875 20.172 0.876 1 95 182 GLY B N 1
ATOM 3523 C CA . GLY B 1 182 ? -29.375 21.25 0.039 1 95 182 GLY B CA 1
ATOM 3524 C C . GLY B 1 182 ? -27.875 21.422 0.099 1 95 182 GLY B C 1
ATOM 3525 O O . GLY B 1 182 ? -27.328 22.375 -0.439 1 95 182 GLY B O 1
ATOM 3526 N N . ILE B 1 183 ? -27.281 20.562 0.772 1 96.44 183 ILE B N 1
ATOM 3527 C CA . ILE B 1 183 ? -25.812 20.625 0.86 1 96.44 183 ILE B CA 1
ATOM 3528 C C . ILE B 1 183 ? -25.203 20.094 -0.425 1 96.44 183 ILE B C 1
ATOM 3530 O O . ILE B 1 183 ? -25.625 19.047 -0.934 1 96.44 183 ILE B O 1
ATOM 3534 N N . ASN B 1 184 ? -24.266 20.844 -0.975 1 96.94 184 ASN B N 1
ATOM 3535 C CA . ASN B 1 184 ? -23.516 20.344 -2.123 1 96.94 184 ASN B CA 1
ATOM 3536 C C . ASN B 1 184 ? -22.438 19.344 -1.697 1 96.94 184 ASN B C 1
ATOM 3538 O O . ASN B 1 184 ? -21.328 19.734 -1.361 1 96.94 184 ASN B O 1
ATOM 3542 N N . VAL B 1 185 ? -22.734 18.156 -1.851 1 95.12 185 VAL B N 1
ATOM 3543 C CA . VAL B 1 185 ? -21.891 17.078 -1.361 1 95.12 185 VAL B CA 1
ATOM 3544 C C . VAL B 1 185 ? -20.562 17.094 -2.105 1 95.12 185 VAL B C 1
ATOM 3546 O O . VAL B 1 185 ? -19.5 16.969 -1.492 1 95.12 185 VAL B O 1
ATOM 3549 N N . ASN B 1 186 ? -20.547 17.328 -3.387 1 95.06 186 ASN B N 1
ATOM 3550 C CA . ASN B 1 186 ? -19.328 17.344 -4.191 1 95.06 186 ASN B CA 1
ATOM 3551 C C . ASN B 1 186 ? -18.375 18.453 -3.752 1 95.06 186 ASN B C 1
ATOM 3553 O O . ASN B 1 186 ? -17.172 18.219 -3.594 1 95.06 186 ASN B O 1
ATOM 3557 N N . SER B 1 187 ? -18.906 19.547 -3.547 1 96.25 187 SER B N 1
ATOM 3558 C CA . SER B 1 187 ? -18.062 20.672 -3.129 1 96.25 187 SER B CA 1
ATOM 3559 C C . SER B 1 187 ? -17.531 20.469 -1.718 1 96.25 187 SER B C 1
ATOM 3561 O O . SER B 1 187 ? -16.406 20.875 -1.41 1 96.25 187 SER B O 1
ATOM 3563 N N . THR B 1 188 ? -18.359 19.938 -0.876 1 96.75 188 THR B N 1
ATOM 3564 C CA . THR B 1 188 ? -17.953 19.688 0.498 1 96.75 188 THR B CA 1
ATOM 3565 C C . THR B 1 188 ? -16.812 18.672 0.538 1 96.75 188 THR B C 1
ATOM 3567 O O . THR B 1 188 ? -15.836 18.844 1.273 1 96.75 188 THR B O 1
ATOM 3570 N N . ILE B 1 189 ? -16.938 17.672 -0.228 1 95.5 189 ILE B N 1
ATOM 3571 C CA . ILE B 1 189 ? -15.906 16.641 -0.298 1 95.5 189 ILE B CA 1
ATOM 3572 C C . ILE B 1 189 ? -14.625 17.25 -0.875 1 95.5 189 ILE B C 1
ATOM 3574 O O . ILE B 1 189 ? -13.531 17.031 -0.343 1 95.5 189 ILE B O 1
ATOM 3578 N N . SER B 1 190 ? -14.789 18 -1.928 1 96.75 190 SER B N 1
ATOM 3579 C CA . SER B 1 190 ? -13.633 18.641 -2.543 1 96.75 190 SER B CA 1
ATOM 3580 C C . SER B 1 190 ? -12.922 19.562 -1.555 1 96.75 190 SER B C 1
ATOM 3582 O O . SER B 1 190 ? -11.695 19.625 -1.538 1 96.75 190 SER B O 1
ATOM 3584 N N . PHE B 1 191 ? -13.68 20.25 -0.812 1 96.94 191 PHE B N 1
ATOM 3585 C CA . PHE B 1 191 ? -13.109 21.141 0.193 1 96.94 191 PHE B CA 1
ATOM 3586 C C . PHE B 1 191 ? -12.344 20.344 1.246 1 96.94 191 PHE B C 1
ATOM 3588 O O . PHE B 1 191 ? -11.281 20.781 1.701 1 96.94 191 PHE B O 1
ATOM 3595 N N . THR B 1 192 ? -12.906 19.266 1.65 1 96.44 192 THR B N 1
ATOM 3596 C CA . THR B 1 192 ? -12.242 18.406 2.635 1 96.44 192 THR B CA 1
ATOM 3597 C C . THR B 1 192 ? -10.898 17.922 2.109 1 96.44 192 THR B C 1
ATOM 3599 O O . THR B 1 192 ? -9.906 17.891 2.846 1 96.44 192 THR B O 1
ATOM 3602 N N . PHE B 1 193 ? -10.883 17.562 0.836 1 96.62 193 PHE B N 1
ATOM 3603 C CA . PHE B 1 193 ? -9.641 17.125 0.217 1 96.62 193 PHE B CA 1
ATOM 3604 C C . PHE B 1 193 ? -8.641 18.281 0.143 1 96.62 193 PHE B C 1
ATOM 3606 O O . PHE B 1 193 ? -7.438 18.078 0.305 1 96.62 193 PHE B O 1
ATOM 3613 N N . ALA B 1 194 ? -9.148 19.438 -0.103 1 97.62 194 ALA B N 1
ATOM 3614 C CA . ALA B 1 194 ? -8.305 20.625 -0.134 1 97.62 194 ALA B CA 1
ATOM 3615 C C . ALA B 1 194 ? -7.648 20.875 1.224 1 97.62 194 ALA B C 1
ATOM 3617 O O . ALA B 1 194 ? -6.441 21.094 1.307 1 97.62 194 ALA B O 1
ATOM 3618 N N . VAL B 1 195 ? -8.461 20.797 2.24 1 97 195 VAL B N 1
ATOM 3619 C CA . VAL B 1 195 ? -7.973 21.031 3.596 1 97 195 VAL B CA 1
ATOM 3620 C C . VAL B 1 195 ? -6.965 19.953 3.982 1 97 195 VAL B C 1
ATOM 3622 O O . VAL B 1 195 ? -5.895 20.25 4.512 1 97 195 VAL B O 1
ATOM 3625 N N . GLY B 1 196 ? -7.34 18.734 3.732 1 96 196 GLY B N 1
ATOM 3626 C CA . GLY B 1 196 ? -6.43 17.641 4.023 1 96 196 GLY B CA 1
ATOM 3627 C C . GLY B 1 196 ? -5.098 17.766 3.314 1 96 196 GLY B C 1
ATOM 3628 O O . GLY B 1 196 ? -4.043 17.547 3.918 1 96 196 GLY B O 1
ATOM 3629 N N . SER B 1 197 ? -5.129 18.109 2.076 1 97.69 197 SER B N 1
ATOM 3630 C CA . SER B 1 197 ? -3.906 18.203 1.285 1 97.69 197 SER B CA 1
ATOM 3631 C C . SER B 1 197 ? -3.104 19.453 1.665 1 97.69 197 SER B C 1
ATOM 3633 O O . SER B 1 197 ? -1.877 19.469 1.543 1 97.69 197 SER B O 1
ATOM 3635 N N . ALA B 1 198 ? -3.797 20.5 2.098 1 98.06 198 ALA B N 1
ATOM 3636 C CA . ALA B 1 198 ? -3.092 21.656 2.641 1 98.06 198 ALA B CA 1
ATOM 3637 C C . ALA B 1 198 ? -2.25 21.266 3.854 1 98.06 198 ALA B C 1
ATOM 3639 O O . ALA B 1 198 ? -1.113 21.734 4 1 98.06 198 ALA B O 1
ATOM 3640 N N . LEU B 1 199 ? -2.859 20.469 4.684 1 97.56 199 LEU B N 1
ATOM 3641 C CA . LEU B 1 199 ? -2.129 19.969 5.844 1 97.56 199 LEU B CA 1
ATOM 3642 C C . LEU B 1 199 ? -0.938 19.109 5.41 1 97.56 199 LEU B C 1
ATOM 3644 O O . LEU B 1 199 ? 0.115 19.141 6.051 1 97.56 199 LEU B O 1
ATOM 3648 N N . ALA B 1 200 ? -1.109 18.328 4.348 1 96.75 200 ALA B N 1
ATOM 3649 C CA . ALA B 1 200 ? 0.01 17.578 3.783 1 96.75 200 ALA B CA 1
ATOM 3650 C C . ALA B 1 200 ? 1.131 18.516 3.344 1 96.75 200 ALA B C 1
ATOM 3652 O O . ALA B 1 200 ? 2.312 18.219 3.523 1 96.75 200 ALA B O 1
ATOM 3653 N N . GLY B 1 201 ? 0.735 19.641 2.754 1 97.88 201 GLY B N 1
ATOM 3654 C CA . GLY B 1 201 ? 1.72 20.641 2.361 1 97.88 201 GLY B CA 1
ATOM 3655 C C . GLY B 1 201 ? 2.492 21.219 3.535 1 97.88 201 GLY B C 1
ATOM 3656 O O . GLY B 1 201 ? 3.717 21.328 3.479 1 97.88 201 GLY B O 1
ATOM 3657 N N . ILE B 1 202 ? 1.78 21.562 4.582 1 97.88 202 ILE B N 1
ATOM 3658 C CA . ILE B 1 202 ? 2.42 22.047 5.797 1 97.88 202 ILE B CA 1
ATOM 3659 C C . ILE B 1 202 ? 3.348 20.969 6.359 1 97.88 202 ILE B C 1
ATOM 3661 O O . ILE B 1 202 ? 4.48 21.266 6.754 1 97.88 202 ILE B O 1
ATOM 3665 N N . GLY B 1 203 ? 2.826 19.781 6.375 1 96.62 203 GLY B N 1
ATOM 3666 C CA . GLY B 1 203 ? 3.645 18.672 6.828 1 96.62 203 GLY B CA 1
ATOM 3667 C C . GLY B 1 203 ? 4.902 18.469 6.004 1 96.62 203 GLY B C 1
ATOM 3668 O O . GLY B 1 203 ? 5.957 18.141 6.543 1 96.62 203 GLY B O 1
ATOM 3669 N N . SER B 1 204 ? 4.734 18.641 4.727 1 97.06 204 SER B N 1
ATOM 3670 C CA . SER B 1 204 ? 5.875 18.531 3.824 1 97.06 204 SER B CA 1
ATOM 3671 C C . SER B 1 204 ? 6.977 19.516 4.188 1 97.06 204 SER B C 1
ATOM 3673 O O . SER B 1 204 ? 8.148 19.141 4.281 1 97.06 204 SER B O 1
ATOM 3675 N N . VAL B 1 205 ? 6.613 20.766 4.41 1 97.12 205 VAL B N 1
ATOM 3676 C CA . VAL B 1 205 ? 7.562 21.812 4.738 1 97.12 205 VAL B CA 1
ATOM 3677 C C . VAL B 1 205 ? 8.258 21.484 6.059 1 97.12 205 VAL B C 1
ATOM 3679 O O . VAL B 1 205 ? 9.484 21.562 6.156 1 97.12 205 VAL B O 1
ATOM 3682 N N . LEU B 1 206 ? 7.488 21.109 7.039 1 96 206 LEU B N 1
ATOM 3683 C CA . LEU B 1 206 ? 8.055 20.828 8.352 1 96 206 LEU B CA 1
ATOM 3684 C C . LEU B 1 206 ? 8.961 19.609 8.305 1 96 206 LEU B C 1
ATOM 3686 O O . LEU B 1 206 ? 10 19.578 8.969 1 96 206 LEU B O 1
ATOM 3690 N N . TYR B 1 207 ? 8.531 18.609 7.555 1 94.94 207 TYR B N 1
ATOM 3691 C CA . TYR B 1 207 ? 9.367 17.422 7.402 1 94.94 207 TYR B CA 1
ATOM 3692 C C . TYR B 1 207 ? 10.703 17.766 6.754 1 94.94 207 TYR B C 1
ATOM 3694 O O . TYR B 1 207 ? 11.75 17.266 7.172 1 94.94 207 TYR B O 1
ATOM 3702 N N . CYS B 1 208 ? 10.656 18.625 5.797 1 95.19 208 CYS B N 1
ATOM 3703 C CA . CYS B 1 208 ? 11.867 19 5.062 1 95.19 208 CYS B CA 1
ATOM 3704 C C . CYS B 1 208 ? 12.758 19.906 5.902 1 95.19 208 CYS B C 1
ATOM 3706 O O . CYS B 1 208 ? 13.953 20.016 5.645 1 95.19 208 CYS B O 1
ATOM 3708 N N . CYS B 1 209 ? 12.211 20.562 6.879 1 93.69 209 CYS B N 1
ATOM 3709 C CA . CYS B 1 209 ? 13.031 21.328 7.812 1 93.69 209 CYS B CA 1
ATOM 3710 C C . CYS B 1 209 ? 13.914 20.391 8.648 1 93.69 209 CYS B C 1
ATOM 3712 O O . CYS B 1 209 ? 15.047 20.75 8.977 1 93.69 209 CYS B O 1
ATOM 3714 N N . SER B 1 210 ? 13.359 19.266 8.945 1 90.38 210 SER B N 1
ATOM 3715 C CA . SER B 1 210 ? 14.086 18.297 9.75 1 90.38 210 SER B CA 1
ATOM 3716 C C . SER B 1 210 ? 14.945 17.391 8.883 1 90.38 210 SER B C 1
ATOM 3718 O O . SER B 1 210 ? 16.031 16.969 9.297 1 90.38 210 SER B O 1
ATOM 3720 N N . TYR B 1 211 ? 14.398 17.078 7.781 1 89.56 211 TYR B N 1
ATOM 3721 C CA . TYR B 1 211 ? 15.086 16.234 6.805 1 89.56 211 TYR B CA 1
ATOM 3722 C C . TYR B 1 211 ? 15.117 16.906 5.434 1 89.56 211 TYR B C 1
ATOM 3724 O O . TYR B 1 211 ? 14.273 16.609 4.578 1 89.56 211 TYR B O 1
ATOM 3732 N N . PRO B 1 212 ? 16.172 17.656 5.199 1 93.62 212 PRO B N 1
ATOM 3733 C CA . PRO B 1 212 ? 16.156 18.547 4.035 1 93.62 212 PRO B CA 1
ATOM 3734 C C . PRO B 1 212 ? 16.516 17.828 2.738 1 93.62 212 PRO B C 1
ATOM 3736 O O . PRO B 1 212 ? 17.484 18.188 2.066 1 93.62 212 PRO B O 1
ATOM 3739 N N . GLN B 1 213 ? 15.828 16.844 2.344 1 94.12 213 GLN B N 1
ATOM 3740 C CA . GLN B 1 213 ? 16 16.109 1.102 1 94.12 213 GLN B CA 1
ATOM 3741 C C . GLN B 1 213 ? 14.672 15.594 0.573 1 94.12 213 GLN B C 1
ATOM 3743 O O . GLN B 1 213 ? 13.797 15.195 1.351 1 94.12 213 GLN B O 1
ATOM 3748 N N . ALA B 1 214 ? 14.578 15.641 -0.708 1 95.31 214 ALA B N 1
ATOM 3749 C CA . ALA B 1 214 ? 13.398 15.117 -1.384 1 95.31 214 ALA B CA 1
ATOM 3750 C C . ALA B 1 214 ? 13.742 13.898 -2.232 1 95.31 214 ALA B C 1
ATOM 3752 O O . ALA B 1 214 ? 14.711 13.922 -2.99 1 95.31 214 ALA B O 1
ATOM 3753 N N . THR B 1 215 ? 13.133 12.867 -2.02 1 93.25 215 THR B N 1
ATOM 3754 C CA . THR B 1 215 ? 13.227 11.664 -2.84 1 93.25 215 THR B CA 1
ATOM 3755 C C . THR B 1 215 ? 11.852 11.234 -3.334 1 93.25 215 THR B C 1
ATOM 3757 O O . THR B 1 215 ? 10.836 11.531 -2.695 1 93.25 215 THR B O 1
ATOM 3760 N N . PRO B 1 216 ? 11.805 10.578 -4.441 1 91.06 216 PRO B N 1
ATOM 3761 C CA . PRO B 1 216 ? 10.516 10.188 -5.004 1 91.06 216 PRO B CA 1
ATOM 3762 C C . PRO B 1 216 ? 9.75 9.211 -4.102 1 91.06 216 PRO B C 1
ATOM 3764 O O . PRO B 1 216 ? 8.523 9.102 -4.207 1 91.06 216 PRO B O 1
ATOM 3767 N N . THR B 1 217 ? 10.391 8.523 -3.178 1 84.56 217 THR B N 1
ATOM 3768 C CA . THR B 1 217 ? 9.734 7.512 -2.354 1 84.56 217 THR B CA 1
ATOM 3769 C C . THR B 1 217 ? 9.57 8.008 -0.919 1 84.56 217 THR B C 1
ATOM 3771 O O . THR B 1 217 ? 9.117 7.262 -0.047 1 84.56 217 THR B O 1
ATOM 3774 N N . MET B 1 218 ? 9.93 9.227 -0.665 1 87.75 218 MET B N 1
ATOM 3775 C CA . MET B 1 218 ? 9.922 9.727 0.709 1 87.75 218 MET B CA 1
ATOM 3776 C C . MET B 1 218 ? 8.508 9.734 1.28 1 87.75 218 MET B C 1
ATOM 3778 O O . MET B 1 218 ? 8.32 9.602 2.492 1 87.75 218 MET B O 1
ATOM 3782 N N . GLY B 1 219 ? 7.523 9.922 0.399 1 89.25 219 GLY B N 1
ATOM 3783 C CA . GLY B 1 219 ? 6.141 10.023 0.841 1 89.25 219 GLY B CA 1
ATOM 3784 C C . GLY B 1 219 ? 5.547 8.695 1.271 1 89.25 219 GLY B C 1
ATOM 3785 O O . GLY B 1 219 ? 4.605 8.656 2.064 1 89.25 219 GLY B O 1
ATOM 3786 N N . SER B 1 220 ? 6.051 7.633 0.751 1 82.44 220 SER B N 1
ATOM 3787 C CA . SER B 1 220 ? 5.469 6.324 1.013 1 82.44 220 SER B CA 1
ATOM 3788 C C . SER B 1 220 ? 5.633 5.926 2.475 1 82.44 220 SER B C 1
ATOM 3790 O O . SER B 1 220 ? 4.648 5.656 3.166 1 82.44 220 SER B O 1
ATOM 3792 N N . MET B 1 221 ? 6.82 5.965 2.939 1 81.5 221 MET B N 1
ATOM 3793 C CA . MET B 1 221 ? 7.066 5.562 4.32 1 81.5 221 MET B CA 1
ATOM 3794 C C . MET B 1 221 ? 6.465 6.57 5.297 1 81.5 221 MET B C 1
ATOM 3796 O O . MET B 1 221 ? 5.832 6.184 6.281 1 81.5 221 MET B O 1
ATOM 3800 N N . LEU B 1 222 ? 6.648 7.781 4.965 1 88.88 222 LEU B N 1
ATOM 3801 C CA . LEU B 1 222 ? 6.105 8.836 5.812 1 88.88 222 LEU B CA 1
ATOM 3802 C C . LEU B 1 222 ? 4.582 8.75 5.871 1 88.88 222 LEU B C 1
ATOM 3804 O O . LEU B 1 222 ? 3.992 8.859 6.949 1 88.88 222 LEU B O 1
ATOM 3808 N N . GLY B 1 223 ? 4.031 8.555 4.758 1 89.75 223 GLY B N 1
ATOM 3809 C CA . GLY B 1 223 ? 2.588 8.406 4.684 1 89.75 223 GLY B CA 1
ATOM 3810 C C . GLY B 1 223 ? 2.076 7.195 5.445 1 89.75 223 GLY B C 1
ATOM 3811 O O . GLY B 1 223 ? 1.056 7.277 6.133 1 89.75 223 GLY B O 1
ATOM 3812 N N . LEU B 1 224 ? 2.773 6.141 5.352 1 86.06 224 LEU B N 1
ATOM 3813 C CA . LEU B 1 224 ? 2.352 4.91 6.012 1 86.06 224 LEU B CA 1
ATOM 3814 C C . LEU B 1 224 ? 2.451 5.043 7.527 1 86.06 224 LEU B C 1
ATOM 3816 O O . LEU B 1 224 ? 1.564 4.59 8.258 1 86.06 224 LEU B O 1
ATOM 3820 N N . LYS B 1 225 ? 3.496 5.621 7.977 1 89.31 225 LYS B N 1
ATOM 3821 C CA . LYS B 1 225 ? 3.652 5.812 9.414 1 89.31 225 LYS B CA 1
ATOM 3822 C C . LYS B 1 225 ? 2.574 6.742 9.969 1 89.31 225 LYS B C 1
ATOM 3824 O 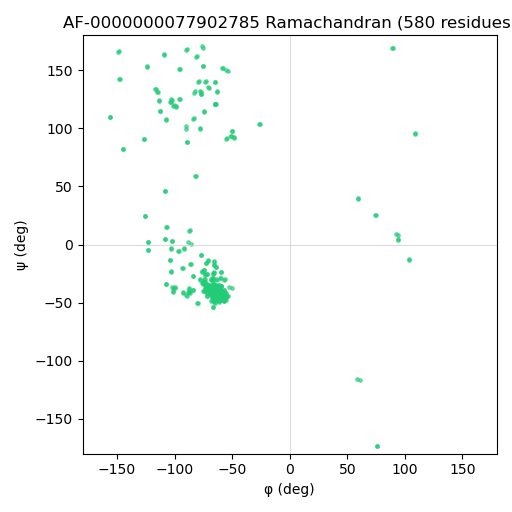O . LYS B 1 225 ? 2.061 6.52 11.062 1 89.31 225 LYS B O 1
ATOM 3829 N N . ALA B 1 226 ? 2.371 7.711 9.188 1 94.06 226 ALA B N 1
ATOM 3830 C CA . ALA B 1 226 ? 1.308 8.617 9.609 1 94.06 226 ALA B CA 1
ATOM 3831 C C . ALA B 1 226 ? -0.049 7.922 9.594 1 94.06 226 ALA B C 1
ATOM 3833 O O . ALA B 1 226 ? -0.921 8.227 10.406 1 94.06 226 ALA B O 1
ATOM 3834 N N . PHE B 1 227 ? -0.203 7.082 8.688 1 89.56 227 PHE B N 1
ATOM 3835 C CA . PHE B 1 227 ? -1.431 6.297 8.641 1 89.56 227 PHE B CA 1
ATOM 3836 C C . PHE B 1 227 ? -1.568 5.43 9.883 1 89.56 227 PHE B C 1
ATOM 3838 O O . PHE B 1 227 ? -2.656 5.316 10.453 1 89.56 227 PHE B O 1
ATOM 3845 N N . VAL B 1 228 ? -0.485 4.797 10.242 1 89.75 228 VAL B N 1
ATOM 3846 C CA . VAL B 1 228 ? -0.473 3.99 11.461 1 89.75 228 VAL B CA 1
ATOM 3847 C C . VAL B 1 228 ? -0.866 4.855 12.656 1 89.75 228 VAL B C 1
ATOM 3849 O O . VAL B 1 228 ? -1.625 4.418 13.523 1 89.75 228 VAL B O 1
ATOM 3852 N N . ALA B 1 229 ? -0.329 6.031 12.633 1 93.88 229 ALA B N 1
ATOM 3853 C CA . ALA B 1 229 ? -0.663 6.969 13.695 1 93.88 229 ALA B CA 1
ATOM 3854 C C . ALA B 1 229 ? -2.158 7.277 13.711 1 93.88 229 ALA B C 1
ATOM 3856 O O . ALA B 1 229 ? -2.781 7.316 14.773 1 93.88 229 ALA B O 1
ATOM 3857 N N . ALA B 1 230 ? -2.715 7.535 12.555 1 93.06 230 ALA B N 1
ATOM 3858 C CA . ALA B 1 230 ? -4.141 7.832 12.445 1 93.06 230 ALA B CA 1
ATOM 3859 C C . ALA B 1 230 ? -4.984 6.652 12.93 1 93.06 230 ALA B C 1
ATOM 3861 O O . ALA B 1 230 ? -5.984 6.844 13.625 1 93.06 230 ALA B O 1
ATOM 3862 N N . VAL B 1 231 ? -4.578 5.477 12.562 1 89.88 231 VAL B N 1
ATOM 3863 C CA . VAL B 1 231 ? -5.312 4.27 12.922 1 89.88 231 VAL B CA 1
ATOM 3864 C C . VAL B 1 231 ? -5.203 4.031 14.43 1 89.88 231 VAL B C 1
ATOM 3866 O O . VAL B 1 231 ? -6.191 3.699 15.086 1 89.88 231 VAL B O 1
ATOM 3869 N N . LEU B 1 232 ? -3.996 4.223 14.938 1 91.69 232 LEU B N 1
ATOM 3870 C CA . LEU B 1 232 ? -3.764 4.051 16.359 1 91.69 232 LEU B CA 1
ATOM 3871 C C . LEU B 1 232 ? -4.629 5.012 17.172 1 91.69 232 LEU B C 1
ATOM 3873 O O . LEU B 1 232 ? -5.199 4.625 18.203 1 91.69 232 LEU B O 1
ATOM 3877 N N . GLY B 1 233 ? -4.637 6.176 16.781 1 92.94 233 GLY B N 1
ATOM 3878 C CA . GLY B 1 233 ? -5.414 7.191 17.469 1 92.94 233 GLY B CA 1
ATOM 3879 C C . GLY B 1 233 ? -6.91 7.047 17.25 1 92.94 233 GLY B C 1
ATOM 3880 O O . GLY B 1 233 ? -7.707 7.488 18.078 1 92.94 233 GLY B O 1
ATOM 3881 N N . GLY B 1 234 ? -7.336 6.453 16.172 1 89.69 234 GLY B N 1
ATOM 3882 C CA . GLY B 1 234 ? -8.711 6.43 15.695 1 89.69 234 GLY B CA 1
ATOM 3883 C C . GLY B 1 234 ? -8.93 7.27 14.453 1 89.69 234 GLY B C 1
ATOM 3884 O O . GLY B 1 234 ? -9.219 8.461 14.555 1 89.69 234 GLY B O 1
ATOM 3885 N N . ILE B 1 235 ? -8.859 6.57 13.344 1 86.81 235 ILE B N 1
ATOM 3886 C CA . ILE B 1 235 ? -8.922 7.309 12.086 1 86.81 235 ILE B CA 1
ATOM 3887 C C . ILE B 1 235 ? -10.273 8.008 11.961 1 86.81 235 ILE B C 1
ATOM 3889 O O . ILE B 1 235 ? -11.305 7.434 12.312 1 86.81 235 ILE B O 1
ATOM 3893 N N . GLY B 1 236 ? -10.305 9.32 11.625 1 88 236 GLY B N 1
ATOM 3894 C CA . GLY B 1 236 ? -11.508 10.125 11.547 1 88 236 GLY B CA 1
ATOM 3895 C C . GLY B 1 236 ? -11.68 11.062 12.727 1 88 236 GLY B C 1
ATOM 3896 O O . GLY B 1 236 ? -12.508 11.977 12.695 1 88 236 GLY B O 1
ATOM 3897 N N . SER B 1 237 ? -10.891 10.828 13.727 1 91.81 237 SER B N 1
ATOM 3898 C CA . SER B 1 237 ? -10.922 11.688 14.898 1 91.81 237 SER B CA 1
ATOM 3899 C C . SER B 1 237 ? -9.742 12.648 14.914 1 91.81 237 SER B C 1
ATOM 3901 O O . SER B 1 237 ? -8.586 12.227 14.906 1 91.81 237 SER B O 1
ATOM 3903 N N . ILE B 1 238 ? -10.086 13.898 15.023 1 92.94 238 ILE B N 1
ATOM 3904 C CA . ILE B 1 238 ? -9.055 14.93 15 1 92.94 238 ILE B CA 1
ATOM 3905 C C . ILE B 1 238 ? -8.164 14.789 16.234 1 92.94 238 ILE B C 1
ATOM 3907 O O . ILE B 1 238 ? -6.941 14.656 16.109 1 92.94 238 ILE B O 1
ATOM 3911 N N . PRO B 1 239 ? -8.719 14.688 17.422 1 92.88 239 PRO B N 1
ATOM 3912 C CA . PRO B 1 239 ? -7.852 14.484 18.578 1 92.88 239 PRO B CA 1
ATOM 3913 C C . PRO B 1 239 ? -7.141 13.141 18.562 1 92.88 239 PRO B C 1
ATOM 3915 O O . PRO B 1 239 ? -6.016 13.016 19.062 1 92.88 239 PRO B O 1
ATOM 3918 N N . GLY B 1 240 ? -7.781 12.156 18.047 1 93.56 240 GLY B N 1
ATOM 3919 C CA . GLY B 1 240 ? -7.145 10.859 17.906 1 93.56 240 GLY B CA 1
ATOM 3920 C C . GLY B 1 240 ? -5.891 10.891 17.062 1 93.56 240 GLY B C 1
ATOM 3921 O O . GLY B 1 240 ? -4.879 10.289 17.406 1 93.56 240 GLY B O 1
ATOM 3922 N N . ALA B 1 241 ? -6.008 11.578 15.961 1 94.25 241 ALA B N 1
ATOM 3923 C CA . ALA B 1 241 ? -4.863 11.703 15.055 1 94.25 241 ALA B CA 1
ATOM 3924 C C . ALA B 1 241 ? -3.674 12.344 15.766 1 94.25 241 ALA B C 1
ATOM 3926 O O . ALA B 1 241 ? -2.531 11.914 15.586 1 94.25 241 ALA B O 1
ATOM 3927 N N . MET B 1 242 ? -3.943 13.352 16.562 1 95.31 242 MET B N 1
ATOM 3928 C CA . MET B 1 242 ? -2.893 14.039 17.312 1 95.31 242 MET B CA 1
ATOM 3929 C C . MET B 1 242 ? -2.23 13.094 18.312 1 95.31 242 MET B C 1
ATOM 3931 O O . MET B 1 242 ? -1.003 12.992 18.344 1 95.31 242 MET B O 1
ATOM 3935 N N . VAL B 1 243 ? -3.02 12.383 19.031 1 95.25 243 VAL B N 1
ATOM 3936 C CA . VAL B 1 243 ? -2.508 11.469 20.047 1 95.25 243 VAL B CA 1
ATOM 3937 C C . VAL B 1 243 ? -1.754 10.32 19.391 1 95.25 243 VAL B C 1
ATOM 3939 O O . VAL B 1 243 ? -0.661 9.953 19.828 1 95.25 243 VAL B O 1
ATOM 3942 N N . GLY B 1 244 ? -2.326 9.805 18.391 1 95.44 244 GLY B N 1
ATOM 3943 C CA . GLY B 1 244 ? -1.672 8.727 17.672 1 95.44 244 GLY B CA 1
ATOM 3944 C C . GLY B 1 244 ? -0.314 9.117 17.125 1 95.44 244 GLY B C 1
ATOM 3945 O O . GLY B 1 244 ? 0.647 8.352 17.219 1 95.44 244 GLY B O 1
ATOM 3946 N N . GLY B 1 245 ? -0.267 10.289 16.5 1 96.44 245 GLY B N 1
ATOM 3947 C CA . GLY B 1 245 ? 0.994 10.781 15.961 1 96.44 245 GLY B CA 1
ATOM 3948 C C . GLY B 1 245 ? 2.074 10.922 17.016 1 96.44 245 GLY B C 1
ATOM 3949 O O . GLY B 1 245 ? 3.199 10.453 16.828 1 96.44 245 GLY B O 1
ATOM 3950 N N . ILE B 1 246 ? 1.706 11.484 18.109 1 95.69 246 ILE B N 1
ATOM 3951 C CA . ILE B 1 246 ? 2.654 11.727 19.188 1 95.69 246 ILE B CA 1
ATOM 3952 C C . ILE B 1 246 ? 3.117 10.391 19.766 1 95.69 246 ILE B C 1
ATOM 3954 O O . ILE B 1 246 ? 4.309 10.195 20.031 1 95.69 246 ILE B O 1
ATOM 3958 N N . VAL B 1 247 ? 2.232 9.445 19.938 1 95 247 VAL B N 1
ATOM 3959 C CA . VAL B 1 247 ? 2.564 8.141 20.5 1 95 247 VAL B CA 1
ATOM 3960 C C . VAL B 1 247 ? 3.537 7.41 19.578 1 95 247 VAL B C 1
ATOM 3962 O O . VAL B 1 247 ? 4.543 6.859 20.031 1 95 247 VAL B O 1
ATOM 3965 N N . ILE B 1 248 ? 3.262 7.418 18.328 1 94 248 ILE B N 1
ATOM 3966 C CA . ILE B 1 248 ? 4.121 6.727 17.375 1 94 248 ILE B CA 1
ATOM 3967 C C . ILE B 1 248 ? 5.492 7.398 17.328 1 94 248 ILE B C 1
ATOM 3969 O O . ILE B 1 248 ? 6.523 6.723 17.297 1 94 248 ILE B O 1
ATOM 3973 N N . GLY B 1 249 ? 5.512 8.758 17.297 1 93.88 249 GLY B N 1
ATOM 3974 C CA . GLY B 1 249 ? 6.773 9.477 17.328 1 93.88 249 GLY B CA 1
ATOM 3975 C C . GLY B 1 249 ? 7.613 9.164 18.547 1 93.88 249 GLY B C 1
ATOM 3976 O O . GLY B 1 249 ? 8.82 8.922 18.438 1 93.88 249 GLY B O 1
ATOM 3977 N N . LEU B 1 250 ? 6.996 9.117 19.656 1 93 250 LEU B N 1
ATOM 3978 C CA . LEU B 1 250 ? 7.691 8.812 20.906 1 93 250 LEU B CA 1
ATOM 3979 C C . LEU B 1 250 ? 8.188 7.367 20.906 1 93 250 LEU B C 1
ATOM 3981 O O . LEU B 1 250 ? 9.32 7.098 21.312 1 93 250 LEU B O 1
ATOM 3985 N N . CYS B 1 251 ? 7.371 6.477 20.453 1 91.31 251 CYS B N 1
ATOM 3986 C CA . CYS B 1 251 ? 7.75 5.07 20.391 1 91.31 251 CYS B CA 1
ATOM 3987 C C . CYS B 1 251 ? 8.969 4.871 19.5 1 91.31 251 CYS B C 1
ATOM 3989 O O . CYS B 1 251 ? 9.898 4.148 19.875 1 91.31 251 CYS B O 1
ATOM 3991 N N . GLU B 1 252 ? 8.914 5.473 18.406 1 88.94 252 GLU B N 1
ATOM 3992 C CA . GLU B 1 252 ? 10.031 5.328 17.484 1 88.94 252 GLU B CA 1
ATOM 3993 C C . GLU B 1 252 ? 11.32 5.887 18.078 1 88.94 252 GLU B C 1
ATOM 3995 O O . GLU B 1 252 ? 12.383 5.285 17.938 1 88.94 252 GLU B O 1
ATOM 4000 N N . CYS B 1 253 ? 11.234 7.023 18.688 1 87.5 253 CYS B N 1
ATOM 4001 C CA . CYS B 1 253 ? 12.414 7.656 19.266 1 87.5 253 CYS B CA 1
ATOM 4002 C C . CYS B 1 253 ? 12.953 6.848 20.438 1 87.5 253 CYS B C 1
ATOM 4004 O O . CYS B 1 253 ? 14.172 6.719 20.594 1 87.5 253 CYS B O 1
ATOM 4006 N N . PHE B 1 254 ? 12.125 6.273 21.203 1 87.25 254 PHE B N 1
ATOM 4007 C CA . PHE B 1 254 ? 12.562 5.48 22.344 1 87.25 254 PHE B CA 1
ATOM 4008 C C . PHE B 1 254 ? 13.156 4.156 21.875 1 87.25 254 PHE B C 1
ATOM 4010 O O . PHE B 1 254 ? 14.109 3.652 22.484 1 87.25 254 PHE B O 1
ATOM 4017 N N . VAL B 1 255 ? 12.586 3.578 20.891 1 85.56 255 VAL B N 1
ATOM 4018 C CA . VAL B 1 255 ? 13.141 2.354 20.328 1 85.56 255 VAL B CA 1
ATOM 4019 C C . VAL B 1 255 ? 14.539 2.625 19.781 1 85.56 255 VAL B C 1
ATOM 4021 O O . VAL B 1 255 ? 15.453 1.812 19.953 1 85.56 255 VAL B O 1
ATOM 4024 N N . SER B 1 256 ? 14.664 3.75 19.156 1 81.81 256 SER B N 1
ATOM 4025 C CA . SER B 1 256 ? 15.969 4.133 18.641 1 81.81 256 SER B CA 1
ATOM 4026 C C . SER B 1 256 ? 16.953 4.395 19.766 1 81.81 256 SER B C 1
ATOM 4028 O O . SER B 1 256 ? 18.141 4.07 19.656 1 81.81 256 SER B O 1
ATOM 4030 N N . ALA B 1 257 ? 16.531 4.945 20.828 1 81.5 257 ALA B N 1
ATOM 4031 C CA . ALA B 1 257 ? 17.375 5.305 21.953 1 81.5 257 ALA B CA 1
ATOM 4032 C C . ALA B 1 257 ? 17.906 4.062 22.656 1 81.5 257 ALA B C 1
ATOM 4034 O O . ALA B 1 257 ? 19.016 4.086 23.219 1 81.5 257 ALA B O 1
ATOM 4035 N N . ILE B 1 258 ? 17.125 2.98 22.625 1 82.5 258 ILE B N 1
ATOM 4036 C CA . ILE B 1 258 ? 17.594 1.771 23.297 1 82.5 258 ILE B CA 1
ATOM 4037 C C . ILE B 1 258 ? 18.469 0.956 22.344 1 82.5 258 ILE B C 1
ATOM 4039 O O . ILE B 1 258 ? 18.812 -0.188 22.656 1 82.5 258 ILE B O 1
ATOM 4043 N N . GLY B 1 259 ? 18.875 1.48 21.266 1 76.31 259 GLY B N 1
ATOM 4044 C CA . GLY B 1 259 ? 19.844 0.876 20.359 1 76.31 259 GLY B CA 1
ATOM 4045 C C . GLY B 1 259 ? 19.219 0.055 19.266 1 76.31 259 GLY B C 1
ATOM 4046 O O . GLY B 1 259 ? 19.906 -0.657 18.531 1 76.31 259 GLY B O 1
ATOM 4047 N N . LEU B 1 260 ? 17.938 0.121 19.141 1 74.56 260 LEU B N 1
ATOM 4048 C CA . LEU B 1 260 ? 17.25 -0.678 18.125 1 74.56 260 LEU B CA 1
ATOM 4049 C C . LEU B 1 260 ? 16.734 0.204 17 1 74.56 260 LEU B C 1
ATOM 4051 O O . LEU B 1 260 ? 15.578 0.101 16.594 1 74.56 260 LEU B O 1
ATOM 4055 N N . SER B 1 261 ? 17.594 1.066 16.562 1 75.56 261 SER B N 1
ATOM 4056 C CA . SER B 1 261 ? 17.203 2.027 15.539 1 75.56 261 SER B CA 1
ATOM 4057 C C . SER B 1 261 ? 16.766 1.319 14.258 1 75.56 261 SER B C 1
ATOM 4059 O O . SER B 1 261 ? 15.875 1.799 13.555 1 75.56 261 SER B O 1
ATOM 4061 N N . ALA B 1 262 ? 17.344 0.158 14.086 1 70.69 262 ALA B N 1
ATOM 4062 C CA . ALA B 1 262 ? 17.016 -0.587 12.867 1 70.69 262 ALA B CA 1
ATOM 4063 C C . ALA B 1 262 ? 15.609 -1.168 12.945 1 70.69 262 ALA B C 1
ATOM 4065 O O . ALA B 1 262 ? 15 -1.476 11.922 1 70.69 262 ALA B O 1
ATOM 4066 N N . TRP B 1 263 ? 15.141 -1.172 14.109 1 75.56 263 TRP B N 1
ATOM 4067 C CA . TRP B 1 263 ? 13.867 -1.858 14.305 1 75.56 263 TRP B CA 1
ATOM 4068 C C . TRP B 1 263 ? 12.719 -0.86 14.406 1 75.56 263 TRP B C 1
ATOM 4070 O O . TRP B 1 263 ? 11.562 -1.25 14.578 1 75.56 263 TRP B O 1
ATOM 4080 N N . LYS B 1 264 ? 12.992 0.401 14.25 1 80.12 264 LYS B N 1
ATOM 4081 C CA . LYS B 1 264 ? 11.977 1.415 14.508 1 80.12 264 LYS B CA 1
ATOM 4082 C C . LYS B 1 264 ? 10.766 1.219 13.594 1 80.12 264 LYS B C 1
ATOM 4084 O O . LYS B 1 264 ? 9.617 1.277 14.055 1 80.12 264 LYS B O 1
ATOM 4089 N N . ASP B 1 265 ? 10.984 0.925 12.359 1 78.5 265 ASP B N 1
ATOM 4090 C CA . ASP B 1 265 ? 9.883 0.757 11.414 1 78.5 265 ASP B CA 1
ATOM 4091 C C . ASP B 1 265 ? 9.125 -0.538 11.688 1 78.5 265 ASP B C 1
ATOM 4093 O O . ASP B 1 265 ? 7.891 -0.557 11.656 1 78.5 265 ASP B O 1
ATOM 4097 N N . ALA B 1 266 ? 9.859 -1.537 12.023 1 79.5 266 ALA B N 1
ATOM 4098 C CA . ALA B 1 266 ? 9.227 -2.812 12.336 1 79.5 266 ALA B CA 1
ATOM 4099 C C . ALA B 1 266 ? 8.312 -2.686 13.555 1 79.5 266 ALA B C 1
ATOM 4101 O O . ALA B 1 266 ? 7.211 -3.24 13.57 1 79.5 266 ALA B O 1
ATOM 4102 N N . VAL B 1 267 ? 8.758 -1.938 14.477 1 82.81 267 VAL B N 1
ATOM 4103 C CA . VAL B 1 267 ? 7.984 -1.755 15.695 1 82.81 267 VAL B CA 1
ATOM 4104 C C . VAL B 1 267 ? 6.711 -0.971 15.391 1 82.81 267 VAL B C 1
ATOM 4106 O O . VAL B 1 267 ? 5.641 -1.291 15.914 1 82.81 267 VAL B O 1
ATOM 4109 N N . THR B 1 268 ? 6.863 0.056 14.586 1 84.94 268 THR B N 1
ATOM 4110 C CA . THR B 1 268 ? 5.703 0.864 14.219 1 84.94 268 THR B CA 1
ATOM 4111 C C . THR B 1 268 ? 4.625 -0.001 13.57 1 84.94 268 THR B C 1
ATOM 4113 O O . THR B 1 268 ? 3.449 0.1 13.922 1 84.94 268 THR B O 1
ATOM 4116 N N . PHE B 1 269 ? 4.98 -0.928 12.766 1 83.88 269 PHE B N 1
ATOM 4117 C CA . PHE B 1 269 ? 3.996 -1.738 12.055 1 83.88 269 PHE B CA 1
ATOM 4118 C C . PHE B 1 269 ? 3.512 -2.889 12.93 1 83.88 269 PHE B C 1
ATOM 4120 O O . PHE B 1 269 ? 2.373 -3.34 12.797 1 83.88 269 PHE B O 1
ATOM 4127 N N . ALA B 1 270 ? 4.359 -3.322 13.852 1 84.81 270 ALA B N 1
ATOM 4128 C CA . ALA B 1 270 ? 3.895 -4.281 14.852 1 84.81 270 ALA B CA 1
ATOM 4129 C C . ALA B 1 270 ? 2.799 -3.678 15.727 1 84.81 270 ALA B C 1
ATOM 4131 O O . ALA B 1 270 ? 1.812 -4.344 16.047 1 84.81 270 ALA B O 1
ATOM 4132 N N . ILE B 1 271 ? 2.98 -2.436 16.078 1 86.75 271 ILE B N 1
ATOM 4133 C CA . ILE B 1 271 ? 1.981 -1.723 16.859 1 86.75 271 ILE B CA 1
ATOM 4134 C C . ILE B 1 271 ? 0.667 -1.65 16.094 1 86.75 271 ILE B C 1
ATOM 4136 O O . ILE B 1 271 ? -0.407 -1.854 16.656 1 86.75 271 ILE B O 1
ATOM 4140 N N . LEU B 1 272 ? 0.774 -1.343 14.797 1 84.56 272 LEU B N 1
ATOM 4141 C CA . LEU B 1 272 ? -0.418 -1.272 13.961 1 84.56 272 LEU B CA 1
ATOM 4142 C C . LEU B 1 272 ? -1.201 -2.58 14.016 1 84.56 272 LEU B C 1
ATOM 4144 O O . LEU B 1 272 ? -2.412 -2.572 14.242 1 84.56 272 LEU B O 1
ATOM 4148 N N . ILE B 1 273 ? -0.539 -3.701 13.875 1 81 273 ILE B N 1
ATOM 4149 C CA . ILE B 1 273 ? -1.179 -5.012 13.852 1 81 273 ILE B CA 1
ATOM 4150 C C . ILE B 1 273 ? -1.812 -5.301 15.211 1 81 273 ILE B C 1
ATOM 4152 O O . ILE B 1 273 ? -2.961 -5.742 15.281 1 81 273 ILE B O 1
ATOM 4156 N N . ILE B 1 274 ? -1.088 -5.008 16.25 1 85.81 274 ILE B N 1
ATOM 4157 C CA . ILE B 1 274 ? -1.561 -5.277 17.594 1 85.81 274 ILE B CA 1
ATOM 4158 C C . ILE B 1 274 ? -2.809 -4.441 17.891 1 85.81 274 ILE B C 1
ATOM 4160 O O . ILE B 1 274 ? -3.797 -4.957 18.422 1 85.81 274 ILE B O 1
ATOM 4164 N N . VAL B 1 275 ? -2.768 -3.225 17.5 1 84.5 275 VAL B N 1
ATOM 4165 C CA . VAL B 1 275 ? -3.896 -2.336 17.75 1 84.5 275 VAL B CA 1
ATOM 4166 C C . VAL B 1 275 ? -5.117 -2.809 16.969 1 84.5 275 VAL B C 1
ATOM 4168 O O . VAL B 1 275 ? -6.234 -2.809 17.484 1 84.5 275 VAL B O 1
ATOM 4171 N N . LEU B 1 276 ? -4.93 -3.193 15.758 1 80.19 276 LEU B N 1
ATOM 4172 C CA . LEU B 1 276 ? -6.051 -3.631 14.938 1 80.19 276 LEU B CA 1
ATOM 4173 C C . LEU B 1 276 ? -6.641 -4.934 15.461 1 80.19 276 LEU B C 1
ATOM 4175 O O . LEU B 1 276 ? -7.844 -5.172 15.328 1 80.19 276 LEU B O 1
ATOM 4179 N N . LEU B 1 277 ? -5.809 -5.75 16.062 1 80.38 277 LEU B N 1
ATOM 4180 C CA . LEU B 1 277 ? -6.262 -7.027 16.609 1 80.38 277 LEU B CA 1
ATOM 4181 C C . LEU B 1 277 ? -7.078 -6.824 17.875 1 80.38 277 LEU B C 1
ATOM 4183 O O . LEU B 1 277 ? -8.07 -7.523 18.094 1 80.38 277 LEU B O 1
ATOM 4187 N N . PHE B 1 278 ? -6.746 -5.781 18.641 1 84.44 278 PHE B N 1
ATOM 4188 C CA . PHE B 1 278 ? -7.367 -5.637 19.953 1 84.44 278 PHE B CA 1
ATOM 4189 C C . PHE B 1 278 ? -8.375 -4.492 19.953 1 84.44 278 PHE B C 1
ATOM 4191 O O . PHE B 1 278 ? -9.367 -4.527 20.688 1 84.44 278 PHE B O 1
ATOM 4198 N N . LYS B 1 279 ? -8.055 -3.436 19.156 1 85.19 279 LYS B N 1
ATOM 4199 C CA . LYS B 1 279 ? -8.938 -2.275 19.094 1 85.19 279 LYS B CA 1
ATOM 4200 C C . LYS B 1 279 ? -8.961 -1.685 17.688 1 85.19 279 LYS B C 1
ATOM 4202 O O . LYS B 1 279 ? -8.438 -0.594 17.453 1 85.19 279 LYS B O 1
ATOM 4207 N N . PRO B 1 280 ? -9.75 -2.256 16.859 1 77.81 280 PRO B N 1
ATOM 4208 C CA . PRO B 1 280 ? -9.758 -1.858 15.445 1 77.81 280 PRO B CA 1
ATOM 4209 C C . PRO B 1 280 ? -10.258 -0.43 15.234 1 77.81 280 PRO B C 1
ATOM 4211 O O . PRO B 1 280 ? -10 0.17 14.188 1 77.81 280 PRO B O 1
ATOM 4214 N N . THR B 1 281 ? -10.906 0.197 16.234 1 80 281 THR B N 1
ATOM 4215 C CA . THR B 1 281 ? -11.406 1.56 16.094 1 80 281 THR B CA 1
ATOM 4216 C C . THR B 1 281 ? -10.367 2.57 16.578 1 80 281 THR B C 1
ATOM 4218 O O . THR B 1 281 ? -10.547 3.777 16.406 1 80 281 THR B O 1
ATOM 4221 N N . GLY B 1 282 ? -9.258 2.082 17.078 1 82.44 282 GLY B N 1
ATOM 4222 C CA . GLY B 1 282 ? -8.258 2.961 17.656 1 82.44 282 GLY B CA 1
ATOM 4223 C C . GLY B 1 282 ? -8.633 3.479 19.031 1 82.44 282 GLY B C 1
ATOM 4224 O O . GLY B 1 282 ? -9.703 3.145 19.547 1 82.44 282 GLY B O 1
ATOM 4225 N N . PHE B 1 283 ? -7.926 4.324 19.547 1 84.69 283 PHE B N 1
ATOM 4226 C CA . PHE B 1 283 ? -8.109 4.793 20.922 1 84.69 283 PHE B CA 1
ATOM 4227 C C . PHE B 1 283 ? -9.312 5.727 21.016 1 84.69 283 PHE B C 1
ATOM 4229 O O . PHE B 1 283 ? -10.102 5.633 21.953 1 84.69 283 PHE B O 1
ATOM 4236 N N . LEU B 1 284 ? -9.43 6.562 20 1 82.69 284 LEU B N 1
ATOM 4237 C CA . LEU B 1 284 ? -10.492 7.562 20.062 1 82.69 284 LEU B CA 1
ATOM 4238 C C . LEU B 1 284 ? -11.383 7.488 18.812 1 82.69 284 LEU B C 1
ATOM 4240 O O . LEU B 1 284 ? -11.961 8.5 18.406 1 82.69 284 LEU B O 1
ATOM 4244 N N . GLY B 1 285 ? -11.391 6.305 18.203 1 75.5 285 GLY B N 1
ATOM 4245 C CA . GLY B 1 285 ? -12.211 6.145 17.016 1 75.5 285 GLY B CA 1
ATOM 4246 C C . GLY B 1 285 ? -13.68 5.941 17.328 1 75.5 285 GLY B C 1
ATOM 4247 O O . GLY B 1 285 ? -14.031 5.523 18.422 1 75.5 285 GLY B O 1
ATOM 4248 N N . ARG B 1 286 ? -14.633 6.539 16.531 1 63.34 286 ARG B N 1
ATOM 4249 C CA . ARG B 1 286 ? -16.062 6.301 16.688 1 63.34 286 ARG B CA 1
ATOM 4250 C C . ARG B 1 286 ? -16.484 5.02 15.969 1 63.34 286 ARG B C 1
ATOM 4252 O O . ARG B 1 286 ? -15.875 4.641 14.969 1 63.34 286 ARG B O 1
ATOM 4259 N N . LYS B 1 287 ? -17.156 4.25 16.625 1 55.72 287 LYS B N 1
ATOM 4260 C CA . LYS B 1 287 ? -17.703 3.033 16.016 1 55.72 287 LYS B CA 1
ATOM 4261 C C . LYS B 1 287 ? -18.422 3.34 14.711 1 55.72 287 LYS B C 1
ATOM 4263 O O . LYS B 1 287 ? -19.281 4.223 14.664 1 55.72 287 LYS B O 1
ATOM 4268 N N . VAL B 1 288 ? -17.609 3.111 13.5 1 51.25 288 VAL B N 1
ATOM 4269 C CA . VAL B 1 288 ? -18.266 3.256 12.203 1 51.25 288 VAL B CA 1
ATOM 4270 C C . VAL B 1 288 ? -19.578 2.477 12.195 1 51.25 288 VAL B C 1
ATOM 4272 O O . VAL B 1 288 ? -19.594 1.272 12.461 1 51.25 288 VAL B O 1
ATOM 4275 N N . GLN B 1 289 ? -20.578 3.049 12.5 1 45.25 289 GLN B N 1
ATOM 4276 C CA . GLN B 1 289 ? -21.859 2.373 12.273 1 45.25 289 GLN B CA 1
ATOM 4277 C C . GLN B 1 289 ? -22 1.943 10.82 1 45.25 289 GLN B C 1
ATOM 4279 O O . GLN B 1 289 ? -21.797 2.748 9.906 1 45.25 289 GLN B O 1
ATOM 4284 N N . GLU B 1 290 ? -21.562 0.674 10.461 1 43.03 290 GLU B N 1
ATOM 4285 C CA . GLU B 1 290 ? -21.875 0.198 9.117 1 43.03 290 GLU B CA 1
ATOM 4286 C C . GLU B 1 290 ? -23.125 0.864 8.562 1 43.03 290 GLU B C 1
ATOM 4288 O O . GLU B 1 290 ? -24.172 0.881 9.227 1 43.03 290 GLU B O 1
ATOM 4293 N N . LYS B 1 291 ? -22.938 1.788 7.691 1 38.84 291 LYS B N 1
ATOM 4294 C CA . LYS B 1 291 ? -24.125 2.346 7.051 1 38.84 291 LYS B CA 1
ATOM 4295 C C . LYS B 1 291 ? -25.016 1.241 6.504 1 38.84 291 LYS B C 1
ATOM 4297 O O . LYS B 1 291 ? -24.578 0.426 5.688 1 38.84 291 LYS B O 1
ATOM 4302 N N . VAL B 1 292 ? -26.109 0.728 7.32 1 31.78 292 VAL B N 1
ATOM 4303 C CA . VAL B 1 292 ? -27.203 -0.161 6.945 1 31.78 292 VAL B CA 1
ATOM 4304 C C . VAL B 1 292 ? -28.094 0.518 5.898 1 31.78 292 VAL B C 1
ATOM 4306 O O . VAL B 1 292 ? -28.391 1.709 6.012 1 31.78 292 VAL B O 1
#